Protein AF-0000000068952662 (afdb_homodimer)

Nearest PDB structures (foldseek):
  3zwq-assembly1_B-2  TM=8.101E-01  e=5.805E-18  Pyrobaculum calidifontis JCM 11548
  5l2p-assembly1_C  TM=7.578E-01  e=2.369E-16  Saccharolobus solfataricus
  3ga7-assembly1_A  TM=7.903E-01  e=8.319E-16  Salmonella enterica subsp. enterica serovar Typhimurium str. LT2
  5l2p-assembly1_B  TM=7.747E-01  e=6.548E-16  Saccharolobus solfataricus
  5ao9-assembly1_A  TM=7.818E-01  e=2.042E-13  Thermogutta terrifontis

Radius of gyration: 26.68 Å; Cα contacts (8 Å, |Δi|>4): 1272; chains: 2; bounding box: 46×97×59 Å

pLDDT: mean 92.9, std 11.55, range [27.11, 98.94]

Foldseek 3Di:
DPPPPPLPPDPDFDDDQDPVVVVLQVVLLVLLVDDDPQKDKDFFPALDDDSQLGKMKIEGPPAAQFAEEEEEEDDLQRDDDLSSCNLLRVLCRVLSYMYMGGGFHGWLVDAPPRLLVSVLSVLVVCLVCVRVRRHRNQRYEYEYAACRRFSRLCNLLVVVVSVVVPHDSNSHAAYEYELYQQFLDDPDDDPSDSSVCCQVIHDPHNVCRLVSGSLNSLAQRAHEYEYEYEPAEPPNSVVSRVSSQVSNVVHDHHYHYYYDYPDYRSCSSVVSSDSPPCSSVVVSVSCVVRVD/DPPPPPLPPDPDFDDDQDPVVVVLQVVLLVLLVDDDPQKDKDFFPALDDDSQLGKMKIEGPPAAQFAEEEEEEDDLQRDDDLSSCNLLRVLCRVLSYMYMGGGFHGWLVDAPPRLLVSVLSVLVVCLVCVRVRRHRNQRYEYEYAACRRFSRLCNLLVVVVSVVVPHDSNSHAAYEYELYQQFLDDPDDDPSDSSVCCQVIHDPHNVCRLVSGSLNSLAQRAHEYEYEYEPAEPPNSVVSRVSSQVSNVVHDHHYHYYYDYPDYRSCSSVVSSDSPPVSSVVVSVSCVVRVD

Solvent-accessible surface area (backbone atoms only — not comparable to full-atom values): 29847 Å² total; per-residue (Å²): 131,81,76,70,71,77,73,68,78,76,78,86,59,70,82,71,92,41,73,65,52,48,54,49,49,54,50,35,49,53,41,40,74,65,66,62,84,72,54,43,75,48,72,72,41,70,51,56,89,52,91,41,30,26,28,30,39,35,26,44,90,84,52,61,67,14,41,26,39,36,35,29,38,32,44,75,51,36,42,73,48,30,47,58,44,46,56,47,35,68,57,44,39,74,73,55,26,26,36,34,23,33,42,51,53,38,25,62,87,32,33,64,62,40,44,50,55,40,47,52,40,38,50,45,44,40,49,73,46,33,53,83,63,16,20,26,52,61,34,30,31,32,19,17,32,30,40,10,6,21,42,26,47,33,62,63,38,44,44,71,63,36,46,73,73,71,33,67,63,77,17,49,47,29,35,46,25,34,44,20,47,25,54,64,75,60,98,76,48,54,87,90,34,73,62,35,43,41,57,68,39,29,36,90,43,79,45,45,29,49,63,71,13,32,41,31,31,39,39,77,28,70,46,33,35,38,42,34,31,24,65,55,29,55,69,64,39,45,48,26,45,47,24,38,48,52,38,33,68,75,27,83,23,59,65,50,75,44,73,40,81,87,20,28,68,64,42,62,56,62,49,54,73,41,81,80,36,65,67,55,57,51,50,52,50,51,49,66,73,49,69,118,130,82,76,70,70,76,72,68,77,74,79,85,61,70,81,72,92,41,72,68,51,48,53,50,49,53,53,34,49,54,40,41,74,64,66,62,85,71,53,43,74,48,73,71,40,73,49,54,89,52,92,41,31,27,30,29,39,34,26,44,89,83,52,60,68,14,42,25,39,37,35,28,38,33,45,74,51,34,41,74,46,30,49,57,44,46,57,44,35,68,56,44,38,71,74,56,25,24,36,34,23,32,42,51,55,37,24,62,87,34,34,65,63,39,43,50,54,40,50,52,40,39,52,44,45,41,48,72,45,34,53,82,62,15,20,27,50,62,36,30,30,31,17,16,32,30,40,8,6,22,42,26,47,34,62,64,37,43,43,70,62,36,46,73,71,71,34,67,63,78,17,48,49,30,34,46,25,34,44,21,47,25,54,62,76,59,96,77,48,55,88,91,33,73,62,34,45,41,58,69,38,30,36,92,44,81,45,45,28,49,64,73,12,32,41,30,30,40,39,77,28,72,46,34,34,39,42,34,31,25,65,55,28,56,68,65,39,48,47,24,45,48,23,37,49,52,38,35,68,76,29,83,24,58,65,50,73,44,72,40,81,88,19,29,68,64,41,62,55,61,49,52,71,41,81,78,36,65,68,55,58,53,50,53,50,51,49,66,74,49,69,119

InterPro domains:
  IPR013094 Alpha/beta hydrolase fold-3 [PF07859] (69-265)
  IPR029058 Alpha/Beta hydrolase fold [G3DSA:3.40.50.1820] (16-288)
  IPR029058 Alpha/Beta hydrolase fold [SSF53474] (34-289)
  IPR050300 GDXG lipolytic enzyme [PTHR48081] (36-289)

Sequence (584 aa):
MSDQFATEPEPSQPPLSSAAAVAYERTVLDWAEHLPESVVAVRNLTYGTDQRQRFDVFTARGLRDAPVLIFWHGGGWTNGYKEYASFLAPMVISLGMVLVAPTYRLAPAHRLPAAFDDAALLLGSVQKSIATWGGSPSHLYLSGHSAGGGIAAMAAMRKPQLRAVGIDQQAIRGCLPISGIMNLHHPNPAPGSLEERVYTALLDSQELDAAMSPLTWSAGNTVPMVLSYGEHDSERVIRSNLTLYAMLRMQPAPVDCYMHAGEDHFRTHTALSDPSHPWYARLAQLVKETSQMSDQFATEPEPSQPPLSSAAAVAYERTVLDWAEHLPESVVAVRNLTYGTDQRQRFDVFTARGLRDAPVLIFWHGGGWTNGYKEYASFLAPMVISLGMVLVAPTYRLAPAHRLPAAFDDAALLLGSVQKSIATWGGSPSHLYLSGHSAGGGIAAMAAMRKPQLRAVGIDQQAIRGCLPISGIMNLHHPNPAPGSLEERVYTALLDSQELDAAMSPLTWSAGNTVPMVLSYGEHDSERVIRSNLTLYAMLRMQPAPVDCYMHAGEDHFRTHTALSDPSHPWYARLAQLVKETSQ

Organism: Cupriavidus necator (strain ATCC 17699 / DSM 428 / KCTC 22496 / NCIMB 10442 / H16 / Stanier 337) (NCBI:txid381666)

Secondary structure (DSSP, 8-state):
-----------PPPPPSSHHHHHHHHHHHHHHT---TT-EEEEEEESSSSTT-EEEEEE-TT--SEEEEEEE--STTTS--GGGGGGGHHHHHHTT-EEEEE----TTTS-TTHHHHHHHHHHHHHHHHGGGGTEEEEEEEEEEBTHHHHHHHHHHH-HHHHHHTT--GGGEEEE--BS-------SSPPTTSHHHHIIIII-SSGGGTTTTSGGGG-TT--S-EEEEEEEES-HHHHHHHHHHHHHHTTSSS-EEEEEEEEEETTHHHHGGGSTT-HHHHHHHHHHHHH--/-----------PPPPPSSHHHHHHHHHHHHHHT---TT-EEEEEEESSSSTT-EEEEEE-TT--SEEEEEEE--STTTS--GGGGGGGHHHHHHTT-EEEEE----TTTS-TTHHHHHHHHHHHHHHHHGGGGTEEEEEEEEEEBTHHHHHHHHHHH-HHHHHHTT--GGGEEEE--BS-------SSPPTTSHHHHIIIII-SSGGGTTTTSGGGG-TT--S-EEEEEEEES-HHHHHHHHHHHHHHTTSSS-EEEEEEEEEETTHHHHGGGSTT-HHHHHHHHHHHHH--

Structure (mmCIF, N/CA/C/O backbone):
data_AF-0000000068952662-model_v1
#
loop_
_entity.id
_entity.type
_entity.pdbx_description
1 polymer 'Alpha/beta hydrolase'
#
loop_
_atom_site.group_PDB
_atom_site.id
_atom_site.type_symbol
_atom_site.label_atom_id
_atom_site.label_alt_id
_atom_site.label_comp_id
_atom_site.label_asym_id
_atom_site.label_entity_id
_atom_site.label_seq_id
_atom_site.pdbx_PDB_ins_code
_atom_site.Cartn_x
_atom_site.Cartn_y
_atom_site.Cartn_z
_atom_site.occupancy
_atom_site.B_iso_or_equiv
_atom_site.auth_seq_id
_atom_site.auth_comp_id
_atom_site.auth_asym_id
_atom_site.auth_atom_id
_atom_site.pdbx_PDB_model_num
ATOM 1 N N . MET A 1 1 ? 23.688 45.844 11.352 1 28.03 1 MET A N 1
ATOM 2 C CA . MET A 1 1 ? 23.453 45.625 9.93 1 28.03 1 MET A CA 1
ATOM 3 C C . MET A 1 1 ? 22.469 44.5 9.719 1 28.03 1 MET A C 1
ATOM 5 O O . MET A 1 1 ? 22.766 43.344 10.039 1 28.03 1 MET A O 1
ATOM 9 N N . SER A 1 2 ? 21.141 44.75 9.992 1 27.31 2 SER A N 1
ATOM 10 C CA . SER A 1 2 ? 19.953 43.906 9.93 1 27.31 2 SER A CA 1
ATOM 11 C C . SER A 1 2 ? 19.859 43.188 8.578 1 27.31 2 SER A C 1
ATOM 13 O O . SER A 1 2 ? 19.672 43.844 7.547 1 27.31 2 SER A O 1
ATOM 15 N N . ASP A 1 3 ? 20.844 42.281 8.289 1 33.69 3 ASP A N 1
ATOM 16 C CA . ASP A 1 3 ? 20.891 41.594 7.012 1 33.69 3 ASP A CA 1
ATOM 17 C C . ASP A 1 3 ? 19.484 41.219 6.535 1 33.69 3 ASP A C 1
ATOM 19 O O . ASP A 1 3 ? 18.812 40.406 7.148 1 33.69 3 ASP A O 1
ATOM 23 N N . GLN A 1 4 ? 18.766 42.188 6.141 1 36.06 4 GLN A N 1
ATOM 24 C CA . GLN A 1 4 ? 17.5 42.031 5.445 1 36.06 4 GLN A CA 1
ATOM 25 C C . GLN A 1 4 ? 17.594 41 4.328 1 36.06 4 GLN A C 1
ATOM 27 O O . GLN A 1 4 ? 18.188 41.281 3.275 1 36.06 4 GLN A O 1
ATOM 32 N N . PHE A 1 5 ? 17.938 39.75 4.637 1 37.28 5 PHE A N 1
ATOM 33 C CA . PHE A 1 5 ? 17.797 38.75 3.609 1 37.28 5 PHE A CA 1
ATOM 34 C C . PHE A 1 5 ? 16.578 39.031 2.732 1 37.28 5 PHE A C 1
ATOM 36 O O . PHE A 1 5 ? 15.469 39.156 3.236 1 37.28 5 PHE A O 1
ATOM 43 N N . ALA A 1 6 ? 16.75 39.719 1.744 1 43.31 6 ALA A N 1
ATOM 44 C CA . ALA A 1 6 ? 15.82 39.969 0.651 1 43.31 6 ALA A CA 1
ATOM 45 C C . ALA A 1 6 ? 14.984 38.719 0.355 1 43.31 6 ALA A C 1
ATOM 47 O O . ALA A 1 6 ? 15.492 37.719 -0.188 1 43.31 6 ALA A O 1
ATOM 48 N N . THR A 1 7 ? 14.031 38.25 1.375 1 44.78 7 THR A N 1
ATOM 49 C CA . THR A 1 7 ? 13.156 37.094 1.142 1 44.78 7 THR A CA 1
ATOM 50 C C . THR A 1 7 ? 12.57 37.125 -0.264 1 44.78 7 THR A C 1
ATOM 52 O O . THR A 1 7 ? 11.875 38.094 -0.617 1 44.78 7 THR A O 1
ATOM 55 N N . GLU A 1 8 ? 13.148 36.812 -1.291 1 48.5 8 GLU A N 1
ATOM 56 C CA . GLU A 1 8 ? 12.547 36.688 -2.615 1 48.5 8 GLU A CA 1
ATOM 57 C C . GLU A 1 8 ? 11.078 36.281 -2.516 1 48.5 8 GLU A C 1
ATOM 59 O O . GLU A 1 8 ? 10.711 35.469 -1.665 1 48.5 8 GLU A O 1
ATOM 64 N N . PRO A 1 9 ? 10.203 37.156 -3.125 1 55.5 9 PRO A N 1
ATOM 65 C CA . PRO A 1 9 ? 8.781 36.812 -3.09 1 55.5 9 PRO A CA 1
ATOM 66 C C . PRO A 1 9 ? 8.516 35.344 -3.471 1 55.5 9 PRO A C 1
ATOM 68 O O . PRO A 1 9 ? 9.258 34.781 -4.273 1 55.5 9 PRO A O 1
ATOM 71 N N . GLU A 1 10 ? 7.75 34.688 -2.627 1 63.78 10 GLU A N 1
ATOM 72 C CA . GLU A 1 10 ? 7.34 33.312 -2.949 1 63.78 10 GLU A CA 1
ATOM 73 C C . GLU A 1 10 ? 6.773 33.219 -4.363 1 63.78 10 GLU A C 1
ATOM 75 O O . GLU A 1 10 ? 6.066 34.125 -4.809 1 63.78 10 GLU A O 1
ATOM 80 N N . PRO A 1 11 ? 7.293 32.281 -5.168 1 68.75 11 PRO A N 1
ATOM 81 C CA . PRO A 1 11 ? 6.707 32.094 -6.496 1 68.75 11 PRO A CA 1
ATOM 82 C C . PRO A 1 11 ? 5.18 32.094 -6.469 1 68.75 11 PRO A C 1
ATOM 84 O O . 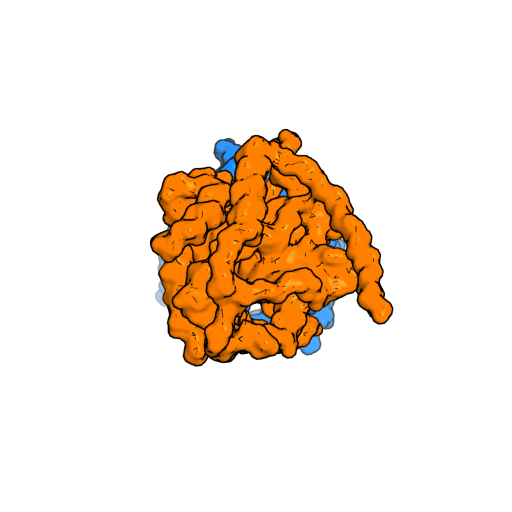PRO A 1 11 ? 4.582 31.656 -5.477 1 68.75 11 PRO A O 1
ATOM 87 N N . SER A 1 12 ? 4.648 32.656 -7.5 1 82.5 12 SER A N 1
ATOM 88 C CA . SER A 1 12 ? 3.199 32.75 -7.633 1 82.5 12 SER A CA 1
ATOM 89 C C . SER A 1 12 ? 2.545 31.375 -7.652 1 82.5 12 SER A C 1
ATOM 91 O O . SER A 1 12 ? 3.076 30.438 -8.258 1 82.5 12 SER A O 1
ATOM 93 N N . GLN A 1 13 ? 1.479 31.203 -6.879 1 88.62 13 GLN A N 1
ATOM 94 C CA . GLN A 1 13 ? 0.671 29.984 -6.859 1 88.62 13 GLN A CA 1
ATOM 95 C C . GLN A 1 13 ? -0.431 30.047 -7.914 1 88.62 13 GLN A C 1
ATOM 97 O O . GLN A 1 13 ? -0.876 31.125 -8.297 1 88.62 13 GLN A O 1
ATOM 102 N N . PRO A 1 14 ? -0.759 28.922 -8.523 1 86.88 14 PRO A N 1
ATOM 103 C CA . PRO A 1 14 ? -1.888 28.938 -9.453 1 86.88 14 PRO A CA 1
ATOM 104 C C . PRO A 1 14 ? -3.188 29.406 -8.797 1 86.88 14 PRO A C 1
ATOM 106 O O . PRO A 1 14 ? -3.305 29.375 -7.57 1 86.88 14 PRO A O 1
ATOM 109 N N . PRO A 1 15 ? -4.109 29.859 -9.648 1 86.75 15 PRO A N 1
ATOM 110 C CA . PRO A 1 15 ? -5.391 30.266 -9.07 1 86.75 15 PRO A CA 1
ATOM 111 C C . PRO A 1 15 ? -6.109 29.109 -8.367 1 86.75 15 PRO A C 1
ATOM 113 O O . PRO A 1 15 ? -6 27.953 -8.797 1 86.75 15 PRO A O 1
ATOM 116 N N . LEU A 1 16 ? -6.859 29.469 -7.367 1 87.44 16 LEU A N 1
ATOM 117 C CA . LEU A 1 16 ? -7.645 28.469 -6.652 1 87.44 16 LEU A CA 1
ATOM 118 C C . LEU A 1 16 ? -8.773 27.938 -7.527 1 87.44 16 LEU A C 1
ATOM 120 O O . LEU A 1 16 ? -9.266 28.641 -8.414 1 87.44 16 LEU A O 1
ATOM 124 N N . SER A 1 17 ? -9.18 26.734 -7.262 1 77.94 17 SER A N 1
ATOM 125 C CA . SER A 1 17 ? -9.969 25.938 -8.195 1 77.94 17 SER A CA 1
ATOM 126 C C . SER A 1 17 ? -11.445 26.312 -8.125 1 77.94 17 SER A C 1
ATOM 128 O O . SER A 1 17 ? -12.219 25.969 -9.023 1 77.94 17 SER A O 1
ATOM 130 N N . SER A 1 18 ? -11.867 27.031 -7 1 86.5 18 SER A N 1
ATOM 131 C CA . SER A 1 18 ? -13.289 27.297 -6.824 1 86.5 18 SER A CA 1
ATOM 132 C C . SER A 1 18 ? -13.516 28.5 -5.918 1 86.5 18 SER A C 1
ATOM 134 O O . SER A 1 18 ? -12.609 28.922 -5.199 1 86.5 18 SER A O 1
ATOM 136 N N . ALA A 1 19 ? -14.703 28.984 -6.004 1 91.62 19 ALA A N 1
ATOM 137 C CA . ALA A 1 19 ? -15.094 30.078 -5.105 1 91.62 19 ALA A CA 1
ATOM 138 C C . ALA A 1 19 ? -15.031 29.625 -3.648 1 91.62 19 ALA A C 1
ATOM 140 O O . ALA A 1 19 ? -14.68 30.422 -2.77 1 91.62 19 ALA A O 1
ATOM 141 N N . ALA A 1 20 ? -15.344 28.359 -3.443 1 92.5 20 ALA A N 1
ATOM 142 C CA . ALA A 1 20 ? -15.281 27.812 -2.088 1 92.5 20 ALA A CA 1
ATOM 143 C C . ALA A 1 20 ? -13.852 27.812 -1.56 1 92.5 20 ALA A C 1
ATOM 145 O O . ALA A 1 20 ? -13.617 28.125 -0.391 1 92.5 20 ALA A O 1
ATOM 146 N N . ALA A 1 21 ? -12.945 27.5 -2.379 1 92.88 21 ALA A N 1
ATOM 147 C CA . ALA A 1 21 ? -11.531 27.5 -1.996 1 92.88 21 ALA A CA 1
ATOM 148 C C . ALA A 1 21 ? -11.047 28.906 -1.678 1 92.88 21 ALA A C 1
ATOM 150 O O . ALA A 1 21 ? -10.289 29.109 -0.726 1 92.88 21 ALA A O 1
ATOM 151 N N . VAL A 1 22 ? -11.492 29.844 -2.453 1 95.12 22 VAL A N 1
ATOM 152 C CA . VAL A 1 22 ? -11.117 31.25 -2.234 1 95.12 22 VAL A CA 1
ATOM 153 C C . VAL A 1 22 ? -11.68 31.719 -0.896 1 95.12 22 VAL A C 1
ATOM 155 O O . VAL A 1 22 ? -10.961 32.344 -0.108 1 95.12 22 VAL A O 1
ATOM 158 N N . ALA A 1 23 ? -12.945 31.438 -0.711 1 97.12 23 ALA A N 1
ATOM 159 C CA . ALA A 1 23 ? -13.586 31.828 0.545 1 97.12 23 ALA A CA 1
ATOM 160 C C . ALA A 1 23 ? -12.891 31.172 1.736 1 97.12 23 ALA A C 1
ATOM 162 O O . ALA A 1 23 ? -12.672 31.812 2.764 1 97.12 23 ALA A O 1
ATOM 163 N N . TYR A 1 24 ? -12.57 29.938 1.603 1 97.19 24 TYR A N 1
ATOM 164 C CA . TYR A 1 24 ? -11.844 29.203 2.625 1 97.19 24 TYR A CA 1
ATOM 165 C C . TYR A 1 24 ? -10.516 29.875 2.955 1 97.19 24 TYR A C 1
ATOM 167 O O . TYR A 1 24 ? -10.227 30.156 4.121 1 97.19 24 TYR A O 1
ATOM 175 N N . GLU A 1 25 ? -9.766 30.141 1.963 1 96.94 25 GLU A N 1
ATOM 176 C CA . GLU A 1 25 ? -8.453 30.75 2.156 1 96.94 25 GLU A CA 1
ATOM 177 C C . GLU A 1 25 ? -8.562 32.094 2.855 1 96.94 25 GLU A C 1
ATOM 179 O O . GLU A 1 25 ? -7.824 32.375 3.797 1 96.94 25 GLU A O 1
ATOM 184 N N . ARG A 1 26 ? -9.461 32.875 2.367 1 97.19 26 ARG A N 1
ATOM 185 C CA . ARG A 1 26 ? -9.664 34.188 2.977 1 97.19 26 ARG A CA 1
ATOM 186 C C . ARG A 1 26 ? -9.984 34.062 4.461 1 97.19 26 ARG A C 1
ATOM 188 O O . ARG A 1 26 ? -9.469 34.812 5.285 1 97.19 26 ARG A O 1
ATOM 195 N N . THR A 1 27 ? -10.812 33.125 4.781 1 98 27 THR A N 1
ATOM 196 C CA . THR A 1 27 ? -11.25 32.906 6.156 1 98 27 THR A CA 1
ATOM 197 C C . THR A 1 27 ? -10.07 32.531 7.051 1 98 27 THR A C 1
ATOM 199 O O . THR A 1 27 ? -9.836 33.188 8.078 1 98 27 THR A O 1
ATOM 202 N N . VAL A 1 28 ? -9.273 31.578 6.656 1 97.94 28 VAL A N 1
ATOM 203 C CA . VAL A 1 28 ? -8.234 31.062 7.547 1 97.94 28 VAL A CA 1
ATOM 204 C C . VAL A 1 28 ? -7.062 32.031 7.59 1 97.94 28 VAL A C 1
ATOM 206 O O . VAL A 1 28 ? -6.379 32.156 8.609 1 97.94 28 VAL A O 1
ATOM 209 N N . LEU A 1 29 ? -6.816 32.781 6.531 1 97.06 29 LEU A N 1
ATOM 210 C CA . LEU A 1 29 ? -5.781 33.812 6.57 1 97.06 29 LEU A CA 1
ATOM 211 C C . LEU A 1 29 ? -6.191 34.969 7.492 1 97.06 29 LEU A C 1
ATOM 213 O O . LEU A 1 29 ? -5.348 35.531 8.18 1 97.06 29 LEU A O 1
ATOM 217 N N . ASP A 1 30 ? -7.461 35.281 7.438 1 97.12 30 ASP A N 1
ATOM 218 C CA . ASP A 1 30 ? -7.961 36.312 8.352 1 97.12 30 ASP A CA 1
ATOM 219 C C . ASP A 1 30 ? -7.781 35.875 9.805 1 97.12 30 ASP A C 1
ATOM 221 O O . ASP A 1 30 ? -7.328 36.656 10.641 1 97.12 30 ASP A O 1
ATOM 225 N N . TRP A 1 31 ? -8.133 34.625 10.086 1 97.38 31 TRP A N 1
ATOM 226 C CA . TRP A 1 31 ? -7.992 34.094 11.438 1 97.38 31 TRP A CA 1
ATOM 227 C C . TRP A 1 31 ? -6.535 34.125 11.891 1 97.38 31 TRP A C 1
ATOM 229 O O . TRP A 1 31 ? -6.25 34.312 13.07 1 97.38 31 TRP A O 1
ATOM 239 N N . ALA A 1 32 ? -5.574 33.938 11 1 95.81 32 ALA A N 1
ATOM 240 C CA . ALA A 1 32 ? -4.145 33.906 11.305 1 95.81 32 ALA A CA 1
ATOM 241 C C . ALA A 1 32 ? -3.674 35.281 11.812 1 95.81 32 ALA A C 1
ATOM 243 O O . ALA A 1 32 ? -2.688 35.375 12.547 1 95.81 32 ALA A O 1
ATOM 244 N N . GLU A 1 33 ? -4.336 36.312 11.453 1 94 33 GLU A N 1
ATOM 245 C CA . GLU A 1 33 ? -3.955 37.656 11.805 1 94 33 GLU A CA 1
ATOM 246 C C . GLU A 1 33 ? -4.512 38.062 13.172 1 94 33 GLU A C 1
ATOM 248 O O . GLU A 1 33 ? -4.141 39.094 13.727 1 94 33 GLU A O 1
ATOM 253 N N . HIS A 1 34 ? -5.328 37.281 13.773 1 93.5 34 HIS A N 1
ATOM 254 C CA . HIS A 1 34 ? -6.023 37.656 15 1 93.5 34 HIS A CA 1
ATOM 255 C C . HIS A 1 34 ? -5.816 36.594 16.094 1 93.5 34 HIS A C 1
ATOM 257 O O . HIS A 1 34 ? -6.781 36.125 16.703 1 93.5 34 HIS A O 1
ATOM 263 N N . LEU A 1 35 ? -4.625 36.281 16.344 1 95.38 35 LEU A N 1
ATOM 264 C CA . LEU A 1 35 ? -4.316 35.344 17.422 1 95.38 35 LEU A CA 1
ATOM 265 C C . LEU A 1 35 ? -4.328 36.062 18.781 1 95.38 35 LEU A C 1
ATOM 267 O O . LEU A 1 35 ? -3.932 37.219 18.875 1 95.38 35 LEU A O 1
ATOM 271 N N . PRO A 1 36 ? -4.805 35.406 19.797 1 94.81 36 PRO A N 1
ATOM 272 C CA . PRO A 1 36 ? -4.793 36 21.125 1 94.81 36 PRO A CA 1
ATOM 273 C C . PRO A 1 36 ? -3.379 36.312 21.625 1 94.81 36 PRO A C 1
ATOM 275 O O . PRO A 1 36 ? -2.418 35.656 21.203 1 94.81 36 PRO A O 1
ATOM 278 N N . GLU A 1 37 ? -3.248 37.188 22.562 1 93 37 GLU A N 1
ATOM 279 C CA . GLU A 1 37 ? -1.971 37.625 23.109 1 93 37 GLU A CA 1
ATOM 280 C C . GLU A 1 37 ? -1.271 36.531 23.891 1 93 37 GLU A C 1
ATOM 282 O O . GLU A 1 37 ? -0.049 36.531 24.047 1 93 37 GLU A O 1
ATOM 287 N N . SER A 1 38 ? -2.018 35.594 24.312 1 93.38 38 SER A N 1
ATOM 288 C CA . SER A 1 38 ? -1.464 34.531 25.109 1 93.38 38 SER A CA 1
ATOM 289 C C . SER A 1 38 ? -0.617 33.594 24.25 1 93.38 38 SER A C 1
ATOM 291 O O . SER A 1 38 ? 0.146 32.781 24.781 1 93.38 38 SER A O 1
ATOM 293 N N . VAL A 1 39 ? -0.773 33.656 22.953 1 97.31 39 VAL A N 1
ATOM 294 C CA . VAL A 1 39 ? -0.008 32.812 22.031 1 97.31 39 VAL A CA 1
ATOM 295 C C . VAL A 1 39 ? 1.326 33.5 21.719 1 97.31 39 VAL A C 1
ATOM 297 O O . VAL A 1 39 ? 1.36 34.656 21.266 1 97.31 39 VAL A O 1
ATOM 300 N N . VAL A 1 40 ? 2.42 32.812 21.984 1 97.69 40 VAL A N 1
ATOM 301 C CA . VAL A 1 40 ? 3.748 33.219 21.531 1 97.69 40 VAL A CA 1
ATOM 302 C C . VAL A 1 40 ? 4.062 32.594 20.188 1 97.69 40 VAL A C 1
ATOM 304 O O . VAL A 1 40 ? 4.105 31.359 20.062 1 97.69 40 VAL A O 1
ATOM 307 N N . ALA A 1 41 ? 4.289 33.438 19.219 1 97.81 41 ALA A N 1
ATOM 308 C CA . ALA A 1 41 ? 4.539 32.938 17.875 1 97.81 41 ALA A CA 1
ATOM 309 C C . ALA A 1 41 ? 5.965 33.25 17.422 1 97.81 41 ALA A C 1
ATOM 311 O O . ALA A 1 41 ? 6.422 34.406 17.547 1 97.81 41 ALA A O 1
ATOM 312 N N . VAL A 1 42 ? 6.695 32.219 17.062 1 97.81 42 VAL A N 1
ATOM 313 C CA . VAL A 1 42 ? 7.965 32.375 16.359 1 97.81 42 VAL A CA 1
ATOM 314 C C . VAL A 1 42 ? 7.781 32 14.883 1 97.81 42 VAL A C 1
ATOM 316 O O . VAL A 1 42 ? 7.449 30.859 14.547 1 97.81 42 VAL A O 1
ATOM 319 N N . ARG A 1 43 ? 8.047 32.969 14.016 1 97.31 43 ARG A N 1
ATOM 320 C CA . ARG A 1 43 ? 7.617 32.812 12.625 1 97.31 43 ARG A CA 1
ATOM 321 C C . ARG A 1 43 ? 8.812 32.656 11.695 1 97.31 43 ARG A C 1
ATOM 323 O O . ARG A 1 43 ? 9.906 33.125 12.008 1 97.31 43 ARG A O 1
ATOM 330 N N . ASN A 1 44 ? 8.57 31.875 10.633 1 97.5 44 ASN A N 1
ATOM 331 C CA . ASN A 1 44 ? 9.422 31.797 9.453 1 97.5 44 ASN A CA 1
ATOM 332 C C . ASN A 1 44 ? 10.797 31.203 9.797 1 97.5 44 ASN A C 1
ATOM 334 O O . ASN A 1 44 ? 11.82 31.688 9.297 1 97.5 44 ASN A O 1
ATOM 338 N N . LEU A 1 45 ? 10.75 30.312 10.734 1 98.06 45 LEU A N 1
ATOM 339 C CA . LEU A 1 45 ? 11.961 29.516 10.945 1 98.06 45 LEU A CA 1
ATOM 340 C C . LEU A 1 45 ? 12.281 28.672 9.711 1 98.06 45 LEU A C 1
ATOM 342 O O . LEU A 1 45 ? 11.375 28.266 8.977 1 98.06 45 LEU A O 1
ATOM 346 N N . THR A 1 46 ? 13.555 28.438 9.453 1 97.75 46 THR A N 1
ATOM 347 C CA . THR A 1 46 ? 13.961 27.703 8.258 1 97.75 46 THR A CA 1
ATOM 348 C C . THR A 1 46 ? 14.297 26.25 8.594 1 97.75 46 THR A C 1
ATOM 350 O O . THR A 1 46 ? 14.906 25.969 9.633 1 97.75 46 THR A O 1
ATOM 353 N N . TYR A 1 47 ? 13.906 25.297 7.785 1 97.44 47 TYR A N 1
ATOM 354 C CA . TYR A 1 47 ? 14.328 23.922 7.977 1 97.44 47 TYR A CA 1
ATOM 355 C C . TYR A 1 47 ? 15.047 23.391 6.738 1 97.44 47 TYR A C 1
ATOM 357 O O . TYR A 1 47 ? 15.422 22.219 6.688 1 97.44 47 TYR A O 1
ATOM 365 N N . GLY A 1 48 ? 15.219 24.172 5.73 1 96.81 48 GLY A N 1
ATOM 366 C CA . GLY A 1 48 ? 15.914 23.844 4.5 1 96.81 48 GLY A CA 1
ATOM 367 C C . GLY A 1 48 ? 16.344 25.062 3.709 1 96.81 48 GLY A C 1
ATOM 368 O O . GLY A 1 48 ? 16.266 26.188 4.203 1 96.81 48 GLY A O 1
ATOM 369 N N . THR A 1 49 ? 16.781 24.875 2.447 1 95.88 49 THR A N 1
ATOM 370 C CA . THR A 1 49 ? 17.406 25.953 1.678 1 95.88 49 THR A CA 1
ATOM 371 C C . THR A 1 49 ? 16.391 26.625 0.763 1 95.88 49 THR A C 1
ATOM 373 O O . THR A 1 49 ? 16.578 27.766 0.353 1 95.88 49 THR A O 1
ATOM 376 N N . ASP A 1 50 ? 15.344 25.922 0.496 1 96 50 ASP A N 1
ATOM 377 C CA . ASP A 1 50 ? 14.32 26.516 -0.361 1 96 50 ASP A CA 1
ATOM 378 C C . ASP A 1 50 ? 13.5 27.562 0.397 1 96 50 ASP A C 1
ATOM 380 O O . ASP A 1 50 ? 13.25 27.406 1.595 1 96 50 ASP A O 1
ATOM 384 N N . GLN A 1 51 ? 12.977 28.547 -0.294 1 93.81 51 GLN A N 1
ATOM 385 C CA . GLN A 1 51 ? 12.242 29.641 0.318 1 93.81 51 GLN A CA 1
ATOM 386 C C . GLN A 1 51 ? 10.961 29.141 0.989 1 93.81 51 GLN A C 1
ATOM 388 O O . GLN A 1 51 ? 10.469 29.766 1.932 1 93.81 51 GLN A O 1
ATOM 393 N N . ARG A 1 52 ? 10.477 28.016 0.548 1 96.06 52 ARG A N 1
ATOM 394 C CA . ARG A 1 52 ? 9.234 27.5 1.111 1 96.06 52 ARG A CA 1
ATOM 395 C C . ARG A 1 52 ? 9.508 26.516 2.248 1 96.06 52 ARG A C 1
ATOM 397 O O . ARG A 1 52 ? 8.578 26 2.863 1 96.06 52 ARG A O 1
ATOM 404 N N . GLN A 1 53 ? 10.672 26.25 2.535 1 97.69 53 GLN A N 1
ATOM 405 C CA . GLN A 1 53 ? 11.016 25.359 3.631 1 97.69 53 GLN A CA 1
ATOM 406 C C . GLN A 1 53 ? 11.141 26.109 4.949 1 97.69 53 GLN A C 1
ATOM 408 O O . GLN A 1 53 ? 12.227 26.172 5.535 1 97.69 53 GLN A O 1
ATOM 413 N N . ARG A 1 54 ? 9.953 26.562 5.371 1 97.88 54 ARG A N 1
ATOM 414 C CA . ARG A 1 54 ? 9.812 27.375 6.582 1 97.88 54 ARG A CA 1
ATOM 415 C C . ARG A 1 54 ? 8.727 26.797 7.492 1 97.88 54 ARG A C 1
ATOM 417 O O . ARG A 1 54 ? 7.895 26.016 7.055 1 97.88 54 ARG A O 1
ATOM 424 N N . PHE A 1 55 ? 8.797 27.172 8.727 1 98.5 55 PHE A N 1
ATOM 425 C CA . PHE A 1 55 ? 7.742 26.766 9.641 1 98.5 55 PHE A CA 1
ATOM 426 C C . PHE A 1 55 ? 7.59 27.766 10.773 1 98.5 55 PHE A C 1
ATOM 428 O O . PHE A 1 55 ? 8.484 28.594 11.008 1 98.5 55 PHE A O 1
ATOM 435 N N . ASP A 1 56 ? 6.48 27.828 11.32 1 98.75 56 ASP A N 1
ATOM 436 C CA . ASP A 1 56 ? 6.164 28.625 12.508 1 98.75 56 ASP A CA 1
ATOM 437 C C . ASP A 1 56 ? 5.992 27.734 13.734 1 98.75 56 ASP A C 1
ATOM 439 O O . ASP A 1 56 ? 5.574 26.578 13.617 1 98.75 56 ASP A O 1
ATOM 443 N N . VAL A 1 57 ? 6.316 28.281 14.883 1 98.88 57 VAL A N 1
ATOM 444 C CA . VAL A 1 57 ? 6.078 27.641 16.172 1 98.88 57 VAL A CA 1
ATOM 445 C C . VAL A 1 57 ? 5.152 28.5 17.016 1 98.88 57 VAL A C 1
ATOM 447 O O . VAL A 1 57 ? 5.379 29.703 17.172 1 98.88 57 VAL A O 1
ATOM 450 N N . PHE A 1 58 ? 4.094 27.922 17.484 1 98.81 58 PHE A N 1
ATOM 451 C CA . PHE A 1 58 ? 3.182 28.562 18.422 1 98.81 58 PHE A CA 1
ATOM 452 C C . PHE A 1 58 ? 3.238 27.875 19.781 1 98.81 58 PHE A C 1
ATOM 454 O O . PHE A 1 58 ? 3.035 26.656 19.875 1 98.81 58 PHE A O 1
ATOM 461 N N . THR A 1 59 ? 3.523 28.641 20.781 1 98.62 59 THR A N 1
ATOM 462 C CA . THR A 1 59 ? 3.682 28.125 22.125 1 98.62 59 THR A CA 1
ATOM 463 C C . THR A 1 59 ? 3.152 29.125 23.156 1 98.62 59 THR A C 1
ATOM 465 O O . THR A 1 59 ? 2.418 30.047 22.797 1 98.62 59 THR A O 1
ATOM 468 N N . ALA A 1 60 ? 3.254 28.781 24.406 1 97.62 60 ALA A N 1
ATOM 469 C CA . ALA A 1 60 ? 2.912 29.672 25.516 1 97.62 60 ALA A CA 1
ATOM 470 C C . ALA A 1 60 ? 4.004 29.656 26.578 1 97.62 60 ALA A C 1
ATOM 472 O O . ALA A 1 60 ? 4.797 28.719 26.672 1 97.62 60 ALA A O 1
ATOM 473 N N . ARG A 1 61 ? 3.926 30.781 27.297 1 94.19 61 ARG A N 1
ATOM 474 C CA . ARG A 1 61 ? 4.883 30.859 28.406 1 94.19 61 ARG A CA 1
ATOM 475 C C . ARG A 1 61 ? 4.676 29.719 29.391 1 94.19 61 ARG A C 1
ATOM 477 O O . ARG A 1 61 ? 3.539 29.391 29.734 1 94.19 61 ARG A O 1
ATOM 484 N N . GLY A 1 62 ? 5.77 29.047 29.719 1 94.19 62 GLY A N 1
ATOM 485 C CA . GLY A 1 62 ? 5.695 28.047 30.781 1 94.19 62 GLY A CA 1
ATOM 486 C C . GLY A 1 62 ? 5.652 26.625 30.25 1 94.19 62 GLY A C 1
ATOM 487 O O . GLY A 1 62 ? 5.863 25.672 31 1 94.19 62 GLY A O 1
ATOM 488 N N . LEU A 1 63 ? 5.277 26.453 28.984 1 96.88 63 LEU A N 1
ATOM 489 C CA . LEU A 1 63 ? 5.297 25.094 28.438 1 96.88 63 LEU A CA 1
ATOM 490 C C . LEU A 1 63 ? 6.711 24.531 28.453 1 96.88 63 LEU A C 1
ATOM 492 O O . LEU A 1 63 ? 7.668 25.234 28.125 1 96.88 63 LEU A O 1
ATOM 496 N N . ARG A 1 64 ? 6.797 23.328 28.969 1 97.06 64 ARG A N 1
ATOM 497 C CA . ARG A 1 64 ? 8.055 22.594 29.016 1 97.06 64 ARG A CA 1
ATOM 498 C C . ARG A 1 64 ? 7.848 21.125 28.688 1 97.06 64 ARG A C 1
ATOM 500 O O . ARG A 1 64 ? 6.914 20.484 29.188 1 97.06 64 ARG A O 1
ATOM 507 N N . ASP A 1 65 ? 8.711 20.656 27.859 1 97.69 65 ASP A N 1
ATOM 508 C CA . ASP A 1 65 ? 8.672 19.25 27.438 1 97.69 65 ASP A CA 1
ATOM 509 C C . ASP A 1 65 ? 7.281 18.859 26.953 1 97.69 65 ASP A C 1
ATOM 511 O O . ASP A 1 65 ? 6.805 17.766 27.25 1 97.69 65 ASP A O 1
ATOM 515 N N . ALA A 1 66 ? 6.645 19.812 26.328 1 98.38 66 ALA A N 1
ATOM 516 C CA . ALA A 1 66 ? 5.262 19.625 25.875 1 98.38 66 ALA A CA 1
ATOM 517 C C . ALA A 1 66 ? 5.199 18.797 24.594 1 98.38 66 ALA A C 1
ATOM 519 O O . ALA A 1 66 ? 6.047 18.953 23.719 1 98.38 66 ALA A O 1
ATOM 520 N N . PRO A 1 67 ? 4.188 17.906 24.5 1 98.69 67 PRO A N 1
ATOM 521 C CA . PRO A 1 67 ? 3.99 17.266 23.203 1 98.69 67 PRO A CA 1
ATOM 522 C C . PRO A 1 67 ? 3.83 18.266 22.062 1 98.69 67 PRO A C 1
ATOM 524 O O . PRO A 1 67 ? 3.404 19.406 22.297 1 98.69 67 PRO A O 1
ATOM 527 N N . VAL A 1 68 ? 4.195 17.906 20.859 1 98.88 68 VAL A N 1
ATOM 528 C CA . VAL A 1 68 ? 4.215 18.812 19.703 1 98.88 68 VAL A CA 1
ATOM 529 C C . VAL A 1 68 ? 3.244 18.312 18.641 1 98.88 68 VAL A C 1
ATOM 531 O O . VAL A 1 68 ? 3.268 17.125 18.266 1 98.88 68 VAL A O 1
ATOM 534 N N . LEU A 1 69 ? 2.359 19.141 18.219 1 98.94 69 LEU A N 1
ATOM 535 C CA . LEU A 1 69 ? 1.533 18.875 17.047 1 98.94 69 LEU A CA 1
ATOM 536 C C . LEU A 1 69 ? 2.105 19.562 15.805 1 98.94 69 LEU A C 1
ATOM 538 O O . LEU A 1 69 ? 2.307 20.781 15.805 1 98.94 69 LEU A O 1
ATOM 542 N N . ILE A 1 70 ? 2.434 18.844 14.805 1 98.94 70 ILE A N 1
ATOM 543 C CA . ILE A 1 70 ? 2.797 19.391 13.5 1 98.94 70 ILE A CA 1
ATOM 544 C C . ILE A 1 70 ? 1.607 19.281 12.547 1 98.94 70 ILE A C 1
ATOM 546 O O . ILE A 1 70 ? 1.058 18.203 12.344 1 98.94 70 ILE A O 1
ATOM 550 N N . PHE A 1 71 ? 1.202 20.406 11.977 1 98.94 71 PHE A N 1
ATOM 551 C CA . PHE A 1 71 ? 0.005 20.453 11.141 1 98.94 71 PHE A CA 1
ATOM 552 C C . PHE A 1 71 ? 0.323 21.016 9.766 1 98.94 71 PHE A C 1
ATOM 554 O O . PHE A 1 71 ? 0.571 22.219 9.625 1 98.94 71 PHE A O 1
ATOM 561 N N . TRP A 1 72 ? 0.307 20.156 8.734 1 98.94 72 TRP A N 1
ATOM 562 C CA . TRP A 1 72 ? 0.551 20.609 7.363 1 98.94 72 TRP A CA 1
ATOM 563 C C . TRP A 1 72 ? -0.726 21.141 6.73 1 98.94 72 TRP A C 1
ATOM 565 O O . TRP A 1 72 ? -1.798 20.547 6.875 1 98.94 72 TRP A O 1
ATOM 575 N N . HIS A 1 73 ? -0.57 22.25 6.07 1 98.44 73 HIS A N 1
ATOM 576 C CA . HIS A 1 73 ? -1.703 22.859 5.391 1 98.44 73 HIS A CA 1
ATOM 577 C C . HIS A 1 73 ? -2.074 22.094 4.125 1 98.44 73 HIS A C 1
ATOM 579 O O . HIS A 1 73 ? -1.241 21.391 3.559 1 98.44 73 HIS A O 1
ATOM 585 N N . GLY A 1 74 ? -3.369 22.297 3.76 1 96.75 74 GLY A N 1
ATOM 586 C CA . GLY A 1 74 ? -3.836 21.75 2.494 1 96.75 74 GLY A CA 1
ATOM 587 C C . GLY A 1 74 ? -3.504 22.641 1.308 1 96.75 74 GLY A C 1
ATOM 588 O O . GLY A 1 74 ? -2.613 23.484 1.391 1 96.75 74 GLY A O 1
ATOM 589 N N . GLY A 1 75 ? -4.172 22.328 0.217 1 93.19 75 GLY A N 1
ATOM 590 C CA . GLY A 1 75 ? -3.965 23.094 -1 1 93.19 75 GLY A CA 1
ATOM 591 C C . GLY A 1 75 ? -3.59 22.234 -2.191 1 93.19 75 GLY A C 1
ATOM 592 O O . GLY A 1 75 ? -3.02 22.734 -3.166 1 93.19 75 GLY A O 1
ATOM 593 N N . GLY A 1 76 ? -3.812 20.969 -2.107 1 92.12 76 GLY A N 1
ATOM 594 C CA . GLY A 1 76 ? -3.615 20.062 -3.223 1 92.12 76 GLY A CA 1
ATOM 595 C C . GLY A 1 76 ? -2.17 19.984 -3.68 1 92.12 76 GLY A C 1
ATOM 596 O O . GLY A 1 76 ? -1.898 19.781 -4.867 1 92.12 76 GLY A O 1
ATOM 597 N N . TRP A 1 77 ? -1.236 20.328 -2.881 1 95 77 TRP A N 1
ATOM 598 C CA . TRP A 1 77 ? 0.205 20.312 -3.109 1 95 77 TRP A CA 1
ATOM 599 C C . TRP A 1 77 ? 0.609 21.422 -4.078 1 95 77 TRP A C 1
ATOM 601 O O . TRP A 1 77 ? 1.782 21.547 -4.441 1 95 77 TRP A O 1
ATOM 611 N N . THR A 1 78 ? -0.349 22.234 -4.512 1 92.44 78 THR A N 1
ATOM 612 C CA . THR A 1 78 ? -0.029 23.281 -5.484 1 92.44 78 THR A CA 1
ATOM 613 C C . THR A 1 78 ? -0.253 24.672 -4.887 1 92.44 78 THR A C 1
ATOM 615 O O . THR A 1 78 ? 0.177 25.672 -5.457 1 92.44 78 THR A O 1
ATOM 618 N N . ASN A 1 79 ? -0.954 24.688 -3.803 1 92.88 79 ASN A N 1
ATOM 619 C CA . ASN A 1 79 ? -1.287 25.953 -3.137 1 92.88 79 ASN A CA 1
ATOM 620 C C . ASN A 1 79 ? -1.15 25.828 -1.622 1 92.88 79 ASN A C 1
ATOM 622 O O . ASN A 1 79 ? -0.952 24.734 -1.094 1 92.88 79 ASN A O 1
ATOM 626 N N . GLY A 1 80 ? -1.216 27.016 -0.986 1 95.25 80 GLY A N 1
ATOM 627 C CA . GLY A 1 80 ? -1.401 27.031 0.456 1 95.25 80 GLY A CA 1
ATOM 628 C C . GLY A 1 80 ? -0.294 27.766 1.188 1 95.25 80 GLY A C 1
ATOM 629 O O . GLY A 1 80 ? 0.745 28.078 0.602 1 95.25 80 GLY A O 1
ATOM 630 N N . TYR A 1 81 ? -0.576 28.031 2.389 1 96.31 81 TYR A N 1
ATOM 631 C CA . TYR A 1 81 ? 0.308 28.766 3.289 1 96.31 81 TYR A CA 1
ATOM 632 C C . TYR A 1 81 ? 0.3 28.141 4.684 1 96.31 81 TYR A C 1
ATOM 634 O O . TYR A 1 81 ? -0.708 27.578 5.113 1 96.31 81 TYR A O 1
ATOM 642 N N . LYS A 1 82 ? 1.464 28.312 5.367 1 97.44 82 LYS A N 1
ATOM 643 C CA . LYS A 1 82 ? 1.533 27.797 6.73 1 97.44 82 LYS A CA 1
ATOM 644 C C . LYS A 1 82 ? 0.556 28.516 7.648 1 97.44 82 LYS A C 1
ATOM 646 O O . LYS A 1 82 ? 0.107 27.969 8.656 1 97.44 82 LYS A O 1
ATOM 651 N N . GLU A 1 83 ? 0.156 29.734 7.273 1 97.88 83 GLU A N 1
ATOM 652 C CA . GLU A 1 83 ? -0.771 30.547 8.055 1 97.88 83 GLU A CA 1
ATOM 653 C C . GLU A 1 83 ? -2.146 29.891 8.141 1 97.88 83 GLU A C 1
ATOM 655 O O . GLU A 1 83 ? -2.949 30.219 9.008 1 97.88 83 GLU A O 1
ATOM 660 N N . TYR A 1 84 ? -2.461 28.859 7.219 1 98.12 84 TYR A N 1
ATOM 661 C CA . TYR A 1 84 ? -3.736 28.156 7.258 1 98.12 84 TYR A CA 1
ATOM 662 C C . TYR A 1 84 ? -3.922 27.453 8.594 1 98.12 84 TYR A C 1
ATOM 664 O O . TYR A 1 84 ? -5.051 27.203 9.023 1 98.12 84 TYR A O 1
ATOM 672 N N . ALA A 1 85 ? -2.844 27.156 9.297 1 98.25 85 ALA A N 1
ATOM 673 C CA . ALA A 1 85 ? -2.926 26.312 10.477 1 98.25 85 ALA A CA 1
ATOM 674 C C . ALA A 1 85 ? -2.877 27.141 11.758 1 98.25 85 ALA A C 1
ATOM 676 O O . ALA A 1 85 ? -3.102 26.609 12.852 1 98.25 85 ALA A O 1
ATOM 677 N N . SER A 1 86 ? -2.641 28.453 11.688 1 98.06 86 SER A N 1
ATOM 678 C CA . SER A 1 86 ? -2.322 29.297 12.836 1 98.06 86 SER A CA 1
ATOM 679 C C . SER A 1 86 ? -3.486 29.359 13.812 1 98.06 86 SER A C 1
ATOM 681 O O . SER A 1 86 ? -3.279 29.422 15.031 1 98.06 86 SER A O 1
ATOM 683 N N . PHE A 1 87 ? -4.672 29.359 13.25 1 98.31 87 PHE A N 1
ATOM 684 C CA . PHE A 1 87 ? -5.848 29.578 14.086 1 98.31 87 PHE A CA 1
ATOM 685 C C . PHE A 1 87 ? -6.059 28.406 15.047 1 98.31 87 PHE A C 1
ATOM 687 O O . PHE A 1 87 ? -6.844 28.516 15.992 1 98.31 87 PHE A O 1
ATOM 694 N N . LEU A 1 88 ? -5.383 27.297 14.844 1 98.62 88 LEU A N 1
ATOM 695 C CA . LEU A 1 88 ? -5.473 26.125 15.727 1 98.62 88 LEU A CA 1
ATOM 696 C C . LEU A 1 88 ? -4.707 26.375 17.031 1 98.62 88 LEU A C 1
ATOM 698 O O . LEU A 1 88 ? -4.906 25.672 18.016 1 98.62 88 LEU A O 1
ATOM 702 N N . ALA A 1 89 ? -3.783 27.344 17.078 1 98.69 89 ALA A N 1
ATOM 703 C CA . ALA A 1 89 ? -2.764 27.516 18.109 1 98.69 89 ALA A CA 1
ATOM 704 C C . ALA A 1 89 ? -3.396 27.656 19.5 1 98.69 89 ALA A C 1
ATOM 706 O O . ALA A 1 89 ? -3.01 26.953 20.438 1 98.69 89 ALA A O 1
ATOM 707 N N . PRO A 1 90 ? -4.43 28.531 19.641 1 98.12 90 PRO A N 1
ATOM 708 C CA . PRO A 1 90 ? -4.969 28.703 20.984 1 98.12 90 PRO A CA 1
ATOM 709 C C . PRO A 1 90 ? -5.461 27.406 21.609 1 98.12 90 PRO A C 1
ATOM 711 O O . PRO A 1 90 ? -5.156 27.109 22.766 1 98.12 90 PRO A O 1
ATOM 714 N N . MET A 1 91 ? -6.211 26.578 20.797 1 98 91 MET A N 1
ATOM 715 C CA . MET A 1 91 ? -6.758 25.344 21.359 1 98 91 MET A CA 1
ATOM 716 C C . MET A 1 91 ? -5.66 24.312 21.578 1 98 91 MET A C 1
ATOM 718 O O . MET A 1 91 ? -5.648 23.625 22.609 1 98 91 MET A O 1
ATOM 722 N N . VAL A 1 92 ? -4.715 24.172 20.688 1 98.69 92 VAL A N 1
ATOM 723 C CA . VAL A 1 92 ? -3.613 23.234 20.828 1 98.69 92 VAL A CA 1
ATOM 724 C C . VAL A 1 92 ? -2.803 23.547 22.078 1 98.69 92 VAL A C 1
ATOM 726 O O . VAL A 1 92 ? -2.463 22.656 22.844 1 98.69 92 VAL A O 1
ATOM 729 N N . ILE A 1 93 ? -2.537 24.812 22.328 1 98.44 93 ILE A N 1
ATOM 730 C CA . ILE A 1 93 ? -1.791 25.281 23.5 1 98.44 93 ILE A CA 1
ATOM 731 C C . ILE A 1 93 ? -2.59 24.984 24.766 1 98.44 93 ILE A C 1
ATOM 733 O O . ILE A 1 93 ? -2.023 24.594 25.781 1 98.44 93 ILE A O 1
ATOM 737 N N . SER A 1 94 ? -3.92 25.172 24.688 1 97.56 94 SER A N 1
ATOM 738 C CA . SER A 1 94 ? -4.766 24.906 25.859 1 97.56 94 SER A CA 1
ATOM 739 C C . SER A 1 94 ? -4.715 23.422 26.25 1 97.56 94 SER A C 1
ATOM 741 O O . SER A 1 94 ? -4.977 23.078 27.391 1 97.56 94 SER A O 1
ATOM 743 N N . LEU A 1 95 ? -4.348 22.531 25.344 1 97.81 95 LEU A N 1
ATOM 744 C CA . LEU A 1 95 ? -4.195 21.109 25.609 1 97.81 95 LEU A CA 1
ATOM 745 C C . LEU A 1 95 ? -2.811 20.797 26.172 1 97.81 95 LEU A C 1
ATOM 747 O O . LEU A 1 95 ? -2.469 19.641 26.391 1 97.81 95 LEU A O 1
ATOM 751 N N . GLY A 1 96 ? -2.021 21.859 26.328 1 97.88 96 GLY A N 1
ATOM 752 C CA . GLY A 1 96 ? -0.671 21.688 26.844 1 97.88 96 GLY A CA 1
ATOM 753 C C . GLY A 1 96 ? 0.321 21.266 25.766 1 97.88 96 GLY A C 1
ATOM 754 O O . GLY A 1 96 ? 1.301 20.578 26.062 1 97.88 96 GLY A O 1
ATOM 755 N N . MET A 1 97 ? 0.069 21.672 24.5 1 98.69 97 MET A N 1
ATOM 756 C CA . MET A 1 97 ? 0.916 21.266 23.391 1 98.69 97 MET A CA 1
ATOM 757 C C . MET A 1 97 ? 1.519 22.469 22.688 1 98.69 97 MET A C 1
ATOM 759 O O . MET A 1 97 ? 1.031 23.594 22.844 1 98.69 97 MET A O 1
ATOM 763 N N . VAL A 1 98 ? 2.578 22.25 21.938 1 98.88 98 VAL A N 1
ATOM 764 C CA . VAL A 1 98 ? 3.16 23.219 21 1 98.88 98 VAL A CA 1
ATOM 765 C C . VAL A 1 98 ? 2.688 22.922 19.578 1 98.88 98 VAL A C 1
ATOM 767 O O . VAL A 1 98 ? 2.623 21.75 19.188 1 98.88 98 VAL A O 1
ATOM 770 N N . LEU A 1 99 ? 2.324 23.938 18.859 1 98.94 99 LEU A N 1
ATOM 771 C CA . LEU A 1 99 ? 1.929 23.766 17.453 1 98.94 99 LEU A CA 1
ATOM 772 C C . LEU A 1 99 ? 3.059 24.172 16.516 1 98.94 99 LEU A C 1
ATOM 774 O O . LEU A 1 99 ? 3.652 25.25 16.688 1 98.94 99 LEU A O 1
ATOM 778 N N . VAL A 1 100 ? 3.379 23.344 15.594 1 98.94 100 VAL A N 1
ATOM 779 C CA . VAL A 1 100 ? 4.297 23.641 14.5 1 98.94 100 VAL A CA 1
ATOM 780 C C . VAL A 1 100 ? 3.535 23.641 13.18 1 98.94 100 VAL A C 1
ATOM 782 O O . VAL A 1 100 ? 2.826 22.688 12.859 1 98.94 100 VAL A O 1
ATOM 785 N N . ALA A 1 101 ? 3.619 24.719 12.43 1 98.88 101 ALA A N 1
ATOM 786 C CA . ALA A 1 101 ? 2.949 24.859 11.141 1 98.88 101 ALA A CA 1
ATOM 787 C C . ALA A 1 101 ? 3.959 25.109 10.023 1 98.88 101 ALA A C 1
ATOM 789 O O . ALA A 1 101 ? 4.504 26.203 9.906 1 98.88 101 ALA A O 1
ATOM 790 N N . PRO A 1 102 ? 4.152 24.125 9.148 1 98.75 102 PRO A N 1
ATOM 791 C CA . PRO A 1 102 ? 5.133 24.281 8.07 1 98.75 102 PRO A CA 1
ATOM 792 C C . PRO A 1 102 ? 4.484 24.625 6.734 1 98.75 102 PRO A C 1
ATOM 794 O O . PRO A 1 102 ? 3.307 24.344 6.52 1 98.75 102 PRO A O 1
ATOM 797 N N . THR A 1 103 ? 5.25 25.312 5.957 1 97.75 103 THR A N 1
ATOM 798 C CA . THR A 1 103 ? 5.035 25.25 4.516 1 97.75 103 THR A CA 1
ATOM 799 C C . THR A 1 103 ? 5.863 24.125 3.895 1 97.75 103 THR A C 1
ATOM 801 O O . THR A 1 103 ? 6.641 23.469 4.586 1 97.75 103 THR A O 1
ATOM 804 N N . TYR A 1 104 ? 5.582 23.75 2.744 1 98 104 TYR A N 1
ATOM 805 C CA . TYR A 1 104 ? 6.324 22.766 1.952 1 98 104 TYR A CA 1
ATOM 806 C C . TYR A 1 104 ? 6.398 23.188 0.492 1 98 104 TYR A C 1
ATOM 808 O O . TYR A 1 104 ? 5.641 24.062 0.052 1 98 104 TYR A O 1
ATOM 816 N N . ARG A 1 105 ? 7.363 22.766 -0.254 1 97 105 ARG A N 1
ATOM 817 C CA . ARG A 1 105 ? 7.512 23.094 -1.667 1 97 105 ARG A CA 1
ATOM 818 C C . ARG A 1 105 ? 6.301 22.641 -2.469 1 97 105 ARG A C 1
ATOM 820 O O . ARG A 1 105 ? 5.766 21.547 -2.23 1 97 105 ARG A O 1
ATOM 827 N N . LEU A 1 106 ? 5.93 23.406 -3.492 1 95.62 106 LEU A N 1
ATOM 828 C CA . LEU A 1 106 ? 4.676 23.172 -4.199 1 95.62 106 LEU A CA 1
ATOM 829 C C . LEU A 1 106 ? 4.934 22.75 -5.637 1 95.62 106 LEU A C 1
ATOM 831 O O . LEU A 1 106 ? 5.914 23.172 -6.254 1 95.62 106 LEU A O 1
ATOM 835 N N . ALA A 1 107 ? 4.09 21.938 -6.062 1 93.56 107 ALA A N 1
ATOM 836 C CA . ALA A 1 107 ? 4.016 21.641 -7.488 1 93.56 107 ALA A CA 1
ATOM 837 C C . ALA A 1 107 ? 3.355 22.766 -8.266 1 93.56 107 ALA A C 1
ATOM 839 O O . ALA A 1 107 ? 2.609 23.562 -7.688 1 93.56 107 ALA A O 1
ATOM 840 N N . PRO A 1 108 ? 3.74 22.938 -9.586 1 91.75 108 PRO A N 1
ATOM 841 C CA . PRO A 1 108 ? 4.504 22 -10.414 1 91.75 108 PRO A CA 1
ATOM 842 C C . PRO A 1 108 ? 6.012 22.219 -10.312 1 91.75 108 PRO A C 1
ATOM 844 O O . PRO A 1 108 ? 6.789 21.406 -10.812 1 91.75 108 PRO A O 1
ATOM 847 N N . ALA A 1 109 ? 6.406 23.234 -9.688 1 93.31 109 ALA A N 1
ATOM 848 C CA . ALA A 1 109 ? 7.844 23.484 -9.594 1 93.31 109 ALA A CA 1
ATOM 849 C C . ALA A 1 109 ? 8.547 22.375 -8.836 1 93.31 109 ALA A C 1
ATOM 851 O O . ALA A 1 109 ? 9.688 22.016 -9.156 1 93.31 109 ALA A O 1
ATOM 852 N N . HIS A 1 110 ? 7.93 21.828 -7.859 1 95.5 110 HIS A N 1
ATOM 853 C CA . HIS A 1 110 ? 8.43 20.703 -7.074 1 95.5 110 HIS A CA 1
ATOM 854 C C . HIS A 1 110 ? 7.398 19.594 -7 1 95.5 110 HIS A C 1
ATOM 856 O O . HIS A 1 110 ? 6.508 19.609 -6.148 1 95.5 110 HIS A O 1
ATOM 862 N N . ARG A 1 111 ? 7.582 18.609 -7.77 1 95.25 111 ARG A N 1
ATOM 863 C CA . ARG A 1 111 ? 6.672 17.469 -7.848 1 95.25 111 ARG A CA 1
ATOM 864 C C . ARG A 1 111 ? 6.914 16.5 -6.703 1 95.25 111 ARG A C 1
ATOM 866 O O . ARG A 1 111 ? 7.914 16.594 -5.992 1 95.25 111 ARG A O 1
ATOM 873 N N . LEU A 1 112 ? 5.93 15.609 -6.418 1 92.38 112 LEU A N 1
ATOM 874 C CA . LEU A 1 112 ? 6.164 14.555 -5.441 1 92.38 112 LEU A CA 1
ATOM 875 C C . LEU A 1 112 ? 7.359 13.695 -5.852 1 92.38 112 LEU A C 1
ATOM 877 O O . LEU A 1 112 ? 7.594 13.477 -7.039 1 92.38 112 LEU A O 1
ATOM 881 N N . PRO A 1 113 ? 8.219 13.375 -4.836 1 94.88 113 PRO A N 1
ATOM 882 C CA . PRO A 1 113 ? 7.906 13.344 -3.404 1 94.88 113 PRO A CA 1
ATOM 883 C C . PRO A 1 113 ? 8.461 14.555 -2.652 1 94.88 113 PRO A C 1
ATOM 885 O O . PRO A 1 113 ? 8.867 14.43 -1.492 1 94.88 113 PRO A O 1
ATOM 888 N N . ALA A 1 114 ? 8.539 15.734 -3.238 1 96.38 114 ALA A N 1
ATOM 889 C CA . ALA A 1 114 ? 9.148 16.906 -2.611 1 96.38 114 ALA A CA 1
ATOM 890 C C . ALA A 1 114 ? 8.484 17.219 -1.275 1 96.38 114 ALA A C 1
ATOM 892 O O . ALA A 1 114 ? 9.164 17.562 -0.302 1 96.38 114 ALA A O 1
ATOM 893 N N . ALA A 1 115 ? 7.188 17.156 -1.268 1 97 115 ALA A N 1
ATOM 894 C CA . ALA A 1 115 ? 6.457 17.469 -0.041 1 97 115 ALA A CA 1
ATOM 895 C C . ALA A 1 115 ? 6.828 16.5 1.078 1 97 115 ALA A C 1
ATOM 897 O O . ALA A 1 115 ? 6.957 16.906 2.238 1 97 115 ALA A O 1
ATOM 898 N N . PHE A 1 116 ? 7.004 15.211 0.762 1 96.31 116 PHE A N 1
ATOM 899 C CA . PHE A 1 116 ? 7.457 14.242 1.747 1 96.31 116 PHE A CA 1
ATOM 900 C C . PHE A 1 116 ? 8.883 14.539 2.193 1 96.31 116 PHE A C 1
ATOM 902 O O . PHE A 1 116 ? 9.195 14.461 3.383 1 96.31 116 PHE A O 1
ATOM 909 N N . ASP A 1 117 ? 9.719 14.805 1.234 1 96.38 117 ASP A N 1
ATOM 910 C CA . ASP A 1 117 ? 11.102 15.156 1.566 1 96.38 117 ASP A CA 1
ATOM 911 C C . ASP A 1 117 ? 11.148 16.344 2.521 1 96.38 117 ASP A C 1
ATOM 913 O O . ASP A 1 117 ? 11.953 16.359 3.459 1 96.38 117 ASP A O 1
ATOM 917 N N . ASP A 1 118 ? 10.305 17.281 2.229 1 98 118 ASP A N 1
ATOM 918 C CA . ASP A 1 118 ? 10.227 18.453 3.102 1 98 118 ASP A CA 1
ATOM 919 C C . ASP A 1 118 ? 9.75 18.062 4.5 1 98 118 ASP A C 1
ATOM 921 O O . ASP A 1 118 ? 10.258 18.578 5.5 1 98 118 ASP A O 1
ATOM 925 N N . ALA A 1 119 ? 8.758 17.172 4.598 1 98.25 119 ALA A N 1
ATOM 926 C CA . ALA A 1 119 ? 8.289 16.703 5.898 1 98.25 119 ALA A CA 1
ATOM 927 C C . ALA A 1 119 ? 9.414 16.031 6.68 1 98.25 119 ALA A C 1
ATOM 929 O O . ALA A 1 119 ? 9.555 16.266 7.883 1 98.25 119 ALA A O 1
ATOM 930 N N . ALA A 1 120 ? 10.203 15.227 6.008 1 96.81 120 ALA A N 1
ATOM 931 C CA . ALA A 1 120 ? 11.328 14.555 6.648 1 96.81 120 ALA A CA 1
ATOM 932 C C . ALA A 1 120 ? 12.344 15.562 7.176 1 96.81 120 ALA A C 1
ATOM 934 O O . ALA A 1 120 ? 12.789 15.461 8.32 1 96.81 120 ALA A O 1
ATOM 935 N N . LEU A 1 121 ? 12.641 16.531 6.328 1 96.75 121 LEU A N 1
ATOM 936 C CA . LEU A 1 121 ? 13.586 17.562 6.723 1 96.75 121 LEU A CA 1
ATOM 937 C C . LEU A 1 121 ? 13.055 18.359 7.914 1 96.75 121 LEU A C 1
ATOM 939 O O . LEU A 1 121 ? 13.805 18.672 8.844 1 96.75 121 LEU A O 1
ATOM 943 N N . LEU A 1 122 ? 11.82 18.672 7.844 1 98.25 122 LEU A N 1
ATOM 944 C CA . LEU A 1 122 ? 11.18 19.422 8.93 1 98.25 122 LEU A CA 1
ATOM 945 C C . LEU A 1 122 ? 11.258 18.641 10.234 1 98.25 122 LEU A C 1
ATOM 947 O O . LEU A 1 122 ? 11.562 19.203 11.289 1 98.25 122 LEU A O 1
ATOM 951 N N . LEU A 1 123 ? 10.93 17.359 10.195 1 98.19 123 LEU A N 1
ATOM 952 C CA . LEU A 1 123 ? 10.969 16.516 11.391 1 98.19 123 LEU A CA 1
ATOM 953 C C . LEU A 1 123 ? 12.359 16.547 12.023 1 98.19 123 LEU A C 1
ATOM 955 O O . LEU A 1 123 ? 12.484 16.641 13.242 1 98.19 123 LEU A O 1
ATOM 959 N N . GLY A 1 124 ? 13.375 16.453 11.219 1 97.12 124 GLY A N 1
ATOM 960 C CA . GLY A 1 124 ? 14.734 16.562 11.734 1 97.12 124 GLY A CA 1
ATOM 961 C C . GLY A 1 124 ? 15 17.891 12.43 1 97.12 124 GLY A C 1
ATOM 962 O O . GLY A 1 124 ? 15.555 17.906 13.523 1 97.12 124 GLY A O 1
ATOM 963 N N . SER A 1 125 ? 14.586 18.969 11.781 1 97.5 125 SER A N 1
ATOM 964 C CA . SER A 1 125 ? 14.773 20.312 12.336 1 97.5 125 SER A CA 1
ATOM 965 C C . SER A 1 125 ? 14.023 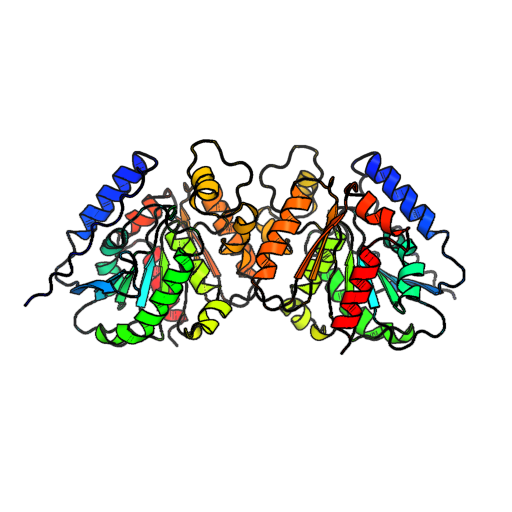20.469 13.656 1 97.5 125 SER A C 1
ATOM 967 O O . SER A 1 125 ? 14.555 21.031 14.609 1 97.5 125 SER A O 1
ATOM 969 N N . VAL A 1 126 ? 12.812 19.969 13.68 1 98.19 126 VAL A N 1
ATOM 970 C CA . VAL A 1 126 ? 11.977 20.062 14.875 1 98.19 126 VAL A CA 1
ATOM 971 C C . VAL A 1 126 ? 12.602 19.266 16.016 1 98.19 126 VAL A C 1
ATOM 973 O O . VAL A 1 126 ? 12.711 19.75 17.141 1 98.19 126 VAL A O 1
ATOM 976 N N . GLN A 1 127 ? 13.023 18.078 15.781 1 97.44 127 GLN A N 1
ATOM 977 C CA . GLN A 1 127 ? 13.633 17.234 16.812 1 97.44 127 GLN A CA 1
ATOM 978 C C . GLN A 1 127 ? 14.875 17.891 17.406 1 97.44 127 GLN A C 1
ATOM 980 O O . GLN A 1 127 ? 15.156 17.75 18.594 1 97.44 127 GLN A O 1
ATOM 985 N N . LYS A 1 128 ? 15.531 18.719 16.625 1 96.56 128 LYS A N 1
ATOM 986 C CA . LYS A 1 128 ? 16.766 19.344 17.062 1 96.56 128 LYS A CA 1
ATOM 987 C C . LYS A 1 128 ? 16.5 20.625 17.859 1 96.56 128 LYS A C 1
ATOM 989 O O . LYS A 1 128 ? 17.281 20.984 18.734 1 96.56 128 LYS A O 1
ATOM 994 N 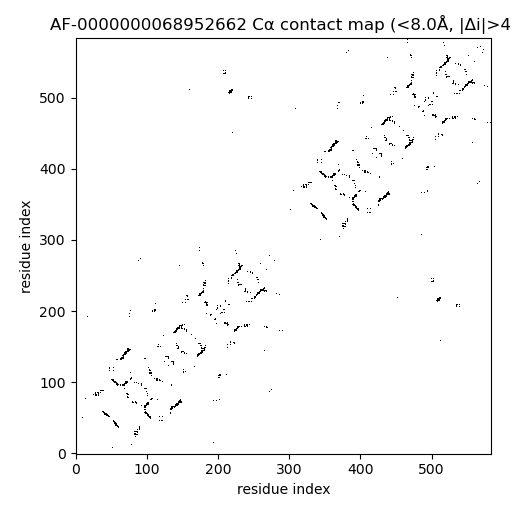N . SER A 1 129 ? 15.352 21.25 17.609 1 97.69 129 SER A N 1
ATOM 995 C CA . SER A 1 129 ? 15.297 22.625 18.078 1 97.69 129 SER A CA 1
ATOM 996 C C . SER A 1 129 ? 14.055 22.891 18.922 1 97.69 129 SER A C 1
ATOM 998 O O . SER A 1 129 ? 13.961 23.906 19.609 1 97.69 129 SER A O 1
ATOM 1000 N N . ILE A 1 130 ? 13.07 22.016 18.906 1 98.44 130 ILE A N 1
ATOM 1001 C CA . ILE A 1 130 ? 11.734 22.344 19.391 1 98.44 130 ILE A CA 1
ATOM 1002 C C . ILE A 1 130 ? 11.773 22.562 20.906 1 98.44 130 ILE A C 1
ATOM 1004 O O . ILE A 1 130 ? 10.906 23.234 21.453 1 98.44 130 ILE A O 1
ATOM 1008 N N . ALA A 1 131 ? 12.789 22.031 21.578 1 98.19 131 ALA A N 1
ATOM 1009 C CA . ALA A 1 131 ? 12.93 22.219 23.016 1 98.19 131 ALA A CA 1
ATOM 1010 C C . ALA A 1 131 ? 13.117 23.688 23.375 1 98.19 131 ALA A C 1
ATOM 1012 O O . ALA A 1 131 ? 12.703 24.125 24.438 1 98.19 131 ALA A O 1
ATOM 1013 N N . THR A 1 132 ? 13.719 24.453 22.453 1 97.81 132 THR A N 1
ATOM 1014 C CA . THR A 1 132 ? 13.93 25.875 22.641 1 97.81 132 THR A CA 1
ATOM 1015 C C . THR A 1 132 ? 12.609 26.609 22.875 1 97.81 132 THR A C 1
ATOM 1017 O O . THR A 1 132 ? 12.562 27.625 23.547 1 97.81 132 THR A O 1
ATOM 1020 N N . TRP A 1 133 ? 11.57 25.984 22.422 1 98.12 133 TRP A N 1
ATOM 1021 C CA . TRP A 1 133 ? 10.266 26.625 22.516 1 98.12 133 TRP A CA 1
ATOM 1022 C C . TRP A 1 133 ? 9.312 25.812 23.391 1 98.12 133 TRP A C 1
ATOM 1024 O O . TRP A 1 133 ? 8.094 25.953 23.281 1 98.12 133 TRP A O 1
ATOM 1034 N N . GLY A 1 134 ? 9.898 24.891 24.172 1 98.38 134 GLY A N 1
ATOM 1035 C CA . GLY A 1 134 ? 9.141 24.188 25.188 1 98.38 134 GLY A CA 1
ATOM 1036 C C . GLY A 1 134 ? 8.578 22.859 24.719 1 98.38 134 GLY A C 1
ATOM 1037 O O . GLY A 1 134 ? 7.891 22.172 25.469 1 98.38 134 GLY A O 1
ATOM 1038 N N . GLY A 1 135 ? 8.859 22.5 23.516 1 98.5 135 GLY A N 1
ATOM 1039 C CA . GLY A 1 135 ? 8.352 21.25 22.984 1 98.5 135 GLY A CA 1
ATOM 1040 C C . GLY A 1 135 ? 9.258 20.062 23.281 1 98.5 135 GLY A C 1
ATOM 1041 O O . GLY A 1 135 ? 10.469 20.234 23.469 1 98.5 135 GLY A O 1
ATOM 1042 N N . SER A 1 136 ? 8.703 18.891 23.328 1 98.38 136 SER A N 1
ATOM 1043 C CA . SER A 1 136 ? 9.453 17.656 23.469 1 98.38 136 SER A CA 1
ATOM 1044 C C . SER A 1 136 ? 9.828 17.078 22.109 1 98.38 136 SER A C 1
ATOM 1046 O O . SER A 1 136 ? 8.953 16.766 21.297 1 98.38 136 SER A O 1
ATOM 1048 N N . PRO A 1 137 ? 11.062 16.859 21.859 1 97.69 137 PRO A N 1
ATOM 1049 C CA . PRO A 1 137 ? 11.469 16.281 20.578 1 97.69 137 PRO A CA 1
ATOM 1050 C C . PRO A 1 137 ? 11.078 14.812 20.438 1 97.69 137 PRO A C 1
ATOM 1052 O O . PRO A 1 137 ? 11.18 14.25 19.344 1 97.69 137 PRO A O 1
ATOM 1055 N N . SER A 1 138 ? 10.617 14.172 21.484 1 97.19 138 SER A N 1
ATOM 1056 C CA . SER A 1 138 ? 10.336 12.742 21.469 1 97.19 138 SER A CA 1
ATOM 1057 C C . SER A 1 138 ? 8.836 12.469 21.469 1 97.19 138 SER A C 1
ATOM 1059 O O . SER A 1 138 ? 8.406 11.32 21.469 1 97.19 138 SER A O 1
ATOM 1061 N N . HIS A 1 139 ? 8.016 13.508 21.516 1 98.06 139 HIS A N 1
ATOM 1062 C CA . HIS A 1 139 ? 6.562 13.383 21.531 1 98.06 139 HIS A CA 1
ATOM 1063 C C . HIS A 1 139 ? 5.922 14.211 20.422 1 98.06 139 HIS A C 1
ATOM 1065 O O . HIS A 1 139 ? 5.273 15.227 20.703 1 98.06 139 HIS A O 1
ATOM 1071 N N . LEU A 1 140 ? 6.043 13.703 19.203 1 98.5 140 LEU A N 1
ATOM 1072 C CA . LEU A 1 140 ? 5.543 14.391 18.031 1 98.5 140 LEU A CA 1
ATOM 1073 C C . LEU A 1 140 ? 4.25 13.758 17.531 1 98.5 140 LEU A C 1
ATOM 1075 O O . LEU A 1 140 ? 4.156 12.531 17.422 1 98.5 140 LEU A O 1
ATOM 1079 N N . TYR A 1 141 ? 3.275 14.523 17.328 1 98.88 141 TYR A N 1
ATOM 1080 C CA . TYR A 1 141 ? 2.008 14.148 16.719 1 98.88 141 TYR A CA 1
ATOM 1081 C C . TYR A 1 141 ? 1.821 14.859 15.383 1 98.88 141 TYR A C 1
ATOM 1083 O O . TYR A 1 141 ? 1.952 16.078 15.297 1 98.88 141 TYR A O 1
ATOM 1091 N N . LEU A 1 142 ? 1.585 14.094 14.32 1 98.88 142 LEU A N 1
ATOM 1092 C CA . LEU A 1 142 ? 1.495 14.625 12.969 1 98.88 142 LEU A CA 1
ATOM 1093 C C . LEU A 1 142 ? 0.04 14.773 12.531 1 98.88 142 LEU A C 1
ATOM 1095 O O . LEU A 1 142 ? -0.792 13.914 12.844 1 98.88 142 LEU A O 1
ATOM 1099 N N . SER A 1 143 ? -0.259 15.859 11.867 1 98.94 143 SER A N 1
ATOM 1100 C CA . SER A 1 143 ? -1.592 16.094 11.32 1 98.94 143 SER A CA 1
ATOM 1101 C C . SER A 1 143 ? -1.542 17.047 10.125 1 98.94 143 SER A C 1
ATOM 1103 O O . SER A 1 143 ? -0.465 17.484 9.727 1 98.94 143 SER A O 1
ATOM 1105 N N . GLY A 1 144 ? -2.645 17.281 9.539 1 98.88 144 GLY A N 1
ATOM 1106 C CA . GLY A 1 144 ? -2.822 18.172 8.398 1 98.88 144 GLY A CA 1
ATOM 1107 C C . GLY A 1 144 ? -4.184 18.031 7.746 1 98.88 144 GLY A C 1
ATOM 1108 O O . GLY A 1 144 ? -4.965 17.156 8.102 1 98.88 144 GLY A O 1
ATOM 1109 N N . HIS A 1 145 ? -4.465 18.953 6.883 1 98.75 145 HIS A N 1
ATOM 1110 C CA . HIS A 1 145 ? -5.738 18.969 6.176 1 98.75 145 HIS A CA 1
ATOM 1111 C C . HIS A 1 145 ? -5.543 18.719 4.684 1 98.75 145 HIS A C 1
ATOM 1113 O O . HIS A 1 145 ? -4.66 19.312 4.062 1 98.75 145 HIS A O 1
ATOM 1119 N N . SER A 1 146 ? -6.438 17.844 4.125 1 97.06 146 SER A N 1
ATOM 1120 C CA . SER A 1 146 ? -6.422 17.594 2.688 1 97.06 146 SER A CA 1
ATOM 1121 C C . SER A 1 146 ? -5.07 17.062 2.232 1 97.06 146 SER A C 1
ATOM 1123 O O . SER A 1 146 ? -4.605 16.031 2.719 1 97.06 146 SER A O 1
ATOM 1125 N N . ALA A 1 147 ? -4.316 17.859 1.376 1 96.19 147 ALA A N 1
ATOM 1126 C CA . ALA A 1 147 ? -2.971 17.469 0.96 1 96.19 147 ALA A CA 1
ATOM 1127 C C . ALA A 1 147 ? -2.033 17.375 2.16 1 96.19 147 ALA A C 1
ATOM 1129 O O . ALA A 1 147 ? -1.187 16.484 2.227 1 96.19 147 ALA A O 1
ATOM 1130 N N . GLY A 1 148 ? -2.258 18.219 3.129 1 98.5 148 GLY A N 1
ATOM 1131 C CA . GLY A 1 148 ? -1.453 18.203 4.34 1 98.5 148 GLY A CA 1
ATOM 1132 C C . GLY A 1 148 ? -1.667 16.953 5.172 1 98.5 148 GLY A C 1
ATOM 1133 O O . GLY A 1 148 ? -0.738 16.453 5.816 1 98.5 148 GLY A O 1
ATOM 1134 N N . GLY A 1 149 ? -2.951 16.484 5.199 1 98.81 149 GLY A N 1
ATOM 1135 C CA . GLY A 1 149 ? -3.219 15.203 5.836 1 98.81 149 GLY A CA 1
ATOM 1136 C C . GLY A 1 149 ? -2.49 14.047 5.176 1 98.81 149 GLY A C 1
ATOM 1137 O O . GLY A 1 149 ? -2.018 13.133 5.859 1 98.81 149 GLY A O 1
ATOM 1138 N N . GLY A 1 150 ? -2.406 14.117 3.848 1 98.19 150 GLY A N 1
ATOM 1139 C CA . GLY A 1 150 ? -1.626 13.133 3.119 1 98.19 150 GLY A CA 1
ATOM 1140 C C . GLY A 1 150 ? -0.147 13.172 3.457 1 98.19 150 GLY A C 1
ATOM 1141 O O . GLY A 1 150 ? 0.485 12.125 3.625 1 98.19 150 GLY A O 1
ATOM 1142 N N . ILE A 1 151 ? 0.42 14.375 3.586 1 98.44 151 ILE A N 1
ATOM 1143 C CA . ILE A 1 151 ? 1.827 14.555 3.93 1 98.44 151 ILE A CA 1
ATOM 1144 C C . ILE A 1 151 ? 2.1 13.977 5.312 1 98.44 151 ILE A C 1
ATOM 1146 O O . ILE A 1 151 ? 3.066 13.234 5.504 1 98.44 151 ILE A O 1
ATOM 1150 N N . ALA A 1 152 ? 1.209 14.25 6.25 1 98.81 152 ALA A N 1
ATOM 1151 C CA . ALA A 1 152 ? 1.351 13.758 7.617 1 98.81 152 ALA A CA 1
ATOM 1152 C C . ALA A 1 152 ? 1.339 12.234 7.656 1 98.81 152 ALA A C 1
ATOM 1154 O O . ALA A 1 152 ? 2.186 11.617 8.305 1 98.81 152 ALA A O 1
ATOM 1155 N N . ALA A 1 153 ? 0.375 11.664 6.93 1 98.75 153 ALA A N 1
ATOM 1156 C CA . ALA A 1 153 ? 0.243 10.211 6.91 1 98.75 153 ALA A CA 1
ATOM 1157 C C . ALA A 1 153 ? 1.469 9.555 6.277 1 98.75 153 ALA A C 1
ATOM 1159 O O . ALA A 1 153 ? 1.979 8.555 6.785 1 98.75 153 ALA A O 1
ATOM 1160 N N . MET A 1 154 ? 1.956 10.148 5.199 1 97.56 154 MET A N 1
ATOM 1161 C CA . MET A 1 154 ? 3.156 9.641 4.547 1 97.56 154 MET A CA 1
ATOM 1162 C C . MET A 1 154 ? 4.355 9.688 5.488 1 97.56 154 MET A C 1
ATOM 1164 O O . MET A 1 154 ? 5.102 8.719 5.605 1 97.56 154 MET A O 1
ATOM 1168 N N . ALA A 1 155 ? 4.5 10.797 6.148 1 97.38 155 ALA A N 1
ATOM 1169 C CA . ALA A 1 155 ? 5.613 10.977 7.078 1 97.38 155 ALA A CA 1
ATOM 1170 C C . ALA A 1 155 ? 5.531 9.984 8.234 1 97.38 155 ALA A C 1
ATOM 1172 O O . ALA A 1 155 ? 6.555 9.477 8.695 1 97.38 155 ALA A O 1
ATOM 1173 N N . ALA A 1 156 ? 4.359 9.656 8.664 1 97.75 156 ALA A N 1
ATOM 1174 C CA . ALA A 1 156 ? 4.156 8.742 9.781 1 97.75 156 ALA A CA 1
ATOM 1175 C C . ALA A 1 156 ? 4.469 7.305 9.375 1 97.75 156 ALA A C 1
ATOM 1177 O O . ALA A 1 156 ? 5.031 6.535 10.164 1 97.75 156 ALA A O 1
ATOM 1178 N N . MET A 1 157 ? 4.164 6.996 8.117 1 96.31 157 MET A N 1
ATOM 1179 C CA . MET A 1 157 ? 4.156 5.578 7.758 1 96.31 157 MET A CA 1
ATOM 1180 C C . MET A 1 157 ? 5.422 5.207 6.992 1 96.31 157 MET A C 1
ATOM 1182 O O . MET A 1 157 ? 5.77 4.027 6.898 1 96.31 157 MET A O 1
ATOM 1186 N N . ARG A 1 158 ? 6.145 6.164 6.375 1 93.62 158 ARG A N 1
ATOM 1187 C CA . ARG A 1 158 ? 7.355 5.875 5.617 1 93.62 158 ARG A CA 1
ATOM 1188 C C . ARG A 1 158 ? 8.578 5.859 6.523 1 93.62 158 ARG A C 1
ATOM 1190 O O . ARG A 1 158 ? 9.578 6.527 6.242 1 93.62 158 ARG A O 1
ATOM 1197 N N . LYS A 1 159 ? 8.641 5.004 7.477 1 84.56 159 LYS A N 1
ATOM 1198 C CA . LYS A 1 159 ? 9.625 5.012 8.562 1 84.56 159 LYS A CA 1
ATOM 1199 C C . LYS A 1 159 ? 11.016 4.641 8.047 1 84.56 159 LYS A C 1
ATOM 1201 O O . LYS A 1 159 ? 12.008 5.27 8.414 1 84.56 159 LYS A O 1
ATOM 1206 N N . PRO A 1 160 ? 11.141 3.725 7.125 1 79.81 160 PRO A N 1
ATOM 1207 C CA . PRO A 1 160 ? 12.484 3.377 6.676 1 79.81 160 PRO A CA 1
ATOM 1208 C C . PRO A 1 160 ? 13.203 4.547 6.008 1 79.81 160 PRO A C 1
ATOM 1210 O O . PRO A 1 160 ? 14.414 4.719 6.191 1 79.81 160 PRO A O 1
ATOM 1213 N N . GLN A 1 161 ? 12.445 5.359 5.402 1 82.62 161 GLN A N 1
ATOM 1214 C CA . GLN A 1 161 ? 13.055 6.496 4.719 1 82.62 161 GLN A CA 1
ATOM 1215 C C . GLN A 1 161 ? 13.445 7.586 5.711 1 82.62 161 GLN A C 1
ATOM 1217 O O . GLN A 1 161 ? 14.461 8.266 5.531 1 82.62 161 GLN A O 1
ATOM 1222 N N . LEU A 1 162 ? 12.625 7.695 6.723 1 89.25 162 LEU A N 1
ATOM 1223 C CA . LEU A 1 162 ? 12.961 8.648 7.773 1 89.25 162 LEU A CA 1
ATOM 1224 C C . LEU A 1 162 ? 14.219 8.219 8.523 1 89.25 162 LEU A C 1
ATOM 1226 O O . LEU A 1 162 ? 15.102 9.031 8.781 1 89.25 162 LEU A O 1
ATOM 1230 N N . ARG A 1 163 ? 14.281 6.945 8.75 1 86.38 163 ARG A N 1
ATOM 1231 C CA . ARG A 1 163 ? 15.445 6.41 9.445 1 86.38 163 ARG A CA 1
ATOM 1232 C C . ARG A 1 163 ? 16.719 6.617 8.617 1 86.38 163 ARG A C 1
ATOM 1234 O O . ARG A 1 163 ? 17.766 6.941 9.164 1 86.38 163 ARG A O 1
ATOM 1241 N N . ALA A 1 164 ? 16.562 6.492 7.426 1 83.62 164 ALA A N 1
ATOM 1242 C CA . ALA A 1 164 ? 17.703 6.598 6.52 1 83.62 164 ALA A CA 1
ATOM 1243 C C . ALA A 1 164 ? 18.297 8 6.551 1 83.62 164 ALA A C 1
ATOM 1245 O O . ALA A 1 164 ? 19.484 8.18 6.281 1 83.62 164 ALA A O 1
ATOM 1246 N N . VAL A 1 165 ? 17.469 8.953 7.023 1 85.12 165 VAL A N 1
ATOM 1247 C CA . VAL A 1 165 ? 17.984 10.32 7.027 1 85.12 165 VAL A CA 1
ATOM 1248 C C . VAL A 1 165 ? 18.203 10.789 8.469 1 85.12 165 VAL A C 1
ATOM 1250 O O . VAL A 1 165 ? 18.297 11.984 8.734 1 85.12 165 VAL A O 1
ATOM 1253 N N . GLY A 1 166 ? 18.156 9.859 9.391 1 87.69 166 GLY A N 1
ATOM 1254 C CA . GLY A 1 166 ? 18.594 10.125 10.758 1 87.69 166 GLY A CA 1
ATOM 1255 C C . GLY A 1 166 ? 17.469 10.625 11.648 1 87.69 166 GLY A C 1
ATOM 1256 O O . GLY A 1 166 ? 17.719 11.133 12.742 1 87.69 166 GLY A O 1
ATOM 1257 N N . ILE A 1 167 ? 16.297 10.453 11.188 1 89.44 167 ILE A N 1
ATOM 1258 C CA . ILE A 1 167 ? 15.156 10.891 11.977 1 89.44 167 ILE A CA 1
ATOM 1259 C C . ILE A 1 167 ? 14.734 9.773 12.93 1 89.44 167 ILE A C 1
ATOM 1261 O O . ILE A 1 167 ? 14.648 8.609 12.531 1 89.44 167 ILE A O 1
ATOM 1265 N N . ASP A 1 168 ? 14.562 10.117 14.18 1 91 168 ASP A N 1
ATOM 1266 C CA . ASP A 1 168 ? 14.047 9.156 15.156 1 91 168 ASP A CA 1
ATOM 1267 C C . ASP A 1 168 ? 12.555 8.914 14.945 1 91 168 ASP A C 1
ATOM 1269 O O . ASP A 1 168 ? 11.719 9.68 15.438 1 91 168 ASP A O 1
ATOM 1273 N N . GLN A 1 169 ? 12.234 7.832 14.375 1 89.62 169 GLN A N 1
ATOM 1274 C CA . GLN A 1 169 ? 10.844 7.527 14.031 1 89.62 169 GLN A CA 1
ATOM 1275 C C . GLN A 1 169 ? 10.039 7.195 15.281 1 89.62 169 GLN A C 1
ATOM 1277 O O . GLN A 1 169 ? 8.805 7.273 15.266 1 89.62 169 GLN A O 1
ATOM 1282 N N . GLN A 1 170 ? 10.703 6.863 16.328 1 92.94 170 GLN A N 1
ATOM 1283 C CA . GLN A 1 170 ? 10.008 6.539 17.578 1 92.94 170 GLN A CA 1
ATOM 1284 C C . GLN A 1 170 ? 9.43 7.797 18.219 1 92.94 170 GLN A C 1
ATOM 1286 O O . GLN A 1 170 ? 8.562 7.707 19.094 1 92.94 170 GLN A O 1
ATOM 1291 N N . ALA A 1 171 ? 10 8.953 17.766 1 96 171 ALA A N 1
ATOM 1292 C CA . ALA A 1 171 ? 9.5 10.227 18.281 1 96 171 ALA A CA 1
ATOM 1293 C C . ALA A 1 171 ? 8.086 10.508 17.797 1 96 171 ALA A C 1
ATOM 1295 O O . ALA A 1 171 ? 7.363 11.305 18.391 1 96 171 ALA A O 1
ATOM 1296 N N . ILE A 1 172 ? 7.68 9.93 16.641 1 97.62 172 ILE A N 1
ATOM 1297 C CA . ILE A 1 172 ? 6.332 10.078 16.125 1 97.62 172 ILE A CA 1
ATOM 1298 C C . ILE A 1 172 ? 5.367 9.172 16.875 1 97.62 172 ILE A C 1
ATOM 1300 O O . ILE A 1 172 ? 5.371 7.957 16.688 1 97.62 172 ILE A O 1
ATOM 1304 N N . ARG A 1 173 ? 4.535 9.781 17.688 1 98.06 173 ARG A N 1
ATOM 1305 C CA . ARG A 1 173 ? 3.732 9.016 18.641 1 98.06 173 ARG A CA 1
ATOM 1306 C C . ARG A 1 173 ? 2.314 8.812 18.109 1 98.06 173 ARG A C 1
ATOM 1308 O O . ARG A 1 173 ? 1.57 7.977 18.641 1 98.06 173 ARG A O 1
ATOM 1315 N N . GLY A 1 174 ? 1.951 9.531 17.094 1 98.44 174 GLY A N 1
ATOM 1316 C CA . GLY A 1 174 ? 0.619 9.422 16.531 1 98.44 174 GLY A CA 1
ATOM 1317 C C . GLY A 1 174 ? 0.414 10.305 15.312 1 98.44 174 GLY A C 1
ATOM 1318 O O . GLY A 1 174 ? 1.207 11.211 15.055 1 98.44 174 GLY A O 1
ATOM 1319 N N . CYS A 1 175 ? -0.584 10.055 14.539 1 98.81 175 CYS A N 1
ATOM 1320 C CA . CYS A 1 175 ? -0.97 10.82 13.359 1 98.81 175 CYS A CA 1
ATOM 1321 C C . CYS A 1 175 ? -2.486 10.922 13.242 1 98.81 175 CYS A C 1
ATOM 1323 O O . CYS A 1 175 ? -3.193 9.922 13.398 1 98.81 175 CYS A O 1
ATOM 1325 N N . LEU A 1 176 ? -3.018 12.094 13.023 1 98.81 176 LEU A N 1
ATOM 1326 C CA . LEU A 1 176 ? -4.461 12.297 12.977 1 98.81 176 LEU A CA 1
ATOM 1327 C C . LEU A 1 176 ? -4.844 13.234 11.844 1 98.81 176 LEU A C 1
ATOM 1329 O O . LEU A 1 176 ? -5.312 14.352 12.086 1 98.81 176 LEU A O 1
ATOM 1333 N N . PRO A 1 177 ? -4.684 12.828 10.609 1 98.88 177 PRO A N 1
ATOM 1334 C CA . PRO A 1 177 ? -5.016 13.641 9.438 1 98.88 177 PRO A CA 1
ATOM 1335 C C . PRO A 1 177 ? -6.516 13.914 9.312 1 98.88 177 PRO A C 1
ATOM 1337 O O . PRO A 1 177 ? -7.328 13.141 9.82 1 98.88 177 PRO A O 1
ATOM 1340 N N . ILE A 1 178 ? -6.828 15.031 8.656 1 98.81 178 ILE A N 1
ATOM 1341 C CA . ILE A 1 178 ? -8.211 15.43 8.438 1 98.81 178 ILE A CA 1
ATOM 1342 C C . ILE A 1 178 ? -8.477 15.57 6.941 1 98.81 178 ILE A C 1
ATOM 1344 O O . ILE A 1 178 ? -7.82 16.359 6.254 1 98.81 178 ILE A O 1
ATOM 1348 N N . SER A 1 179 ? -9.484 14.852 6.477 1 98.62 179 SER A N 1
ATOM 1349 C CA . SER A 1 179 ? -9.852 14.875 5.062 1 98.62 179 SER A CA 1
ATOM 1350 C C . SER A 1 179 ? -8.625 14.688 4.176 1 98.62 179 SER A C 1
ATOM 1352 O O . SER A 1 179 ? -8.484 15.359 3.15 1 98.62 179 SER A O 1
ATOM 1354 N N . GLY A 1 180 ? -7.672 13.859 4.637 1 98.25 180 GLY A N 1
ATOM 1355 C CA . GLY A 1 180 ? -6.445 13.602 3.902 1 98.25 180 GLY A CA 1
ATOM 1356 C C . GLY A 1 180 ? -6.672 12.852 2.605 1 98.25 180 GLY A C 1
ATOM 1357 O O . GLY A 1 180 ? -7.586 12.031 2.508 1 98.25 180 GLY A O 1
ATOM 1358 N N . ILE A 1 181 ? -5.879 13.133 1.636 1 95.31 181 ILE A N 1
ATOM 1359 C CA . ILE A 1 181 ? -5.859 12.344 0.406 1 95.31 181 ILE A CA 1
ATOM 1360 C C . ILE A 1 181 ? -4.918 11.156 0.571 1 95.31 181 ILE A C 1
ATOM 1362 O O . ILE A 1 181 ? -3.695 11.312 0.555 1 95.31 181 ILE A O 1
ATOM 1366 N N . MET A 1 182 ? -5.535 9.953 0.692 1 97.5 182 MET A N 1
ATOM 1367 C CA . MET A 1 182 ? -4.746 8.797 1.104 1 97.5 182 MET A CA 1
ATOM 1368 C C . MET A 1 182 ? -4.441 7.891 -0.084 1 97.5 182 MET A C 1
ATOM 1370 O O . MET A 1 182 ? -3.688 6.922 0.041 1 97.5 182 MET A O 1
ATOM 1374 N N . ASN A 1 183 ? -5.066 8.125 -1.192 1 94.75 183 ASN A N 1
ATOM 1375 C CA . ASN A 1 183 ? -4.875 7.438 -2.465 1 94.75 183 ASN A CA 1
ATOM 1376 C C . ASN A 1 183 ? -4.965 8.398 -3.643 1 94.75 183 ASN A C 1
ATOM 1378 O O . ASN A 1 183 ? -6.008 9.016 -3.869 1 94.75 183 ASN A O 1
ATOM 1382 N N . LEU A 1 184 ? -3.887 8.531 -4.441 1 91.94 184 LEU A N 1
ATOM 1383 C CA . LEU A 1 184 ? -3.844 9.484 -5.543 1 91.94 184 LEU A CA 1
ATOM 1384 C C . LEU A 1 184 ? -4.332 8.844 -6.836 1 91.94 184 LEU A C 1
ATOM 1386 O O . LEU A 1 184 ? -4.512 9.531 -7.844 1 91.94 184 LEU A O 1
ATOM 1390 N N . HIS A 1 185 ? -4.574 7.547 -6.789 1 87.56 185 HIS A N 1
ATOM 1391 C CA . HIS A 1 185 ? -4.957 6.82 -7.996 1 87.56 185 HIS A CA 1
ATOM 1392 C C . HIS A 1 185 ? -6.285 7.332 -8.547 1 87.56 185 HIS A C 1
ATOM 1394 O O . HIS A 1 185 ? -7.316 7.238 -7.879 1 87.56 185 HIS A O 1
ATOM 1400 N N . HIS A 1 186 ? -6.219 7.855 -9.758 1 78.94 186 HIS A N 1
ATOM 1401 C CA . HIS A 1 186 ? -7.398 8.297 -10.492 1 78.94 186 HIS A CA 1
ATOM 1402 C C . HIS A 1 186 ? -7.199 8.156 -12 1 78.94 186 HIS A C 1
ATOM 1404 O O . HIS A 1 186 ? -6.926 9.148 -12.688 1 78.94 186 HIS A O 1
ATOM 1410 N N . PRO A 1 187 ? -7.332 6.988 -12.531 1 69.25 187 PRO A N 1
ATOM 1411 C CA . PRO A 1 187 ? -6.918 6.73 -13.914 1 69.25 187 PRO A CA 1
ATOM 1412 C C . PRO A 1 187 ? -7.727 7.531 -14.93 1 69.25 187 PRO A C 1
ATOM 1414 O O . PRO A 1 187 ? -7.27 7.75 -16.062 1 69.25 187 PRO A O 1
ATOM 1417 N N . ASN A 1 188 ? -8.906 8 -14.648 1 75.38 188 ASN A N 1
ATOM 1418 C CA . ASN A 1 188 ? -9.664 8.797 -15.609 1 75.38 188 ASN A CA 1
ATOM 1419 C C . ASN A 1 188 ? -10.242 10.055 -14.969 1 75.38 188 ASN A C 1
ATOM 1421 O O . ASN A 1 188 ? -11.461 10.211 -14.883 1 75.38 188 ASN A O 1
ATOM 1425 N N . PRO A 1 189 ? -9.289 10.961 -14.656 1 76.69 189 PRO A N 1
ATOM 1426 C CA . PRO A 1 189 ? -9.812 12.164 -14.023 1 76.69 189 PRO A CA 1
ATOM 1427 C C . PRO A 1 189 ? -10.555 13.078 -15 1 76.69 189 PRO A C 1
ATOM 1429 O O . PRO A 1 189 ? -10.172 13.172 -16.172 1 76.69 189 PRO A O 1
ATOM 1432 N N . ALA A 1 190 ? -11.656 13.672 -14.523 1 77.69 190 ALA A N 1
ATOM 1433 C CA . ALA A 1 190 ? -12.398 14.609 -15.367 1 77.69 190 ALA A CA 1
ATOM 1434 C C . ALA A 1 190 ? -11.516 15.773 -15.805 1 77.69 190 ALA A C 1
ATOM 1436 O O . ALA A 1 190 ? -10.742 16.312 -15 1 77.69 190 ALA A O 1
ATOM 1437 N N . PRO A 1 191 ? -11.648 16.141 -17.094 1 78.62 191 PRO A N 1
ATOM 1438 C CA . PRO A 1 191 ? -10.859 17.281 -17.578 1 78.62 191 PRO A CA 1
ATOM 1439 C C . PRO A 1 191 ? -11.086 18.547 -16.734 1 78.62 191 PRO A C 1
ATOM 1441 O O . PRO A 1 191 ? -12.227 18.875 -16.406 1 78.62 191 PRO A O 1
ATOM 1444 N N . GLY A 1 192 ? -10.023 19.203 -16.391 1 73.19 192 GLY A N 1
ATOM 1445 C CA . GLY A 1 192 ? -10.117 20.453 -15.648 1 73.19 192 GLY A CA 1
ATOM 1446 C C . GLY A 1 192 ? -10.266 20.25 -14.156 1 73.19 192 GLY A C 1
ATOM 1447 O O . GLY A 1 192 ? -10.297 21.219 -13.391 1 73.19 192 GLY A O 1
ATOM 1448 N N . SER A 1 193 ? -10.32 18.953 -13.766 1 73.12 193 SER A N 1
ATOM 1449 C CA . SER A 1 193 ? -10.523 18.656 -12.352 1 73.12 193 SER A CA 1
ATOM 1450 C C . SER A 1 193 ? -9.219 18.766 -11.57 1 73.12 193 SER A C 1
ATOM 1452 O O . SER A 1 193 ? -8.133 18.797 -12.164 1 73.12 193 SER A O 1
ATOM 1454 N N . LEU A 1 194 ? -9.359 19 -10.258 1 71.44 194 LEU A N 1
ATOM 1455 C CA . LEU A 1 194 ? -8.195 18.969 -9.375 1 71.44 194 LEU A CA 1
ATOM 1456 C C . LEU A 1 194 ? -7.453 17.641 -9.516 1 71.44 194 LEU A C 1
ATOM 1458 O O . LEU A 1 194 ? -6.223 17.609 -9.445 1 71.44 194 LEU A O 1
ATOM 1462 N N . GLU A 1 195 ? -8.172 16.609 -9.797 1 75.12 195 GLU A N 1
ATOM 1463 C CA . GLU A 1 195 ? -7.559 15.297 -9.938 1 75.12 195 GLU A CA 1
ATOM 1464 C C . GLU A 1 195 ? -6.656 15.234 -11.172 1 75.12 195 GLU A C 1
ATOM 1466 O O . GLU A 1 195 ? -5.57 14.648 -11.125 1 75.12 195 GLU A O 1
ATOM 1471 N N . GLU A 1 196 ? -7.168 15.812 -12.188 1 80.75 196 GLU A N 1
ATOM 1472 C CA . GLU A 1 196 ? -6.328 15.875 -13.375 1 80.75 196 GLU A CA 1
ATOM 1473 C C . GLU A 1 196 ? -5.047 16.656 -13.102 1 80.75 196 GLU A C 1
ATOM 1475 O O . GLU A 1 196 ? -3.967 16.266 -13.547 1 80.75 196 GLU A O 1
ATOM 1480 N N . ARG A 1 197 ? -5.18 17.734 -12.336 1 77.81 197 ARG A N 1
ATOM 1481 C CA . ARG A 1 197 ? -4.02 18.562 -11.992 1 77.81 197 ARG A CA 1
ATOM 1482 C C . ARG A 1 197 ? -2.982 17.734 -11.234 1 77.81 197 ARG A C 1
ATOM 1484 O O . ARG A 1 197 ? -1.778 17.906 -11.445 1 77.81 197 ARG A O 1
ATOM 1491 N N . VAL A 1 198 ? -3.422 16.891 -10.359 1 74.31 198 VAL A N 1
ATOM 1492 C CA . VAL A 1 198 ? -2.521 16.016 -9.609 1 74.31 198 VAL A CA 1
ATOM 1493 C C . VAL A 1 198 ? -1.677 15.188 -10.578 1 74.31 198 VAL A C 1
ATOM 1495 O O . VAL A 1 198 ? -0.448 15.164 -10.469 1 74.31 198 VAL A O 1
ATOM 1498 N N . TYR A 1 199 ? -2.244 14.539 -11.539 1 78.62 199 TYR A N 1
ATOM 1499 C CA . TYR A 1 199 ? -1.539 13.656 -12.461 1 78.62 199 TYR A CA 1
ATOM 1500 C C . TYR A 1 199 ? -0.645 14.461 -13.406 1 78.62 199 TYR A C 1
ATOM 1502 O O . TYR A 1 199 ? 0.451 14.016 -13.758 1 78.62 199 TYR A O 1
ATOM 1510 N N . THR A 1 200 ? -1.009 15.703 -13.656 1 83.56 200 THR A N 1
ATOM 1511 C CA . THR A 1 200 ? -0.229 16.469 -14.625 1 83.56 200 THR A CA 1
ATOM 1512 C C . THR A 1 200 ? 0.816 17.328 -13.922 1 83.56 200 THR A C 1
ATOM 1514 O O . THR A 1 200 ? 1.936 17.484 -14.414 1 83.56 200 THR A O 1
ATOM 1517 N N . ALA A 1 201 ? 0.467 17.812 -12.75 1 86.69 201 ALA A N 1
ATOM 1518 C CA .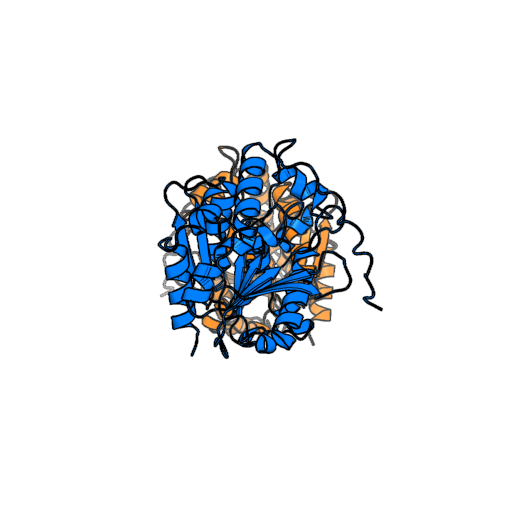 ALA A 1 201 ? 1.344 18.781 -12.086 1 86.69 201 ALA A CA 1
ATOM 1519 C C . ALA A 1 201 ? 2.145 18.109 -10.969 1 86.69 201 ALA A C 1
ATOM 1521 O O . ALA A 1 201 ? 3.236 18.578 -10.625 1 86.69 201 ALA A O 1
ATOM 1522 N N . L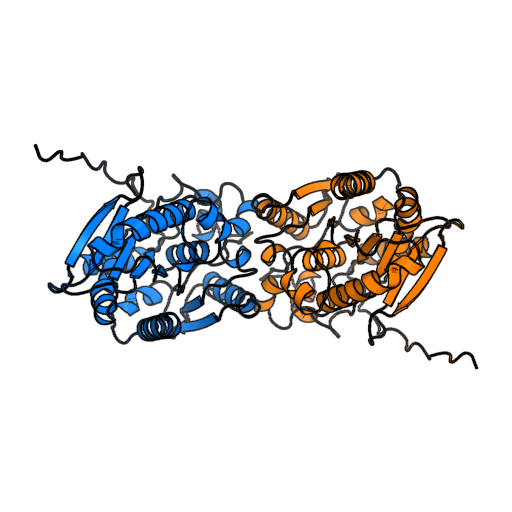EU A 1 202 ? 1.615 17.047 -10.445 1 91.06 202 LEU A N 1
ATOM 1523 C CA . LEU A 1 202 ? 2.148 16.516 -9.188 1 91.06 202 LEU A CA 1
ATOM 1524 C C . LEU A 1 202 ? 3.072 15.336 -9.445 1 91.06 202 LEU A C 1
ATOM 1526 O O . LEU A 1 202 ? 4.117 15.203 -8.797 1 91.06 202 LEU A O 1
ATOM 1530 N N . LEU A 1 203 ? 2.68 14.523 -10.398 1 92.44 203 LEU A N 1
ATOM 1531 C CA . LEU A 1 203 ? 3.396 13.273 -10.594 1 92.44 203 LEU A CA 1
ATOM 1532 C C . LEU A 1 203 ? 4.273 13.336 -11.844 1 92.44 203 LEU A C 1
ATOM 1534 O O . LEU A 1 203 ? 3.871 13.906 -12.859 1 92.44 203 LEU A O 1
ATOM 1538 N N . ASP A 1 204 ? 5.445 12.742 -11.789 1 91.75 204 ASP A N 1
ATOM 1539 C CA . ASP A 1 204 ? 6.316 12.648 -12.953 1 91.75 204 ASP A CA 1
ATOM 1540 C C . ASP A 1 204 ? 5.762 11.656 -13.977 1 91.75 204 ASP A C 1
ATOM 1542 O O . ASP A 1 204 ? 5.98 11.805 -15.18 1 91.75 204 ASP A O 1
ATOM 1546 N N . SER A 1 205 ? 5.141 10.664 -13.461 1 90.19 205 SER A N 1
ATOM 1547 C CA . SER A 1 205 ? 4.469 9.672 -14.297 1 90.19 205 SER A CA 1
ATOM 1548 C C . SER A 1 205 ? 3.266 9.07 -13.578 1 90.19 205 SER A C 1
ATOM 1550 O O . SER A 1 205 ? 3.191 9.094 -12.352 1 90.19 205 SER A O 1
ATOM 1552 N N . GLN A 1 206 ? 2.355 8.539 -14.352 1 87.38 206 GLN A N 1
ATOM 1553 C CA . GLN A 1 206 ? 1.121 8 -13.789 1 87.38 206 GLN A CA 1
ATOM 1554 C C . GLN A 1 206 ? 1.403 6.793 -12.898 1 87.38 206 GLN A C 1
ATOM 1556 O O . GLN A 1 206 ? 0.683 6.551 -11.93 1 87.38 206 GLN A O 1
ATOM 1561 N N . GLU A 1 207 ? 2.486 6.098 -13.109 1 90.12 207 GLU A N 1
ATOM 1562 C CA . GLU A 1 207 ? 2.805 4.875 -12.383 1 90.12 207 GLU A CA 1
ATOM 1563 C C . GLU A 1 207 ? 3.277 5.188 -10.961 1 90.12 207 GLU A C 1
ATOM 1565 O O . GLU A 1 207 ? 3.352 4.293 -10.117 1 90.12 207 GLU A O 1
ATOM 1570 N N . LEU A 1 208 ? 3.49 6.465 -10.688 1 93.06 208 LEU A N 1
ATOM 1571 C CA . LEU A 1 208 ? 4.012 6.84 -9.383 1 93.06 208 LEU A CA 1
ATOM 1572 C C . LEU A 1 208 ? 2.875 7.184 -8.422 1 93.06 208 LEU A C 1
ATOM 1574 O O . LEU A 1 208 ? 3.111 7.441 -7.238 1 93.06 208 LEU A O 1
ATOM 1578 N N . ASP A 1 209 ? 1.612 7.121 -8.859 1 92.12 209 ASP A N 1
ATOM 1579 C CA . ASP A 1 209 ? 0.498 7.547 -8.016 1 92.12 209 ASP A CA 1
ATOM 1580 C C . ASP A 1 209 ? 0.399 6.684 -6.762 1 92.12 209 ASP A C 1
ATOM 1582 O O . ASP A 1 209 ? 0.111 7.191 -5.676 1 92.12 209 ASP A O 1
ATOM 1586 N N . ALA A 1 210 ? 0.748 5.402 -6.902 1 93.69 210 ALA A N 1
ATOM 1587 C CA . ALA A 1 210 ? 0.688 4.527 -5.734 1 93.69 210 ALA A CA 1
ATOM 1588 C C . ALA A 1 210 ? 1.82 4.836 -4.758 1 93.69 210 ALA A C 1
ATOM 1590 O O . ALA A 1 210 ? 1.591 4.98 -3.557 1 93.69 210 ALA A O 1
ATOM 1591 N N . ALA A 1 211 ? 3.012 4.984 -5.293 1 93.25 211 ALA A N 1
ATOM 1592 C CA . ALA A 1 211 ? 4.18 5.242 -4.453 1 93.25 211 ALA A CA 1
ATOM 1593 C C . ALA A 1 211 ? 4.051 6.582 -3.736 1 93.25 211 ALA A C 1
ATOM 1595 O O . ALA A 1 211 ? 4.68 6.797 -2.699 1 93.25 211 ALA A O 1
ATOM 1596 N N . MET A 1 212 ? 3.229 7.426 -4.293 1 94.25 212 MET A N 1
ATOM 1597 C CA . MET A 1 212 ? 3.047 8.75 -3.703 1 94.25 212 MET A CA 1
ATOM 1598 C C . MET A 1 212 ? 1.767 8.805 -2.877 1 94.25 212 MET A C 1
ATOM 1600 O O . MET A 1 212 ? 1.28 9.891 -2.553 1 94.25 212 MET A O 1
ATOM 1604 N N . SER A 1 213 ? 1.164 7.652 -2.572 1 96.44 213 SER A N 1
ATOM 1605 C CA . SER A 1 213 ? -0.049 7.551 -1.768 1 96.44 213 SER A CA 1
ATOM 1606 C C . SER A 1 213 ? 0.246 6.953 -0.396 1 96.44 213 SER A C 1
ATOM 1608 O O . SER A 1 213 ? 0.878 5.898 -0.297 1 96.44 213 SER A O 1
ATOM 1610 N N . PRO A 1 214 ? -0.294 7.582 0.697 1 97.81 214 PRO A N 1
ATOM 1611 C CA . PRO A 1 214 ? -0.136 6.996 2.031 1 97.81 214 PRO A CA 1
ATOM 1612 C C . PRO A 1 214 ? -0.618 5.547 2.1 1 97.81 214 PRO A C 1
ATOM 1614 O O . PRO A 1 214 ? -0.004 4.723 2.779 1 97.81 214 PRO A O 1
ATOM 1617 N N . LEU A 1 215 ? -1.645 5.219 1.396 1 97.94 215 LEU A N 1
ATOM 1618 C CA . LEU A 1 215 ? -2.275 3.906 1.427 1 97.94 215 LEU A CA 1
ATOM 1619 C C . LEU A 1 215 ? -1.254 2.805 1.165 1 97.94 215 LEU A C 1
ATOM 1621 O O . LEU A 1 215 ? -1.247 1.782 1.854 1 97.94 215 LEU A O 1
ATOM 1625 N N . THR A 1 216 ? -0.313 2.963 0.229 1 97.06 216 THR A N 1
ATOM 1626 C CA . THR A 1 216 ? 0.598 1.909 -0.204 1 97.06 216 THR A CA 1
ATOM 1627 C C . THR A 1 216 ? 1.769 1.773 0.765 1 97.06 216 THR A C 1
ATOM 1629 O O . THR A 1 216 ? 2.568 0.842 0.655 1 97.06 216 THR A O 1
ATOM 1632 N N . TRP A 1 217 ? 1.895 2.615 1.794 1 96.75 217 TRP A N 1
ATOM 1633 C CA . TRP A 1 217 ? 2.965 2.57 2.785 1 96.75 217 TRP A CA 1
ATOM 1634 C C . TRP A 1 217 ? 2.443 2.068 4.129 1 96.75 217 TRP A C 1
ATOM 1636 O O . TRP A 1 217 ? 3.17 2.076 5.125 1 96.75 217 TRP A O 1
ATOM 1646 N N . SER A 1 218 ? 1.202 1.571 4.129 1 96.88 218 SER A N 1
ATOM 1647 C CA . SER A 1 218 ? 0.518 1.269 5.383 1 96.88 218 SER A CA 1
ATOM 1648 C C . SER A 1 218 ? 0.93 -0.097 5.922 1 96.88 218 SER A C 1
ATOM 1650 O O . SER A 1 218 ? 0.679 -0.412 7.086 1 96.88 218 SER A O 1
ATOM 1652 N N . ALA A 1 219 ? 1.497 -0.975 5.078 1 95.56 219 ALA A N 1
ATOM 1653 C CA . ALA A 1 219 ? 1.895 -2.301 5.543 1 95.56 219 ALA A CA 1
ATOM 1654 C C . ALA A 1 219 ? 2.961 -2.203 6.633 1 95.56 219 ALA A C 1
ATOM 1656 O O . ALA A 1 219 ? 3.975 -1.521 6.457 1 95.56 219 ALA A O 1
ATOM 1657 N N . GLY A 1 220 ? 2.723 -2.807 7.82 1 92.62 220 GLY A N 1
ATOM 1658 C CA . GLY A 1 220 ? 3.676 -2.826 8.922 1 92.62 220 GLY A CA 1
ATOM 1659 C C . GLY A 1 220 ? 3.609 -1.583 9.789 1 92.62 220 GLY A C 1
ATOM 1660 O O . GLY A 1 220 ? 4.426 -1.409 10.695 1 92.62 220 GLY A O 1
ATOM 1661 N N . ASN A 1 221 ? 2.631 -0.717 9.602 1 95.62 221 ASN A N 1
ATOM 1662 C CA . ASN A 1 221 ? 2.531 0.531 10.352 1 95.62 221 ASN A CA 1
ATOM 1663 C C . ASN A 1 221 ? 2.486 0.28 11.852 1 95.62 221 ASN A C 1
ATOM 1665 O O . ASN A 1 221 ? 1.702 -0.546 12.328 1 95.62 221 ASN A O 1
ATOM 1669 N N . THR A 1 222 ? 3.305 1.034 12.562 1 94.81 222 THR A N 1
ATOM 1670 C CA . THR A 1 222 ? 3.354 0.915 14.016 1 94.81 222 THR A CA 1
ATOM 1671 C C . THR A 1 222 ? 2.957 2.23 14.68 1 94.81 222 THR A C 1
ATOM 1673 O O . THR A 1 222 ? 3.111 2.391 15.898 1 94.81 222 THR A O 1
ATOM 1676 N N . VAL A 1 223 ? 2.494 3.213 13.953 1 97.31 223 VAL A N 1
ATOM 1677 C CA . VAL A 1 223 ? 2.092 4.512 14.484 1 97.31 223 VAL A CA 1
ATOM 1678 C C . VAL A 1 223 ? 0.577 4.543 14.672 1 97.31 223 VAL A C 1
ATOM 1680 O O . VAL A 1 223 ? -0.178 4.305 13.727 1 97.31 223 VAL A O 1
ATOM 1683 N N . PRO A 1 224 ? 0.117 4.848 15.938 1 98.56 224 PRO A N 1
ATOM 1684 C CA . PRO A 1 224 ? -1.324 5.047 16.109 1 98.56 224 PRO A CA 1
ATOM 1685 C C . PRO A 1 224 ? -1.889 6.113 15.172 1 98.56 224 PRO A C 1
ATOM 1687 O O . PRO A 1 224 ? -1.295 7.184 15.023 1 98.56 224 PRO A O 1
ATOM 1690 N N . MET A 1 225 ? -2.98 5.773 14.516 1 98.62 225 MET A N 1
ATOM 1691 C CA . MET A 1 225 ? -3.59 6.656 13.523 1 98.62 225 MET A CA 1
ATOM 1692 C C . MET A 1 225 ? -5.039 6.965 13.891 1 98.62 225 MET A C 1
ATOM 1694 O O . MET A 1 225 ? -5.777 6.078 14.32 1 98.62 225 MET A O 1
ATOM 1698 N N . VAL A 1 226 ? -5.461 8.195 13.758 1 98.88 226 VAL A N 1
ATOM 1699 C CA . VAL A 1 226 ? -6.852 8.617 13.883 1 98.88 226 VAL A CA 1
ATOM 1700 C C . VAL A 1 226 ? -7.289 9.359 12.625 1 98.88 226 VAL A C 1
ATOM 1702 O O . VAL A 1 226 ? -7.07 10.57 12.508 1 98.88 226 VAL A O 1
ATOM 1705 N N . LEU A 1 227 ? -7.945 8.633 11.734 1 98.88 227 LEU A N 1
ATOM 1706 C CA . LEU A 1 227 ? -8.391 9.219 10.477 1 98.88 227 LEU A CA 1
ATOM 1707 C C . LEU A 1 227 ? -9.734 9.922 10.648 1 98.88 227 LEU A C 1
ATOM 1709 O O . LEU A 1 227 ? -10.531 9.539 11.5 1 98.88 227 LEU A O 1
ATOM 1713 N N . SER A 1 228 ? -9.961 10.977 9.836 1 98.88 228 SER A N 1
ATOM 1714 C CA . SER A 1 228 ? -11.273 11.609 9.812 1 98.88 228 SER A CA 1
ATOM 1715 C C . SER A 1 228 ? -11.555 12.25 8.453 1 98.88 228 SER A C 1
ATOM 1717 O O . SER A 1 228 ? -10.625 12.586 7.719 1 98.88 228 SER A O 1
ATOM 1719 N N . TYR A 1 229 ? -12.766 12.312 8.117 1 98.75 229 TYR A N 1
ATOM 1720 C CA . TYR A 1 229 ? -13.258 12.93 6.898 1 98.75 229 TYR A CA 1
ATOM 1721 C C . TYR A 1 229 ? -14.648 13.523 7.113 1 98.75 229 TYR A C 1
ATOM 1723 O O . TYR A 1 229 ? -15.281 13.273 8.141 1 98.75 229 TYR A O 1
ATOM 1731 N N . GLY A 1 230 ? -15.062 14.438 6.219 1 98.75 230 GLY A N 1
ATOM 1732 C CA . GLY A 1 230 ? -16.391 15.023 6.301 1 98.75 230 GLY A CA 1
ATOM 1733 C C . GLY A 1 230 ? -17.453 14.203 5.594 1 98.75 230 GLY A C 1
ATOM 1734 O O . GLY A 1 230 ? -17.172 13.594 4.559 1 98.75 230 GLY A O 1
ATOM 1735 N N . GLU A 1 231 ? -18.656 14.258 6.086 1 98.56 231 GLU A N 1
ATOM 1736 C CA . GLU A 1 231 ? -19.797 13.594 5.461 1 98.56 231 GLU A CA 1
ATOM 1737 C C . GLU A 1 231 ? -19.969 14.031 4.012 1 98.56 231 GLU A C 1
ATOM 1739 O O . GLU A 1 231 ? -20.359 13.234 3.156 1 98.56 231 GLU A O 1
ATOM 1744 N N . HIS A 1 232 ? -19.656 15.242 3.754 1 98.12 232 HIS A N 1
ATOM 1745 C CA . HIS A 1 232 ? -19.844 15.797 2.42 1 98.12 232 HIS A CA 1
ATOM 1746 C C . HIS A 1 232 ? -18.516 16.062 1.729 1 98.12 232 HIS A C 1
ATOM 1748 O O . HIS A 1 232 ? -18.406 16.953 0.89 1 98.12 232 HIS A O 1
ATOM 1754 N N . ASP A 1 233 ? -17.406 15.367 2.17 1 97.19 233 ASP A N 1
ATOM 1755 C CA . ASP A 1 233 ? -16.188 15.312 1.373 1 97.19 233 ASP A CA 1
ATOM 1756 C C . ASP A 1 233 ? -16.438 14.664 0.016 1 97.19 233 ASP A C 1
ATOM 1758 O O . ASP A 1 233 ? -17.516 14.086 -0.208 1 97.19 233 ASP A O 1
ATOM 1762 N N . SER A 1 234 ? -15.539 14.906 -0.914 1 91.94 234 SER A N 1
ATOM 1763 C CA . SER A 1 234 ? -15.664 14.188 -2.176 1 91.94 234 SER A CA 1
ATOM 1764 C C . SER A 1 234 ? -15.633 12.672 -1.957 1 91.94 234 SER A C 1
ATOM 1766 O O . SER A 1 234 ? -15.055 12.195 -0.98 1 91.94 234 SER A O 1
ATOM 1768 N N . GLU A 1 235 ? -16.219 11.93 -2.822 1 90.31 235 GLU A N 1
ATOM 1769 C CA . GLU A 1 235 ? -16.234 10.469 -2.744 1 90.31 235 GLU A CA 1
ATOM 1770 C C . GLU A 1 235 ? -14.812 9.914 -2.689 1 90.31 235 GLU A C 1
ATOM 1772 O O . GLU A 1 235 ? -14.547 8.945 -1.976 1 90.31 235 GLU A O 1
ATOM 1777 N N . ARG A 1 236 ? -13.938 10.492 -3.367 1 89.31 236 ARG A N 1
ATOM 1778 C CA . ARG A 1 236 ? -12.555 10.031 -3.42 1 89.31 236 ARG A CA 1
ATOM 1779 C C . ARG A 1 236 ? -11.875 10.18 -2.061 1 89.31 236 ARG A C 1
ATOM 1781 O O . ARG A 1 236 ? -11.172 9.273 -1.612 1 89.31 236 ARG A O 1
ATOM 1788 N N . VAL A 1 237 ? -12.086 11.312 -1.44 1 94.69 237 VAL A N 1
ATOM 1789 C CA . VAL A 1 237 ? -11.508 11.539 -0.121 1 94.69 237 VAL A CA 1
ATOM 1790 C C . VAL A 1 237 ? -12.094 10.555 0.882 1 94.69 237 VAL A C 1
ATOM 1792 O O . VAL A 1 237 ? -11.359 9.891 1.614 1 94.69 237 VAL A O 1
ATOM 1795 N N . ILE A 1 238 ? -13.398 10.414 0.827 1 96.62 238 ILE A N 1
ATOM 1796 C CA . ILE A 1 238 ? -14.07 9.5 1.745 1 96.62 238 ILE A CA 1
ATOM 1797 C C . ILE A 1 238 ? -13.555 8.086 1.537 1 96.62 238 ILE A C 1
ATOM 1799 O O . ILE A 1 238 ? -13.109 7.434 2.484 1 96.62 238 ILE A O 1
ATOM 1803 N N . ARG A 1 239 ? -13.523 7.641 0.336 1 93.5 239 ARG A N 1
ATOM 1804 C CA . ARG A 1 239 ? -13.117 6.273 0.024 1 93.5 239 ARG A CA 1
ATOM 1805 C C . ARG A 1 239 ? -11.656 6.035 0.396 1 93.5 239 ARG A C 1
ATOM 1807 O O . ARG A 1 239 ? -11.312 4.969 0.906 1 93.5 239 ARG A O 1
ATOM 1814 N N . SER A 1 240 ? -10.828 6.961 0.053 1 95.25 240 SER A N 1
ATOM 1815 C CA . SER A 1 240 ? -9.406 6.762 0.332 1 95.25 240 SER A CA 1
ATOM 1816 C C . SER A 1 240 ? -9.148 6.648 1.83 1 95.25 240 SER A C 1
ATOM 1818 O O . SER A 1 240 ? -8.273 5.895 2.26 1 95.25 240 SER A O 1
ATOM 1820 N N . ASN A 1 241 ? -9.898 7.398 2.688 1 98.31 241 ASN A N 1
ATOM 1821 C CA . ASN A 1 241 ? -9.75 7.273 4.133 1 98.31 241 ASN A CA 1
ATOM 1822 C C . ASN A 1 241 ? -10.297 5.938 4.637 1 98.31 241 ASN A C 1
ATOM 1824 O O . ASN A 1 241 ? -9.664 5.281 5.469 1 98.31 241 ASN A O 1
ATOM 1828 N N . LEU A 1 242 ? -11.422 5.512 4.074 1 97.62 242 LEU A N 1
ATOM 1829 C CA . LEU A 1 242 ? -12.031 4.258 4.504 1 97.62 242 LEU A CA 1
ATOM 1830 C C . LEU A 1 242 ? -11.172 3.066 4.086 1 97.62 242 LEU A C 1
ATOM 1832 O O . LEU A 1 242 ? -11.039 2.102 4.844 1 97.62 242 LEU A O 1
ATOM 1836 N N . THR A 1 243 ? -10.625 3.1 2.926 1 96.75 243 THR A N 1
ATOM 1837 C CA . THR A 1 243 ? -9.766 2.018 2.455 1 96.75 243 THR A CA 1
ATOM 1838 C C . THR A 1 243 ? -8.477 1.96 3.264 1 96.75 243 THR A C 1
ATOM 1840 O O . THR A 1 243 ? -8.008 0.876 3.613 1 96.75 243 THR A O 1
ATOM 1843 N N . LEU A 1 244 ? -7.91 3.117 3.564 1 98.5 244 LEU A N 1
ATOM 1844 C CA . LEU A 1 244 ? -6.734 3.135 4.43 1 98.5 244 LEU A CA 1
ATOM 1845 C C . LEU A 1 244 ? -7.07 2.592 5.812 1 98.5 244 LEU A C 1
ATOM 1847 O O . LEU A 1 244 ? -6.297 1.822 6.391 1 98.5 244 LEU A O 1
ATOM 1851 N N . TYR A 1 245 ? -8.25 2.977 6.312 1 98.75 245 TYR A N 1
ATOM 1852 C CA . TYR A 1 245 ? -8.695 2.475 7.605 1 98.75 245 TYR A CA 1
ATOM 1853 C C . TYR A 1 245 ? -8.781 0.952 7.602 1 98.75 245 TYR A C 1
ATOM 1855 O O . TYR A 1 245 ? -8.281 0.296 8.516 1 98.75 245 TYR A O 1
ATOM 1863 N N . ALA A 1 246 ? -9.344 0.402 6.586 1 97.62 246 ALA A N 1
ATOM 1864 C CA . ALA A 1 246 ? -9.477 -1.048 6.465 1 97.62 246 ALA A CA 1
ATOM 1865 C C . ALA A 1 246 ? -8.109 -1.724 6.465 1 97.62 246 ALA A C 1
ATOM 1867 O O . ALA A 1 246 ? -7.918 -2.75 7.121 1 97.62 246 ALA A O 1
ATOM 1868 N N . MET A 1 247 ? -7.156 -1.169 5.766 1 97.06 247 MET A N 1
ATOM 1869 C CA . MET A 1 247 ? -5.809 -1.729 5.707 1 97.06 247 MET A CA 1
ATOM 1870 C C . MET A 1 247 ? -5.105 -1.604 7.055 1 97.06 247 MET A C 1
ATOM 1872 O O . MET A 1 247 ? -4.484 -2.559 7.527 1 97.06 247 MET A O 1
ATOM 1876 N N . LEU A 1 248 ? -5.262 -0.441 7.711 1 97.94 248 LEU A N 1
ATOM 1877 C CA . LEU A 1 248 ? -4.555 -0.173 8.961 1 97.94 248 LEU A CA 1
ATOM 1878 C C . LEU A 1 248 ? -5.098 -1.047 10.086 1 97.94 248 LEU A C 1
ATOM 1880 O O . LEU A 1 248 ? -4.363 -1.392 11.016 1 97.94 248 LEU A O 1
ATOM 1884 N N . ARG A 1 249 ? -6.336 -1.451 10 1 96.75 249 ARG A N 1
ATOM 1885 C CA . ARG A 1 249 ? -6.918 -2.355 10.984 1 96.75 249 ARG A CA 1
ATOM 1886 C C . ARG A 1 249 ? -6.199 -3.699 10.984 1 96.75 249 ARG A C 1
ATOM 1888 O O . ARG A 1 249 ? -6.266 -4.445 11.969 1 96.75 249 ARG A O 1
ATOM 1895 N N . MET A 1 250 ? -5.531 -3.986 9.898 1 93.56 250 MET A N 1
ATOM 1896 C CA . MET A 1 250 ? -4.824 -5.258 9.773 1 93.56 250 MET A CA 1
ATOM 1897 C C . MET A 1 250 ? -3.361 -5.109 10.18 1 93.56 250 MET A C 1
ATOM 1899 O O . MET A 1 250 ? -2.568 -6.035 10 1 93.56 250 MET A O 1
ATOM 1903 N N . GLN A 1 251 ? -2.967 -3.949 10.656 1 94.69 251 GLN A N 1
ATOM 1904 C CA . GLN A 1 251 ? -1.595 -3.672 11.07 1 94.69 251 GLN A CA 1
ATOM 1905 C C . GLN A 1 251 ? -1.481 -3.605 12.594 1 94.69 251 GLN A C 1
ATOM 1907 O O . GLN A 1 251 ? -2.494 -3.555 13.289 1 94.69 251 GLN A O 1
ATOM 1912 N N . PRO A 1 252 ? -0.302 -3.578 13.18 1 92.62 252 PRO A N 1
ATOM 1913 C CA . PRO A 1 252 ? -0.098 -3.729 14.617 1 92.62 252 PRO A CA 1
ATOM 1914 C C . PRO A 1 252 ? -0.612 -2.531 15.414 1 92.62 252 PRO A C 1
ATOM 1916 O O . PRO A 1 252 ? -1.088 -2.693 16.547 1 92.62 252 PRO A O 1
ATOM 1919 N N . ALA A 1 253 ? -0.56 -1.337 14.898 1 96.12 253 ALA A N 1
ATOM 1920 C CA . ALA A 1 253 ? -0.902 -0.135 15.648 1 96.12 253 ALA A CA 1
ATOM 1921 C C . ALA A 1 253 ? -2.41 0.1 15.656 1 96.12 253 ALA A C 1
ATOM 1923 O O . ALA A 1 253 ? -3.1 -0.241 14.695 1 96.12 253 ALA A O 1
ATOM 1924 N N . PRO A 1 254 ? -2.938 0.732 16.75 1 97.62 254 PRO A N 1
ATOM 1925 C CA . PRO A 1 254 ? -4.359 1.08 16.75 1 97.62 254 PRO A CA 1
ATOM 1926 C C . PRO A 1 254 ? -4.719 2.125 15.695 1 97.62 254 PRO A C 1
ATOM 1928 O O . PRO A 1 254 ? -3.879 2.957 15.336 1 97.62 254 PRO A O 1
ATOM 1931 N N . VAL A 1 255 ? -5.934 2.002 15.227 1 98.5 255 VAL A N 1
ATOM 1932 C CA . VAL A 1 255 ? -6.43 2.967 14.25 1 98.5 255 VAL A CA 1
ATOM 1933 C C . VAL A 1 255 ? -7.91 3.236 14.5 1 98.5 255 VAL A C 1
ATOM 1935 O O . VAL A 1 255 ? -8.664 2.326 14.852 1 98.5 255 VAL A O 1
ATOM 1938 N N . ASP A 1 256 ? -8.328 4.48 14.391 1 98.69 256 ASP A N 1
ATOM 1939 C CA . ASP A 1 256 ? -9.719 4.906 14.383 1 98.69 256 ASP A CA 1
ATOM 1940 C C . ASP A 1 256 ? -10.031 5.75 13.148 1 98.69 256 ASP A C 1
ATOM 1942 O O . ASP A 1 256 ? -9.125 6.258 12.492 1 98.69 256 ASP A O 1
ATOM 1946 N N . CYS A 1 257 ? -11.273 5.805 12.82 1 98.75 257 CYS A N 1
ATOM 1947 C CA . CYS A 1 257 ? -11.742 6.602 11.688 1 98.75 257 CYS A CA 1
ATOM 1948 C C . CYS A 1 257 ? -13.094 7.23 11.992 1 98.75 257 CYS A C 1
ATOM 1950 O O . CYS A 1 257 ? -14.039 6.531 12.375 1 98.75 257 CYS A O 1
ATOM 1952 N N . TYR A 1 258 ? -13.188 8.531 11.781 1 98.81 258 TYR A N 1
ATOM 1953 C CA . TYR A 1 258 ? -14.414 9.234 12.156 1 98.81 258 TYR A CA 1
ATOM 1954 C C . TYR A 1 258 ? -14.938 10.055 10.984 1 98.81 258 TYR A C 1
ATOM 1956 O O . TYR A 1 258 ? -14.172 10.688 10.258 1 98.81 258 TYR A O 1
ATOM 1964 N N . MET A 1 259 ? -16.203 10.031 10.789 1 98.69 259 MET A N 1
ATOM 1965 C CA . MET A 1 259 ? -16.891 10.93 9.867 1 98.69 259 MET A CA 1
ATOM 1966 C C . MET A 1 259 ? -17.438 12.148 10.609 1 98.69 259 MET A C 1
ATOM 1968 O O . MET A 1 259 ? -18.125 12.016 11.609 1 98.69 259 MET A O 1
ATOM 1972 N N . HIS A 1 260 ? -17.078 13.312 10.227 1 98.38 260 HIS A N 1
ATOM 1973 C CA . HIS A 1 260 ? -17.656 14.539 10.781 1 98.38 260 HIS A CA 1
ATOM 1974 C C . HIS A 1 260 ? -18.969 14.891 10.086 1 98.38 260 HIS A C 1
ATOM 1976 O O . HIS A 1 260 ? -18.969 15.328 8.938 1 98.38 260 HIS A O 1
ATOM 1982 N N . ALA A 1 261 ? -20.062 14.805 10.836 1 97.88 261 ALA A N 1
ATOM 1983 C CA . ALA A 1 261 ? -21.406 14.969 10.305 1 97.88 261 ALA A CA 1
ATOM 1984 C C . ALA A 1 261 ? -21.625 16.391 9.805 1 97.88 261 ALA A C 1
ATOM 1986 O O . ALA A 1 261 ? -21.297 17.359 10.5 1 97.88 261 ALA A O 1
ATOM 1987 N N . GLY A 1 262 ? -22.125 16.484 8.602 1 98 262 GLY A N 1
ATOM 1988 C CA . GLY A 1 262 ? -22.547 17.75 8.047 1 98 262 GLY A CA 1
ATOM 1989 C C . GLY A 1 262 ? -21.391 18.562 7.484 1 98 262 GLY A C 1
ATOM 1990 O O . GLY A 1 262 ? -21.609 19.641 6.922 1 98 262 GLY A O 1
ATOM 1991 N N . GLU A 1 263 ? -20.188 18.141 7.547 1 98.31 263 GLU A N 1
ATOM 1992 C CA . GLU A 1 263 ? -19.047 18.938 7.133 1 98.31 263 GLU A CA 1
ATOM 1993 C C . GLU A 1 263 ? -18.578 18.547 5.73 1 98.31 263 GLU A C 1
ATOM 1995 O O . GLU A 1 263 ? -18.594 17.375 5.371 1 98.31 263 GLU A O 1
ATOM 2000 N N . ASP A 1 264 ? -18.297 19.547 4.945 1 97.88 264 ASP A N 1
ATOM 2001 C CA . ASP A 1 264 ? -17.656 19.312 3.654 1 97.88 264 ASP A CA 1
ATOM 2002 C C . ASP A 1 264 ? -16.125 19.438 3.768 1 97.88 264 ASP A C 1
ATOM 2004 O O . ASP A 1 264 ? -15.594 19.547 4.871 1 97.88 264 ASP A O 1
ATOM 2008 N N . HIS A 1 265 ? -15.438 19.406 2.633 1 96.88 265 HIS A N 1
ATOM 2009 C CA . HIS A 1 265 ? -13.984 19.328 2.607 1 96.88 265 HIS A CA 1
ATOM 2010 C C . HIS A 1 265 ? -13.352 20.5 3.334 1 96.88 265 HIS A C 1
ATOM 2012 O O . HIS A 1 265 ? -12.367 20.328 4.059 1 96.88 265 HIS A O 1
ATOM 2018 N N . PHE A 1 266 ? -13.867 21.688 3.199 1 97.94 266 PHE A N 1
ATOM 2019 C CA . PHE A 1 266 ? -13.289 22.875 3.805 1 97.94 266 PHE A CA 1
ATOM 2020 C C . PHE A 1 266 ? -13.75 23.031 5.25 1 97.94 266 PHE A C 1
ATOM 2022 O O . PHE A 1 266 ? -12.969 23.422 6.117 1 97.94 266 PHE A O 1
ATOM 2029 N N . ARG A 1 267 ? -14.953 22.641 5.477 1 98.12 267 ARG A N 1
ATOM 2030 C CA . ARG A 1 267 ? -15.508 22.797 6.82 1 98.12 267 ARG A CA 1
ATOM 2031 C C . ARG A 1 267 ? -14.828 21.844 7.801 1 98.12 267 ARG A C 1
ATOM 2033 O O . ARG A 1 267 ? -14.703 22.156 8.984 1 98.12 267 ARG A O 1
ATOM 2040 N N . THR A 1 268 ? -14.305 20.703 7.348 1 98.69 268 THR A N 1
ATOM 2041 C CA . THR A 1 268 ? -13.602 19.797 8.242 1 98.69 268 THR A CA 1
ATOM 2042 C C . THR A 1 268 ? -12.383 20.469 8.859 1 98.69 268 THR A C 1
ATOM 2044 O O . THR A 1 268 ? -11.914 20.062 9.922 1 98.69 268 THR A O 1
ATOM 2047 N N . HIS A 1 269 ? -11.906 21.5 8.203 1 98.75 269 HIS A N 1
ATOM 2048 C CA . HIS A 1 269 ? -10.797 22.266 8.742 1 98.75 269 HIS A CA 1
ATOM 2049 C C . HIS A 1 269 ? -11.297 23.5 9.5 1 98.75 269 HIS A C 1
ATOM 2051 O O . HIS A 1 269 ? -10.953 23.688 10.664 1 98.75 269 HIS A O 1
ATOM 2057 N N . THR A 1 270 ? -12.18 24.281 8.906 1 98.69 270 THR A N 1
ATOM 2058 C CA . THR A 1 270 ? -12.586 25.562 9.492 1 98.69 270 THR A CA 1
ATOM 2059 C C . THR A 1 270 ? -13.398 25.328 10.766 1 98.69 270 THR A C 1
ATOM 2061 O O . THR A 1 270 ? -13.391 26.172 11.672 1 98.69 270 THR A O 1
ATOM 2064 N N . ALA A 1 271 ? -14.055 24.172 10.891 1 98.56 271 ALA A N 1
ATOM 2065 C CA . ALA A 1 271 ? -14.836 23.875 12.086 1 98.56 271 ALA A CA 1
ATOM 2066 C C . ALA A 1 271 ? -13.938 23.703 13.305 1 98.56 271 ALA A C 1
ATOM 2068 O O . ALA A 1 271 ? -14.406 23.719 14.445 1 98.56 271 ALA A O 1
ATOM 2069 N N . LEU A 1 272 ? -12.68 23.594 13.109 1 98.56 272 LEU A N 1
ATOM 2070 C CA . LEU A 1 272 ? -11.727 23.453 14.211 1 98.56 272 LEU A CA 1
ATOM 2071 C C . LEU A 1 272 ? -11.547 24.781 14.938 1 98.56 272 LEU A C 1
ATOM 2073 O O . LEU A 1 272 ? -10.914 24.828 16 1 98.56 272 LEU A O 1
ATOM 2077 N N . SER A 1 273 ? -12.055 25.859 14.391 1 98 273 SER A N 1
ATOM 2078 C CA . SER A 1 273 ? -12.07 27.109 15.125 1 98 273 SER A CA 1
ATOM 2079 C C . SER A 1 273 ? -12.906 27 16.391 1 98 273 SER A C 1
ATOM 2081 O O . SER A 1 273 ? -12.789 27.844 17.297 1 98 273 SER A O 1
ATOM 2083 N N . ASP A 1 274 ? -13.805 26.016 16.406 1 97.62 274 ASP A N 1
ATOM 2084 C CA . ASP A 1 274 ? -14.586 25.688 17.594 1 97.62 274 ASP A CA 1
ATOM 2085 C C . ASP A 1 274 ? -13.805 24.797 18.547 1 97.62 274 ASP A C 1
ATOM 2087 O O . ASP A 1 274 ? -13.547 23.625 18.234 1 97.62 274 ASP A O 1
ATOM 2091 N N . PRO A 1 275 ? -13.492 25.297 19.781 1 95.94 275 PRO A N 1
ATOM 2092 C CA . PRO A 1 275 ? -12.703 24.5 20.719 1 95.94 275 PRO A CA 1
ATOM 2093 C C . PRO A 1 275 ? -13.406 23.203 21.141 1 95.94 275 PRO A C 1
ATOM 2095 O O . PRO A 1 275 ? -12.766 22.281 21.656 1 95.94 275 PRO A O 1
ATOM 2098 N N . SER A 1 276 ? -14.672 23.109 20.891 1 97.31 276 SER A N 1
ATOM 2099 C CA . SER A 1 276 ? -15.43 21.938 21.297 1 97.31 276 SER A CA 1
ATOM 2100 C C . SER A 1 276 ? -15.461 20.891 20.188 1 97.31 276 SER A C 1
ATOM 2102 O O . SER A 1 276 ? -16.016 19.797 20.375 1 97.31 276 SER A O 1
ATOM 2104 N N . HIS A 1 277 ? -14.906 21.219 19.047 1 98.12 277 HIS A N 1
ATOM 2105 C CA . HIS A 1 277 ? -14.875 20.25 17.953 1 98.12 277 HIS A CA 1
ATOM 2106 C C . HIS A 1 277 ? -14.266 18.922 18.422 1 98.12 277 HIS A C 1
ATOM 2108 O O . HIS A 1 277 ? -13.227 18.906 19.094 1 98.12 277 HIS A O 1
ATOM 2114 N N . PRO A 1 278 ? -14.844 17.766 18.016 1 98.12 278 PRO A N 1
ATOM 2115 C CA . PRO A 1 278 ? -14.422 16.469 18.547 1 98.12 278 PRO A CA 1
ATOM 2116 C C . PRO A 1 278 ? -12.984 16.109 18.172 1 98.12 278 PRO A C 1
ATOM 2118 O O . PRO A 1 278 ? -12.359 15.273 18.828 1 98.12 278 PRO A O 1
ATOM 2121 N N . TRP A 1 279 ? -12.469 16.688 17.141 1 98.31 279 TRP A N 1
ATOM 2122 C CA . TRP A 1 279 ? -11.102 16.422 16.719 1 98.31 279 TRP A CA 1
ATOM 2123 C C . TRP A 1 279 ? -10.117 16.703 17.844 1 98.31 279 TRP A C 1
ATOM 2125 O O . TRP A 1 279 ? -9.156 15.945 18.047 1 98.31 279 TRP A O 1
ATOM 2135 N N . TYR A 1 280 ? -10.336 17.734 18.672 1 98.69 280 TYR A N 1
ATOM 2136 C CA . TYR A 1 280 ? -9.414 18.078 19.75 1 98.69 280 TYR A CA 1
ATOM 2137 C C . TYR A 1 280 ? -9.469 17.062 20.875 1 98.69 280 TYR A C 1
ATOM 2139 O O . TYR A 1 280 ? -8.445 16.75 21.484 1 98.69 280 TYR A O 1
ATOM 2147 N N . ALA A 1 281 ? -10.641 16.547 21.172 1 98.44 281 ALA A N 1
ATOM 2148 C CA . ALA A 1 281 ? -10.75 15.5 22.172 1 98.44 281 ALA A CA 1
ATOM 2149 C C . ALA A 1 281 ? -10.008 14.242 21.734 1 98.44 281 ALA A C 1
ATOM 2151 O O . ALA A 1 281 ? -9.391 13.555 22.547 1 98.44 281 ALA A O 1
ATOM 2152 N N . ARG A 1 282 ? -10.094 13.922 20.469 1 98.56 282 ARG A N 1
ATOM 2153 C CA . ARG A 1 282 ? -9.391 12.773 19.922 1 98.56 282 ARG A CA 1
ATOM 2154 C C . ARG A 1 282 ? -7.875 12.969 19.984 1 98.56 282 ARG A C 1
ATOM 2156 O O . ARG A 1 282 ? -7.137 12.031 20.297 1 98.56 282 ARG A O 1
ATOM 2163 N N . LEU A 1 283 ? -7.422 14.195 19.703 1 98.62 283 LEU A N 1
ATOM 2164 C CA . LEU A 1 283 ? -6.012 14.523 19.844 1 98.62 283 LEU A CA 1
ATOM 2165 C C . LEU A 1 283 ? -5.562 14.336 21.297 1 98.62 283 LEU A C 1
ATOM 2167 O O . LEU A 1 283 ? -4.551 13.688 21.562 1 98.62 283 LEU A O 1
ATOM 2171 N N . ALA A 1 284 ? -6.336 14.875 22.203 1 98.5 284 ALA A N 1
ATOM 2172 C CA . ALA A 1 284 ? -6.008 14.758 23.625 1 98.5 284 ALA A CA 1
ATOM 2173 C C . ALA A 1 284 ? -5.941 13.297 24.062 1 98.5 284 ALA A C 1
ATOM 2175 O O . ALA A 1 284 ? -5.043 12.906 24.797 1 98.5 284 ALA A O 1
ATOM 2176 N N . GLN A 1 285 ? -6.895 12.516 23.594 1 98.25 285 GLN A N 1
ATOM 2177 C CA . GLN A 1 285 ? -6.926 11.094 23.922 1 98.25 285 GLN A CA 1
ATOM 2178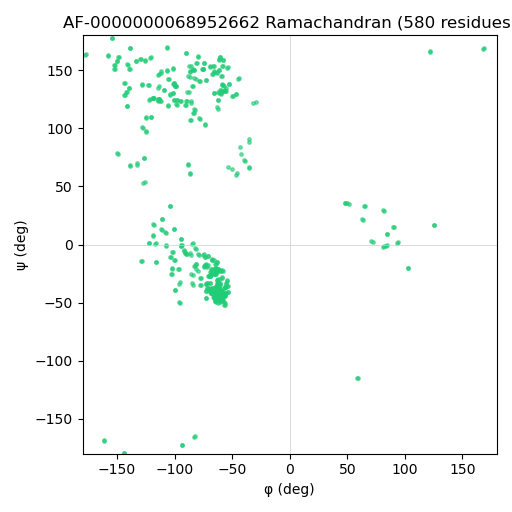 C C . GLN A 1 285 ? -5.695 10.375 23.375 1 98.25 285 GLN A C 1
ATOM 2180 O O . GLN A 1 285 ? -5.098 9.547 24.062 1 98.25 285 GLN A O 1
ATOM 2185 N N . LEU A 1 286 ? -5.379 10.703 22.141 1 98.25 286 LEU A N 1
ATOM 2186 C CA . LEU A 1 286 ? -4.203 10.109 21.516 1 98.25 286 LEU A CA 1
ATOM 2187 C C . LEU A 1 286 ? -2.943 10.43 22.312 1 98.25 286 LEU A C 1
ATOM 2189 O O . LEU A 1 286 ? -2.117 9.547 22.547 1 98.25 286 LEU A O 1
ATOM 2193 N N . VAL A 1 287 ? -2.803 11.664 22.75 1 98.19 287 VAL A N 1
ATOM 2194 C CA . VAL A 1 287 ? -1.652 12.094 23.531 1 98.19 287 VAL A CA 1
ATOM 2195 C C . VAL A 1 287 ? -1.618 11.344 24.859 1 98.19 287 VAL A C 1
ATOM 2197 O O . VAL A 1 287 ? -0.565 10.852 25.266 1 98.19 287 VAL A O 1
ATOM 2200 N N . LYS A 1 288 ? -2.736 11.188 25.469 1 97.06 288 LYS A N 1
ATOM 2201 C CA . LYS A 1 288 ? -2.824 10.5 26.75 1 97.06 288 LYS A CA 1
ATOM 2202 C C . LYS A 1 288 ? -2.412 9.031 26.625 1 97.06 288 LYS A C 1
ATOM 2204 O O . LYS A 1 288 ? -1.707 8.5 27.469 1 97.06 288 LYS A O 1
ATOM 2209 N N . GLU A 1 289 ? -2.766 8.445 25.562 1 96.44 289 GLU A N 1
ATOM 2210 C CA . GLU A 1 289 ? -2.561 7.008 25.359 1 96.44 289 GLU A CA 1
ATOM 2211 C C . GLU A 1 289 ? -1.123 6.707 24.953 1 96.44 289 GLU A C 1
ATOM 2213 O O . GLU A 1 289 ? -0.668 5.566 25.047 1 96.44 289 GLU A O 1
ATOM 2218 N N . THR A 1 290 ? -0.456 7.723 24.406 1 93.81 290 THR A N 1
ATOM 2219 C CA . THR A 1 290 ? 0.834 7.438 23.797 1 93.81 290 THR A CA 1
ATOM 2220 C C . THR A 1 290 ? 1.958 8.164 24.531 1 93.81 290 THR A C 1
ATOM 2222 O O . THR A 1 290 ? 3.121 8.086 24.125 1 93.81 290 THR A O 1
ATOM 2225 N N . SER A 1 291 ? 1.721 8.93 25.609 1 83.31 291 SER A N 1
ATOM 2226 C CA . SER A 1 291 ? 2.707 9.727 26.312 1 83.31 291 SER A CA 1
ATOM 2227 C C . SER A 1 291 ? 3.551 8.867 27.25 1 83.31 291 SER A C 1
ATOM 2229 O O . SER A 1 291 ? 4.562 9.328 27.781 1 83.31 291 SER A O 1
ATOM 2231 N N . GLN A 1 292 ? 3.283 7.629 27.5 1 69.12 292 GLN A N 1
ATOM 2232 C CA . GLN A 1 292 ? 4.094 6.859 28.438 1 69.12 292 GLN A CA 1
ATOM 2233 C C . GLN A 1 292 ? 5.344 6.309 27.766 1 69.12 292 GLN A C 1
ATOM 2235 O O . GLN A 1 292 ? 5.359 6.105 26.547 1 69.12 292 GLN A O 1
ATOM 2240 N N . MET B 1 1 ? -8.906 -52.531 3.209 1 28.33 1 MET B N 1
ATOM 2241 C CA . MET B 1 1 ? -10.117 -51.719 3.172 1 28.33 1 MET B CA 1
ATOM 2242 C C . MET B 1 1 ? -9.805 -50.312 2.742 1 28.33 1 MET B C 1
ATOM 2244 O O . MET B 1 1 ? -9.133 -49.562 3.463 1 28.33 1 MET B O 1
ATOM 2248 N N . SER B 1 2 ? -9.523 -50.125 1.411 1 27.11 2 SER B N 1
ATOM 2249 C CA . SER B 1 2 ? -9.133 -48.906 0.68 1 27.11 2 SER B CA 1
ATOM 2250 C C . SER B 1 2 ? -10.117 -47.781 0.925 1 27.11 2 SER B C 1
ATOM 2252 O O . SER B 1 2 ? -11.281 -47.844 0.527 1 27.11 2 SER B O 1
ATOM 2254 N N . ASP B 1 3 ? -10.172 -47.281 2.203 1 33.91 3 ASP B N 1
ATOM 2255 C CA . ASP B 1 3 ? -11.109 -46.25 2.584 1 33.91 3 ASP B CA 1
ATOM 2256 C C . ASP B 1 3 ? -11.242 -45.188 1.479 1 33.91 3 ASP B C 1
ATOM 2258 O O . ASP B 1 3 ? -10.289 -44.469 1.189 1 33.91 3 ASP B O 1
ATOM 2262 N N . GLN B 1 4 ? -11.875 -45.562 0.457 1 36.75 4 GLN B N 1
ATOM 2263 C CA . GLN B 1 4 ? -12.305 -44.656 -0.614 1 36.75 4 GLN B CA 1
ATOM 2264 C C . GLN B 1 4 ? -12.945 -43.406 -0.051 1 36.75 4 GLN B C 1
ATOM 2266 O O . GLN B 1 4 ? -14.07 -43.438 0.454 1 36.75 4 GLN B O 1
ATOM 2271 N N . PHE B 1 5 ? -12.227 -42.594 0.72 1 37.97 5 PHE B N 1
ATOM 2272 C CA . PHE B 1 5 ? -12.758 -41.281 1.06 1 37.97 5 PHE B CA 1
ATOM 2273 C C . PHE B 1 5 ? -13.547 -40.688 -0.106 1 37.97 5 PHE B C 1
ATOM 2275 O O . PHE B 1 5 ? -13.016 -40.562 -1.211 1 37.97 5 PHE B O 1
ATOM 2282 N N . ALA B 1 6 ? -14.742 -40.969 -0.157 1 43.94 6 ALA B N 1
ATOM 2283 C CA . ALA B 1 6 ? -15.75 -40.406 -1.043 1 43.94 6 ALA B CA 1
ATOM 2284 C C . ALA B 1 6 ? -15.477 -38.906 -1.315 1 43.94 6 ALA B C 1
ATOM 2286 O O . ALA B 1 6 ? -15.656 -38.062 -0.436 1 43.94 6 ALA B O 1
ATOM 2287 N N . THR B 1 7 ? -14.266 -38.531 -2.068 1 44.66 7 THR B N 1
ATOM 2288 C CA . THR B 1 7 ? -13.969 -37.125 -2.406 1 44.66 7 THR B CA 1
ATOM 2289 C C . THR B 1 7 ? -15.227 -36.438 -2.885 1 44.66 7 THR B C 1
ATOM 2291 O O . THR B 1 7 ? -15.859 -36.844 -3.861 1 44.66 7 THR B O 1
ATOM 2294 N N . GLU B 1 8 ? -16.094 -35.938 -2.164 1 48.5 8 GLU B N 1
ATOM 2295 C CA . GLU B 1 8 ? -17.219 -35.094 -2.576 1 48.5 8 GLU B CA 1
ATOM 2296 C C . GLU B 1 8 ? -16.844 -34.25 -3.789 1 48.5 8 GLU B C 1
ATOM 2298 O O . GLU B 1 8 ? -15.719 -33.75 -3.885 1 48.5 8 GLU B O 1
ATOM 2303 N N . PRO B 1 9 ? -17.656 -34.438 -4.887 1 55.62 9 PRO B N 1
ATOM 2304 C CA . PRO B 1 9 ? -17.375 -33.625 -6.074 1 55.62 9 PRO B CA 1
ATOM 2305 C C . PRO B 1 9 ? -17.156 -32.156 -5.742 1 55.62 9 PRO B C 1
ATOM 2307 O O . PRO B 1 9 ? -17.734 -31.625 -4.781 1 55.62 9 PRO B O 1
ATOM 2310 N N . GLU B 1 10 ? -16.031 -31.609 -6.262 1 63.84 10 GLU B N 1
ATOM 2311 C CA . GLU B 1 10 ? -15.781 -30.188 -6.098 1 63.84 10 GLU B CA 1
ATOM 2312 C C . GLU B 1 10 ? -17 -29.359 -6.488 1 63.84 10 GLU B C 1
ATOM 2314 O O . GLU B 1 10 ? -17.703 -29.672 -7.453 1 63.84 10 GLU B O 1
ATOM 2319 N N . PRO B 1 11 ? -17.438 -28.453 -5.59 1 68.75 11 PRO B N 1
ATOM 2320 C CA . PRO B 1 11 ? -18.547 -27.562 -5.969 1 68.75 11 PRO B CA 1
ATOM 2321 C C . PRO B 1 11 ? -18.375 -26.984 -7.371 1 68.75 11 PRO B C 1
ATOM 2323 O O . PRO B 1 11 ? -17.25 -26.781 -7.828 1 68.75 11 PRO B O 1
ATOM 2326 N N . SER B 1 12 ? -19.5 -26.875 -8.031 1 82.5 12 SER B N 1
ATOM 2327 C CA . SER B 1 12 ? -19.531 -26.359 -9.391 1 82.5 12 SER B CA 1
ATOM 2328 C C . SER B 1 12 ? -18.969 -24.938 -9.461 1 82.5 12 SER B C 1
ATOM 2330 O O . SER B 1 12 ? -19.203 -24.125 -8.562 1 82.5 12 SER B O 1
ATOM 2332 N N . GLN B 1 13 ? -18.094 -24.688 -10.422 1 88.62 13 GLN B N 1
ATOM 2333 C CA . GLN B 1 13 ? -17.547 -23.359 -10.703 1 88.62 13 GLN B CA 1
ATOM 2334 C C . GLN B 1 13 ? -18.453 -22.578 -11.648 1 88.62 13 GLN B C 1
ATOM 2336 O O . GLN B 1 13 ? -19.188 -23.172 -12.445 1 88.62 13 GLN B O 1
ATOM 2341 N N . PRO B 1 14 ? -18.562 -21.281 -11.469 1 86.94 14 PRO B N 1
ATOM 2342 C CA . PRO B 1 14 ? -19.344 -20.5 -12.445 1 86.94 14 PRO B CA 1
ATOM 2343 C C . PRO B 1 14 ? -18.812 -20.641 -13.867 1 86.94 14 PRO B C 1
ATOM 2345 O O . PRO B 1 14 ? -17.656 -21.047 -14.062 1 86.94 14 PRO B O 1
ATOM 2348 N N . PRO B 1 15 ? -19.688 -20.344 -14.812 1 86.81 15 PRO B N 1
ATOM 2349 C CA . PRO B 1 15 ? -19.203 -20.422 -16.203 1 86.81 15 PRO B CA 1
ATOM 2350 C C . PRO B 1 15 ? -18.062 -19.453 -16.469 1 86.81 15 PRO B C 1
ATOM 2352 O O . PRO B 1 15 ? -18.016 -18.359 -15.891 1 86.81 15 PRO B O 1
ATOM 2355 N N . LEU B 1 16 ? -17.219 -19.859 -17.375 1 87.62 16 LEU B N 1
ATOM 2356 C CA . LEU B 1 16 ? -16.125 -18.984 -17.766 1 87.62 16 LEU B CA 1
ATOM 2357 C C . LEU B 1 16 ? -16.641 -17.766 -18.531 1 87.62 16 LEU B C 1
ATOM 2359 O O . LEU B 1 16 ? -17.688 -17.828 -19.172 1 87.62 16 LEU B O 1
ATOM 2363 N N . SER B 1 17 ? -15.898 -16.688 -18.469 1 78 17 SER B N 1
ATOM 2364 C CA . SER B 1 17 ? -16.391 -15.367 -18.828 1 78 17 SER B CA 1
ATOM 2365 C C . SER B 1 17 ? -16.359 -15.141 -20.328 1 78 17 SER B C 1
ATOM 2367 O O . SER B 1 17 ? -16.984 -14.211 -20.844 1 78 17 SER B O 1
ATOM 2369 N N . SER B 1 18 ? -15.562 -16.016 -21.094 1 86.56 18 SER B N 1
ATOM 2370 C CA . SER B 1 18 ? -15.391 -15.766 -22.516 1 86.56 18 SER B CA 1
ATOM 2371 C C . SER B 1 18 ? -14.992 -17.031 -23.25 1 86.56 18 SER B C 1
ATOM 2373 O O . SER B 1 18 ? -14.562 -18.016 -22.641 1 86.56 18 SER B O 1
ATOM 2375 N N . ALA B 1 19 ? -15.172 -16.969 -24.516 1 91.69 19 ALA B N 1
ATOM 2376 C CA . ALA B 1 19 ? -14.727 -18.078 -25.375 1 91.69 19 ALA B CA 1
ATOM 2377 C C . ALA B 1 19 ? -13.219 -18.281 -25.25 1 91.69 19 ALA B C 1
ATOM 2379 O O . ALA B 1 19 ? -12.734 -19.422 -25.312 1 91.69 19 ALA B O 1
ATOM 2380 N N . ALA B 1 20 ? -12.516 -17.172 -25.078 1 92.44 20 ALA B N 1
ATOM 2381 C CA . ALA B 1 20 ? -11.062 -17.25 -24.922 1 92.44 20 ALA B CA 1
ATOM 2382 C C . ALA B 1 20 ? -10.688 -17.984 -23.641 1 92.44 20 ALA B C 1
ATOM 2384 O O . ALA B 1 20 ? -9.75 -18.797 -23.641 1 92.44 20 ALA B O 1
ATOM 2385 N N . ALA B 1 21 ? -11.398 -17.766 -22.625 1 92.81 21 ALA B N 1
ATOM 2386 C CA . ALA B 1 21 ? -11.156 -18.453 -21.359 1 92.81 21 ALA B CA 1
ATOM 2387 C C . ALA B 1 21 ? -11.438 -19.938 -21.469 1 92.81 21 ALA B C 1
ATOM 2389 O O . ALA B 1 21 ? -10.695 -20.766 -20.922 1 92.81 21 ALA B O 1
ATOM 2390 N N . VAL B 1 22 ? -12.477 -20.266 -22.172 1 95.06 22 VAL B N 1
ATOM 2391 C CA . VAL B 1 22 ? -12.836 -21.672 -22.375 1 95.06 22 VAL B CA 1
ATOM 2392 C C . VAL B 1 22 ? -11.742 -22.375 -23.188 1 95.06 22 VAL B C 1
ATOM 2394 O O . VAL B 1 22 ? -11.312 -23.469 -22.828 1 95.06 22 VAL B O 1
ATOM 2397 N N . ALA B 1 23 ? -11.367 -21.734 -24.266 1 97.06 23 ALA B N 1
ATOM 2398 C CA . ALA B 1 23 ? -10.312 -22.297 -25.094 1 97.06 23 ALA B CA 1
ATOM 2399 C C . ALA B 1 23 ? -9.016 -22.469 -24.297 1 97.06 23 ALA B C 1
ATOM 2401 O O . ALA B 1 23 ? -8.336 -23.484 -24.422 1 97.06 23 ALA B O 1
ATOM 2402 N N . TYR B 1 24 ? -8.688 -21.5 -23.531 1 97.12 24 TYR B N 1
ATOM 2403 C CA . TYR B 1 24 ? -7.523 -21.531 -22.656 1 97.12 24 TYR B CA 1
ATOM 2404 C C . TYR B 1 24 ? -7.582 -22.734 -21.719 1 97.12 24 TYR B C 1
ATOM 2406 O O . TYR B 1 24 ? -6.633 -23.531 -21.656 1 97.12 24 TYR B O 1
ATOM 2414 N N . GLU B 1 25 ? -8.656 -22.859 -21.062 1 96.94 25 GLU B N 1
ATOM 2415 C CA . GLU B 1 25 ? -8.812 -23.953 -20.094 1 96.94 25 GLU B CA 1
ATOM 2416 C C . GLU B 1 25 ? -8.68 -25.312 -20.766 1 96.94 25 GLU B C 1
ATOM 2418 O O . GLU B 1 25 ? -7.973 -26.188 -20.266 1 96.94 25 GLU B O 1
ATOM 2423 N N . ARG B 1 26 ? -9.367 -25.438 -21.844 1 97.12 26 ARG B N 1
ATOM 2424 C CA . ARG B 1 26 ? -9.297 -26.703 -22.578 1 97.12 26 ARG B CA 1
ATOM 2425 C C . ARG B 1 26 ? -7.855 -27.047 -22.953 1 97.12 26 ARG B C 1
ATOM 2427 O O . ARG B 1 26 ? -7.43 -28.188 -22.812 1 97.12 26 ARG B O 1
ATOM 2434 N N . THR B 1 27 ? -7.133 -26.047 -23.375 1 97.88 27 THR B N 1
ATOM 2435 C CA . THR B 1 27 ? -5.75 -26.234 -23.812 1 97.88 27 THR B CA 1
ATOM 2436 C C . THR B 1 27 ? -4.879 -26.703 -22.656 1 97.88 27 THR B C 1
ATOM 2438 O O . THR B 1 27 ? -4.199 -27.734 -22.766 1 97.88 27 THR B O 1
ATOM 2441 N N . VAL B 1 28 ? -4.934 -26.062 -21.531 1 97.94 28 VAL B N 1
ATOM 2442 C CA . VAL B 1 28 ? -3.994 -26.359 -20.453 1 97.94 28 VAL B CA 1
ATOM 2443 C C . VAL B 1 28 ? -4.422 -27.641 -19.734 1 97.94 28 VAL B C 1
ATOM 2445 O O . VAL B 1 28 ? -3.578 -28.391 -19.234 1 97.94 28 VAL B O 1
ATOM 2448 N N . LEU B 1 29 ? -5.699 -27.953 -19.703 1 97 29 LEU B N 1
ATOM 2449 C CA . LEU B 1 29 ? -6.137 -29.234 -19.141 1 97 29 LEU B CA 1
ATOM 2450 C C . LEU B 1 29 ? -5.699 -30.391 -20.031 1 97 29 LEU B C 1
ATOM 2452 O O . LEU B 1 29 ? -5.352 -31.469 -19.531 1 97 29 LEU B O 1
ATOM 2456 N N . ASP B 1 30 ? -5.781 -30.172 -21.328 1 96.94 30 ASP B N 1
ATOM 2457 C CA . ASP B 1 30 ? -5.285 -31.188 -22.25 1 96.94 30 ASP B CA 1
ATOM 2458 C C . ASP B 1 30 ? -3.795 -31.438 -22.031 1 96.94 30 ASP B C 1
ATOM 2460 O O . ASP B 1 30 ? -3.361 -32.594 -21.984 1 96.94 30 ASP B O 1
ATOM 2464 N N . TRP B 1 31 ? -3.035 -30.359 -21.906 1 97.19 31 TRP B N 1
ATOM 2465 C CA . TRP B 1 31 ? -1.599 -30.484 -21.688 1 97.19 31 TRP B CA 1
ATOM 2466 C C . TRP B 1 31 ? -1.31 -31.25 -20.391 1 97.19 31 TRP B C 1
ATOM 2468 O O . TRP B 1 31 ? -0.317 -31.969 -20.297 1 97.19 31 TRP B O 1
ATOM 2478 N N . ALA B 1 32 ? -2.131 -31.109 -19.359 1 95.69 32 ALA B N 1
ATOM 2479 C CA . ALA B 1 32 ? -1.946 -31.75 -18.062 1 95.69 32 ALA B CA 1
ATOM 2480 C C . ALA B 1 32 ? -2.037 -33.281 -18.172 1 95.69 32 ALA B C 1
ATOM 2482 O O . ALA B 1 32 ? -1.481 -34 -17.359 1 95.69 32 ALA B O 1
ATOM 2483 N N . GLU B 1 33 ? -2.705 -33.75 -19.141 1 93.75 33 GLU B N 1
ATOM 2484 C CA . GLU B 1 33 ? -2.93 -35.188 -19.344 1 93.75 33 GLU B CA 1
ATOM 2485 C C . GLU B 1 33 ? -1.777 -35.812 -20.109 1 93.75 33 GLU B C 1
ATOM 2487 O O . GLU B 1 33 ? -1.692 -37.062 -20.203 1 93.75 33 GLU B O 1
ATOM 2492 N N . HIS B 1 34 ? -0.876 -35.094 -20.625 1 93.19 34 HIS B N 1
ATOM 2493 C CA . HIS B 1 34 ? 0.169 -35.594 -21.5 1 93.19 34 HIS B CA 1
ATOM 2494 C C . HIS B 1 34 ? 1.554 -35.219 -21 1 93.19 34 HIS B C 1
ATOM 2496 O O . HIS B 1 34 ? 2.354 -34.625 -21.734 1 93.19 34 HIS B O 1
ATOM 2502 N N . LEU B 1 35 ? 1.827 -35.531 -19.812 1 95.25 35 LEU B N 1
ATOM 2503 C CA . LEU B 1 35 ? 3.15 -35.25 -19.25 1 95.25 35 LEU B CA 1
ATOM 2504 C C . LEU B 1 35 ? 4.133 -36.375 -19.641 1 95.25 35 LEU B C 1
ATOM 2506 O O . LEU B 1 35 ? 3.756 -37.531 -19.719 1 95.25 35 LEU B O 1
ATOM 2510 N N . PRO B 1 36 ? 5.371 -36 -19.906 1 94.69 36 PRO B N 1
ATOM 2511 C CA . PRO B 1 36 ? 6.375 -37.031 -20.234 1 94.69 36 PRO B CA 1
ATOM 2512 C C . PRO B 1 36 ? 6.598 -38.031 -19.078 1 94.69 36 PRO B C 1
ATOM 2514 O O . PRO B 1 36 ? 6.371 -37.688 -17.922 1 94.69 36 PRO B O 1
ATOM 2517 N N . GLU B 1 37 ? 7.117 -39.156 -19.359 1 92.88 37 GLU B N 1
ATOM 2518 C CA . GLU B 1 37 ? 7.34 -40.25 -18.406 1 92.88 37 GLU B CA 1
ATOM 2519 C C . GLU B 1 37 ? 8.422 -39.875 -17.391 1 92.88 37 GLU B C 1
ATOM 2521 O O . GLU B 1 37 ? 8.461 -40.406 -16.281 1 92.88 37 GLU B O 1
ATOM 2526 N N . SER B 1 38 ? 9.234 -38.969 -17.766 1 93.19 38 SER B N 1
ATOM 2527 C CA . SER B 1 38 ? 10.336 -38.562 -16.906 1 93.19 38 SER B CA 1
ATOM 2528 C C . SER B 1 38 ? 9.836 -37.781 -15.703 1 93.19 38 SER B C 1
ATOM 2530 O O . SER B 1 38 ? 10.57 -37.594 -14.727 1 93.19 38 SER B O 1
ATOM 2532 N N . VAL B 1 39 ? 8.617 -37.281 -15.773 1 97.25 39 VAL B N 1
ATOM 2533 C CA . VAL B 1 39 ? 8.031 -36.531 -14.68 1 97.25 39 VAL B CA 1
ATOM 2534 C C . VAL B 1 39 ? 7.375 -37.469 -13.68 1 97.25 39 VAL B C 1
ATOM 2536 O O . VAL B 1 39 ? 6.527 -38.281 -14.047 1 97.25 39 VAL B O 1
ATOM 2539 N N . VAL B 1 40 ? 7.785 -37.438 -12.43 1 97.62 40 VAL B N 1
ATOM 2540 C CA . VAL B 1 40 ? 7.113 -38.094 -11.328 1 97.62 40 VAL B CA 1
ATOM 2541 C C . VAL B 1 40 ? 6.09 -37.156 -10.695 1 97.62 40 VAL B C 1
ATOM 2543 O O . VAL B 1 40 ? 6.445 -36.094 -10.18 1 97.62 40 VAL B O 1
ATOM 2546 N N . ALA B 1 41 ? 4.859 -37.594 -10.734 1 97.75 41 ALA B N 1
ATOM 2547 C CA . ALA B 1 41 ? 3.783 -36.75 -10.211 1 97.75 41 ALA B CA 1
ATOM 2548 C C . ALA B 1 41 ? 3.143 -37.406 -8.984 1 97.75 41 ALA B C 1
ATOM 2550 O O . ALA B 1 41 ? 2.777 -38.562 -9 1 97.75 41 ALA B O 1
ATOM 2551 N N . VAL B 1 42 ? 3.139 -36.656 -7.891 1 97.81 42 VAL B N 1
ATOM 2552 C CA . VAL B 1 42 ? 2.34 -37 -6.715 1 97.81 42 VAL B CA 1
ATOM 2553 C C . VAL B 1 42 ? 1.134 -36.062 -6.633 1 97.81 42 VAL B C 1
ATOM 2555 O O . VAL B 1 42 ? 1.289 -34.844 -6.461 1 97.81 42 VAL B O 1
ATOM 2558 N N . ARG B 1 43 ? -0.051 -36.656 -6.695 1 97.25 43 ARG B N 1
ATOM 2559 C CA . ARG B 1 43 ? -1.227 -35.812 -6.918 1 97.25 43 ARG B CA 1
ATOM 2560 C C . ARG B 1 43 ? -2.127 -35.781 -5.688 1 97.25 43 ARG B C 1
ATOM 2562 O O . ARG B 1 43 ? -2.121 -36.719 -4.895 1 97.25 43 ARG B O 1
ATOM 2569 N N . ASN B 1 44 ? -2.793 -34.625 -5.539 1 97.5 44 ASN B N 1
ATOM 2570 C CA . ASN B 1 44 ? -3.908 -34.438 -4.617 1 97.5 44 ASN B CA 1
ATOM 2571 C C . ASN B 1 44 ? -3.475 -34.594 -3.166 1 97.5 44 ASN B C 1
ATOM 2573 O O . ASN B 1 44 ? -4.195 -35.188 -2.361 1 97.5 44 ASN B O 1
ATOM 2577 N N . LEU B 1 45 ? -2.273 -34.188 -2.926 1 98 45 LEU B N 1
ATOM 2578 C CA . LEU B 1 45 ? -1.872 -34.062 -1.529 1 98 45 LEU B CA 1
ATOM 2579 C C . LEU B 1 45 ? -2.719 -33 -0.817 1 98 45 LEU B C 1
ATOM 2581 O O . LEU B 1 45 ? -3.166 -32.031 -1.436 1 98 45 LEU B O 1
ATOM 2585 N N . THR B 1 46 ? -2.955 -33.188 0.466 1 97.75 46 THR B N 1
ATOM 2586 C CA . THR B 1 46 ? -3.812 -32.281 1.218 1 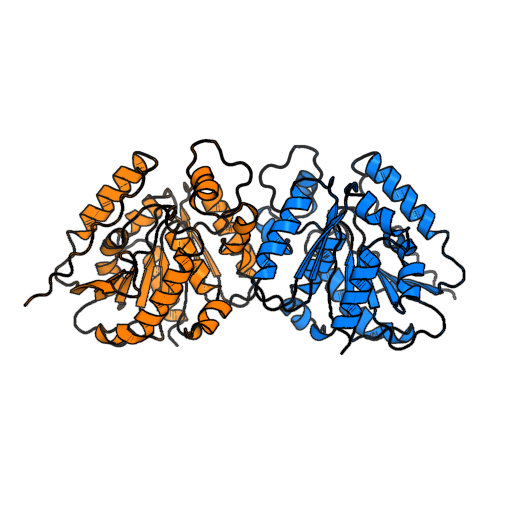97.75 46 THR B CA 1
ATOM 2587 C C . THR B 1 46 ? -2.977 -31.297 2.053 1 97.75 46 THR B C 1
ATOM 2589 O O . THR B 1 46 ? -1.966 -31.703 2.641 1 97.75 46 THR B O 1
ATOM 2592 N N . TYR B 1 47 ? -3.322 -30.047 2.125 1 97.44 47 TYR B N 1
ATOM 2593 C CA . TYR B 1 47 ? -2.654 -29.109 3.021 1 97.44 47 TYR B CA 1
ATOM 2594 C C . TYR B 1 47 ? -3.648 -28.469 3.98 1 97.44 47 TYR B C 1
ATOM 2596 O O . TYR B 1 47 ? -3.279 -27.609 4.785 1 97.44 47 TYR B O 1
ATOM 2604 N N . GLY B 1 48 ? -4.891 -28.812 3.92 1 96.75 48 GLY B N 1
ATOM 2605 C CA . GLY B 1 48 ? -5.953 -28.312 4.785 1 96.75 48 GLY B CA 1
ATOM 2606 C C . GLY B 1 48 ? -7.184 -29.203 4.781 1 96.75 48 GLY B C 1
ATOM 2607 O O . GLY B 1 48 ? -7.152 -30.312 4.234 1 96.75 48 GLY B O 1
ATOM 2608 N N . THR B 1 49 ? -8.297 -28.75 5.352 1 95.88 49 THR B N 1
ATOM 2609 C CA . THR B 1 49 ? -9.469 -29.594 5.582 1 95.88 49 THR B CA 1
ATOM 2610 C C . THR B 1 49 ? -10.484 -29.422 4.461 1 95.88 49 THR B C 1
ATOM 2612 O O . THR B 1 49 ? -11.32 -30.312 4.23 1 95.88 49 THR B O 1
ATOM 2615 N N . ASP B 1 50 ? -10.391 -28.344 3.781 1 95.94 50 ASP B N 1
ATOM 2616 C CA . ASP B 1 50 ? -11.328 -28.109 2.68 1 95.94 50 ASP B CA 1
ATOM 2617 C C . ASP B 1 50 ? -10.961 -28.969 1.471 1 95.94 50 ASP B C 1
ATOM 2619 O O . ASP B 1 50 ? -9.781 -29.219 1.203 1 95.94 50 ASP B O 1
ATOM 2623 N N . GLN B 1 51 ? -11.922 -29.344 0.673 1 93.81 51 GLN B N 1
ATOM 2624 C CA . GLN B 1 51 ? -11.719 -30.219 -0.473 1 93.81 51 GLN B CA 1
ATOM 2625 C C . GLN B 1 51 ? -10.812 -29.578 -1.513 1 93.81 51 GLN B C 1
ATOM 2627 O O . GLN B 1 51 ? -10.141 -30.266 -2.279 1 93.81 51 GLN B O 1
ATOM 2632 N N . ARG B 1 52 ? -10.758 -28.266 -1.492 1 96.06 52 ARG B N 1
ATOM 2633 C CA . ARG B 1 52 ? -9.945 -27.578 -2.488 1 96.06 52 ARG B CA 1
ATOM 2634 C C . ARG B 1 52 ? -8.547 -27.281 -1.95 1 96.06 52 ARG B C 1
ATOM 2636 O O . ARG B 1 52 ? -7.711 -26.719 -2.656 1 96.06 52 ARG B O 1
ATOM 2643 N N . GLN B 1 53 ? -8.273 -27.609 -0.804 1 97.69 53 GLN B N 1
ATOM 2644 C CA . GLN B 1 53 ? -6.949 -27.406 -0.235 1 97.69 53 GLN B CA 1
ATOM 2645 C C . GLN B 1 53 ? -6.035 -28.594 -0.515 1 97.69 53 GLN B C 1
ATOM 2647 O O . GLN B 1 53 ? -5.598 -29.281 0.413 1 97.69 53 GLN B O 1
ATOM 2652 N N . ARG B 1 54 ? -5.719 -28.672 -1.813 1 97.88 54 ARG B N 1
ATOM 2653 C CA . ARG B 1 54 ? -4.906 -29.766 -2.348 1 97.88 54 ARG B CA 1
ATOM 2654 C C . ARG B 1 54 ? -3.762 -29.219 -3.199 1 97.88 54 ARG B C 1
ATOM 2656 O O . ARG B 1 54 ? -3.797 -28.062 -3.637 1 97.88 54 ARG B O 1
ATOM 2663 N N . PHE B 1 55 ? -2.768 -30.016 -3.375 1 98.5 55 PHE B N 1
ATOM 2664 C CA . PHE B 1 55 ? -1.682 -29.625 -4.266 1 98.5 55 PHE B CA 1
ATOM 2665 C C . PHE B 1 55 ? -1.017 -30.844 -4.879 1 98.5 55 PHE B C 1
ATOM 2667 O O . PHE B 1 55 ? -1.184 -31.969 -4.383 1 98.5 55 PHE B O 1
ATOM 2674 N N . ASP B 1 56 ? -0.44 -30.688 -5.969 1 98.75 56 ASP B N 1
ATOM 2675 C CA . ASP B 1 56 ? 0.372 -31.688 -6.652 1 98.75 56 ASP B CA 1
ATOM 2676 C C . ASP B 1 56 ? 1.856 -31.344 -6.57 1 98.75 56 ASP B C 1
ATOM 2678 O O . ASP B 1 56 ? 2.223 -30.172 -6.512 1 98.75 56 ASP B O 1
ATOM 2682 N N . VAL B 1 57 ? 2.672 -32.375 -6.562 1 98.88 57 VAL B N 1
ATOM 2683 C CA . VAL B 1 57 ? 4.121 -32.219 -6.637 1 98.88 57 VAL B CA 1
ATOM 2684 C C . VAL B 1 57 ? 4.648 -32.906 -7.887 1 98.88 57 VAL B C 1
ATOM 2686 O O . VAL B 1 57 ? 4.309 -34.094 -8.148 1 98.88 57 VAL B O 1
ATOM 2689 N N . PHE B 1 58 ? 5.375 -32.188 -8.68 1 98.81 58 PHE B N 1
ATOM 2690 C CA . PHE B 1 58 ? 6.062 -32.75 -9.836 1 98.81 58 PHE B CA 1
ATOM 2691 C C . PHE B 1 58 ? 7.574 -32.719 -9.641 1 98.81 58 PHE B C 1
ATOM 2693 O O . PHE B 1 58 ? 8.148 -31.656 -9.383 1 98.81 58 PHE B O 1
ATOM 2700 N N . THR B 1 59 ? 8.18 -33.844 -9.742 1 98.62 59 THR B N 1
ATOM 2701 C CA . THR B 1 59 ? 9.617 -34 -9.508 1 98.62 59 THR B CA 1
ATOM 2702 C C . THR B 1 59 ? 10.219 -35.031 -10.461 1 98.62 59 THR B C 1
ATOM 2704 O O . THR B 1 59 ? 9.602 -35.406 -11.461 1 98.62 59 THR B O 1
ATOM 2707 N N . ALA B 1 60 ? 11.492 -35.25 -10.328 1 97.56 60 ALA B N 1
ATOM 2708 C CA . ALA B 1 60 ? 12.195 -36.312 -11.078 1 97.56 60 ALA B CA 1
ATOM 2709 C C . ALA B 1 60 ? 13.102 -37.125 -10.156 1 97.56 60 ALA B C 1
ATOM 2711 O O . ALA B 1 60 ? 13.469 -36.656 -9.07 1 97.56 60 ALA B O 1
ATOM 2712 N N . ARG B 1 61 ? 13.336 -38.312 -10.703 1 94.06 61 ARG B N 1
ATOM 2713 C CA . ARG B 1 61 ? 14.242 -39.156 -9.945 1 94.06 61 ARG B CA 1
ATOM 2714 C C . ARG B 1 61 ? 15.609 -38.5 -9.781 1 94.06 61 ARG B C 1
ATOM 2716 O O . ARG B 1 61 ? 16.141 -37.906 -10.734 1 94.06 61 ARG B O 1
ATOM 2723 N N . GLY B 1 62 ? 16.078 -38.469 -8.539 1 94.06 62 GLY B N 1
ATOM 2724 C CA . GLY B 1 62 ? 17.438 -38 -8.312 1 94.06 62 GLY B CA 1
ATOM 2725 C C . GLY B 1 62 ? 17.5 -36.594 -7.77 1 94.06 62 GLY B C 1
ATOM 2726 O O . GLY B 1 62 ? 18.547 -36.156 -7.277 1 94.06 62 GLY B O 1
ATOM 2727 N N . LEU B 1 63 ? 16.438 -35.812 -7.949 1 96.75 63 LEU B N 1
ATOM 2728 C CA . LEU B 1 63 ? 16.453 -34.5 -7.375 1 96.75 63 LEU B CA 1
ATOM 2729 C C . LEU B 1 63 ? 16.562 -34.531 -5.855 1 96.75 63 LEU B C 1
ATOM 2731 O O . LEU B 1 63 ? 15.922 -35.375 -5.211 1 96.75 63 LEU B O 1
ATOM 2735 N N . ARG B 1 64 ? 17.484 -33.75 -5.355 1 97 64 ARG B N 1
ATOM 2736 C CA . ARG B 1 64 ? 17.719 -33.656 -3.922 1 97 64 ARG B CA 1
ATOM 2737 C C . ARG B 1 64 ? 17.984 -32.188 -3.523 1 97 64 ARG B C 1
ATOM 2739 O O . ARG B 1 64 ? 18.766 -31.5 -4.184 1 97 64 ARG B O 1
ATOM 2746 N N . ASP B 1 65 ? 17.344 -31.828 -2.482 1 97.69 65 ASP B N 1
ATOM 2747 C CA . ASP B 1 65 ? 17.484 -30.469 -1.946 1 97.69 65 ASP B CA 1
ATOM 2748 C C . ASP B 1 65 ? 17.297 -29.422 -3.041 1 97.69 65 ASP B C 1
ATOM 2750 O O . ASP B 1 65 ? 18.016 -28.422 -3.078 1 97.69 65 ASP B O 1
ATOM 2754 N N . ALA B 1 66 ? 16.406 -29.734 -3.947 1 98.38 66 ALA B N 1
ATOM 2755 C CA . ALA B 1 66 ? 16.188 -28.891 -5.113 1 98.38 66 ALA B CA 1
ATOM 2756 C C . ALA B 1 66 ? 15.328 -27.672 -4.758 1 98.38 66 ALA B C 1
ATOM 2758 O O . ALA B 1 66 ? 14.383 -27.781 -3.971 1 98.38 66 ALA B O 1
ATOM 2759 N N . PRO B 1 67 ? 15.664 -26.484 -5.328 1 98.69 67 PRO B N 1
ATOM 2760 C CA . PRO B 1 67 ? 14.727 -25.375 -5.164 1 98.69 67 PRO B CA 1
ATOM 2761 C C . PRO B 1 67 ? 13.305 -25.734 -5.605 1 98.69 67 PRO B C 1
ATOM 2763 O O . PRO B 1 67 ? 13.125 -26.625 -6.445 1 98.69 67 PRO B O 1
ATOM 2766 N N . VAL B 1 68 ? 12.297 -25.109 -5.047 1 98.88 68 VAL B N 1
ATOM 2767 C CA . VAL B 1 68 ? 10.898 -25.438 -5.277 1 98.88 68 VAL B CA 1
ATOM 2768 C C . VAL B 1 68 ? 10.18 -24.234 -5.895 1 98.88 68 VAL B C 1
ATOM 2770 O O . VAL B 1 68 ? 10.289 -23.109 -5.395 1 98.88 68 VAL B O 1
ATOM 2773 N N . LEU B 1 69 ? 9.539 -24.438 -6.984 1 98.94 69 LEU B N 1
ATOM 2774 C CA . LEU B 1 69 ? 8.625 -23.453 -7.551 1 98.94 69 LEU B CA 1
ATOM 2775 C C . LEU B 1 69 ? 7.184 -23.781 -7.191 1 98.94 69 LEU B C 1
ATOM 2777 O O . LEU B 1 69 ? 6.707 -24.875 -7.469 1 98.94 69 LEU B O 1
ATOM 2781 N N . ILE B 1 70 ? 6.512 -22.906 -6.535 1 98.94 70 ILE B N 1
ATOM 2782 C CA . ILE B 1 70 ? 5.074 -23.016 -6.309 1 98.94 70 ILE B CA 1
ATOM 2783 C C . ILE B 1 70 ? 4.328 -22.109 -7.289 1 98.94 70 ILE B C 1
ATOM 2785 O O . ILE B 1 70 ? 4.594 -20.906 -7.363 1 98.94 70 ILE B O 1
ATOM 2789 N N . PHE B 1 71 ? 3.406 -22.688 -8.047 1 98.94 71 PHE B N 1
ATOM 2790 C CA . PHE B 1 71 ? 2.719 -21.938 -9.094 1 98.94 71 PHE B CA 1
ATOM 2791 C C . PHE B 1 71 ? 1.209 -22.016 -8.914 1 98.94 71 PHE B C 1
ATOM 2793 O O . PHE B 1 71 ? 0.601 -23.062 -9.133 1 98.94 71 PHE B O 1
ATOM 2800 N N . TRP B 1 72 ? 0.588 -20.891 -8.523 1 98.94 72 TRP B N 1
ATOM 2801 C CA . TRP B 1 72 ? -0.861 -20.844 -8.359 1 98.94 72 TRP B CA 1
ATOM 2802 C C . TRP B 1 72 ? -1.55 -20.562 -9.688 1 98.94 72 TRP B C 1
ATOM 2804 O O . TRP B 1 72 ? -1.107 -19.703 -10.461 1 98.94 72 TRP B O 1
ATOM 2814 N N . HIS B 1 73 ? -2.586 -21.297 -9.914 1 98.44 73 HIS B N 1
ATOM 2815 C CA . HIS B 1 73 ? -3.357 -21.125 -11.141 1 98.44 73 HIS B CA 1
ATOM 2816 C C . HIS B 1 73 ? -4.203 -19.859 -11.086 1 98.44 73 HIS B C 1
ATOM 2818 O O . HIS B 1 73 ? -4.523 -19.359 -10.008 1 98.44 73 HIS B O 1
ATOM 2824 N N . GLY B 1 74 ? -4.516 -19.391 -12.328 1 96.69 74 GLY B N 1
ATOM 2825 C CA . GLY B 1 74 ? -5.438 -18.281 -12.445 1 96.69 74 GLY B CA 1
ATOM 2826 C C . GLY B 1 74 ? -6.895 -18.703 -12.383 1 96.69 74 GLY B C 1
ATOM 2827 O O . GLY B 1 74 ? -7.211 -19.781 -11.883 1 96.69 74 GLY B O 1
ATOM 2828 N N . GLY B 1 75 ? -7.738 -17.766 -12.805 1 93.19 75 GLY B N 1
ATOM 2829 C CA . GLY B 1 75 ? -9.172 -18.031 -12.805 1 93.19 75 GLY B CA 1
ATOM 2830 C C . GLY B 1 75 ? -9.969 -16.984 -12.031 1 93.19 75 GLY B C 1
ATOM 2831 O O . GLY B 1 75 ? -11.102 -17.25 -11.625 1 93.19 75 GLY B O 1
ATOM 2832 N N . GLY B 1 76 ? -9.383 -15.867 -11.773 1 92.19 76 GLY B N 1
ATOM 2833 C CA . GLY B 1 76 ? -10.078 -14.75 -11.156 1 92.19 76 GLY B CA 1
ATOM 2834 C C . GLY B 1 76 ? -10.578 -15.055 -9.758 1 92.19 76 GLY B C 1
ATOM 2835 O O . GLY B 1 76 ? -11.625 -14.547 -9.344 1 92.19 76 GLY B O 1
ATOM 2836 N N . TRP B 1 77 ? -10.039 -16 -9.086 1 95 77 TRP B N 1
ATOM 2837 C CA . TRP B 1 77 ? -10.359 -16.453 -7.738 1 95 77 TRP B CA 1
ATOM 2838 C C . TRP B 1 77 ? -11.711 -17.172 -7.707 1 95 77 TRP B C 1
ATOM 2840 O O . TRP B 1 77 ? -12.172 -17.594 -6.648 1 95 77 TRP B O 1
ATOM 2850 N N . THR B 1 78 ? -12.352 -17.328 -8.867 1 92.56 78 THR B N 1
ATOM 2851 C CA . THR B 1 78 ? -13.672 -17.953 -8.891 1 92.56 78 THR B CA 1
ATOM 2852 C C . THR B 1 78 ? -13.633 -19.266 -9.672 1 92.56 78 THR B C 1
ATOM 2854 O O . THR B 1 78 ? -14.578 -20.047 -9.609 1 92.56 78 THR B O 1
ATOM 2857 N N . ASN B 1 79 ? -12.586 -19.438 -10.406 1 92.94 79 ASN B N 1
ATOM 2858 C CA . ASN B 1 79 ? -12.43 -20.625 -11.25 1 92.94 79 ASN B CA 1
ATOM 2859 C C . ASN B 1 79 ? -11 -21.156 -11.195 1 92.94 79 ASN B C 1
ATOM 2861 O O . ASN B 1 79 ? -10.109 -20.516 -10.641 1 92.94 79 ASN B O 1
ATOM 2865 N N . GLY B 1 80 ? -10.867 -22.375 -11.758 1 95.19 80 GLY B N 1
ATOM 2866 C CA . GLY B 1 80 ? -9.531 -22.875 -12.055 1 95.19 80 GLY B CA 1
ATOM 2867 C C . GLY B 1 80 ? -9.227 -24.188 -11.367 1 95.19 80 GLY B C 1
ATOM 2868 O O . GLY B 1 80 ? -9.969 -24.625 -10.484 1 95.19 80 GLY B O 1
ATOM 2869 N N . TYR B 1 81 ? -8.188 -24.766 -11.82 1 96.31 81 TYR B N 1
ATOM 2870 C CA . TYR B 1 81 ? -7.707 -26.062 -11.359 1 96.31 81 TYR B CA 1
ATOM 2871 C C . TYR B 1 81 ? -6.188 -26.062 -11.242 1 96.31 81 TYR B C 1
ATOM 2873 O O . TYR B 1 81 ? -5.5 -25.375 -12 1 96.31 81 TYR B O 1
ATOM 2881 N N . LYS B 1 82 ? -5.707 -26.906 -10.289 1 97.44 82 LYS B N 1
ATOM 2882 C CA . LYS B 1 82 ? -4.262 -27.016 -10.141 1 97.44 82 LYS B CA 1
ATOM 2883 C C . LYS B 1 82 ? -3.623 -27.609 -11.391 1 97.44 82 LYS B C 1
ATOM 2885 O O . LYS B 1 82 ? -2.449 -27.359 -11.672 1 97.44 82 LYS B O 1
ATOM 2890 N N . GLU B 1 83 ? -4.395 -28.328 -12.188 1 97.81 83 GLU B N 1
ATOM 2891 C CA . GLU B 1 83 ? -3.916 -28.969 -13.414 1 97.81 83 GLU B CA 1
ATOM 2892 C C . GLU B 1 83 ? -3.48 -27.922 -14.438 1 97.81 83 GLU B C 1
ATOM 2894 O O . GLU B 1 83 ? -2.748 -28.234 -15.375 1 97.81 83 GLU B O 1
ATOM 2899 N N . TYR B 1 84 ? -3.912 -26.594 -14.266 1 98.06 84 TYR B N 1
ATOM 2900 C CA . TYR B 1 84 ? -3.502 -25.516 -15.18 1 98.06 84 TYR B CA 1
ATOM 2901 C C . TYR B 1 84 ? -1.987 -25.359 -15.18 1 98.06 84 TYR B C 1
ATOM 2903 O O . TYR B 1 84 ? -1.409 -24.891 -16.156 1 98.06 84 TYR B O 1
ATOM 2911 N N . ALA B 1 85 ? -1.311 -25.797 -14.133 1 98.25 85 ALA B N 1
ATOM 2912 C CA . ALA B 1 85 ? 0.111 -25.5 -13.977 1 98.25 85 ALA B CA 1
ATOM 2913 C C . ALA B 1 85 ? 0.968 -26.719 -14.352 1 98.25 85 ALA B C 1
ATOM 2915 O O . ALA B 1 85 ? 2.193 -26.609 -14.445 1 98.25 85 ALA B O 1
ATOM 2916 N N . SER B 1 86 ? 0.38 -27.891 -14.633 1 98 86 SER B N 1
ATOM 2917 C CA . SER B 1 86 ? 1.09 -29.156 -14.75 1 98 86 SER B CA 1
ATOM 2918 C C . SER B 1 86 ? 2.064 -29.141 -15.922 1 98 86 SER B C 1
ATOM 2920 O O . SER B 1 86 ? 3.139 -29.734 -15.852 1 98 86 SER B O 1
ATOM 2922 N N . PHE B 1 87 ? 1.633 -28.469 -16.969 1 98.25 87 PHE B N 1
ATOM 2923 C CA . PHE B 1 87 ? 2.406 -28.531 -18.203 1 98.25 87 PHE B CA 1
ATOM 2924 C C . PHE B 1 87 ? 3.752 -27.844 -18.031 1 98.25 87 PHE B C 1
ATOM 2926 O O . PHE B 1 87 ? 4.645 -27.984 -18.859 1 98.25 87 PHE B O 1
ATOM 2933 N N . LEU B 1 88 ? 3.943 -27.078 -16.969 1 98.62 88 LEU B N 1
ATOM 2934 C CA . LEU B 1 88 ? 5.207 -26.406 -16.672 1 98.62 88 LEU B CA 1
ATOM 2935 C C . LEU B 1 88 ? 6.246 -27.391 -16.156 1 98.62 88 LEU B C 1
ATOM 2937 O O . LEU B 1 88 ? 7.441 -27.094 -16.156 1 98.62 88 LEU B O 1
ATOM 2941 N N . ALA B 1 89 ? 5.863 -28.578 -15.688 1 98.69 89 ALA B N 1
ATOM 2942 C CA . ALA B 1 89 ? 6.66 -29.5 -14.898 1 98.69 89 ALA B CA 1
ATOM 2943 C C . ALA B 1 89 ? 7.934 -29.906 -15.641 1 98.69 89 ALA B C 1
ATOM 2945 O O . ALA B 1 89 ? 9.031 -29.828 -15.094 1 98.69 89 ALA B O 1
ATOM 2946 N N . PRO B 1 90 ? 7.809 -30.297 -16.922 1 98.06 90 PRO B N 1
ATOM 2947 C CA . PRO B 1 90 ? 9.023 -30.766 -17.594 1 98.06 90 PRO B CA 1
ATOM 2948 C C . PRO B 1 90 ? 10.133 -29.703 -17.609 1 98.06 90 PRO B C 1
ATOM 2950 O O . PRO B 1 90 ? 11.281 -30.016 -17.312 1 98.06 90 PRO B O 1
ATOM 2953 N N . MET B 1 91 ? 9.766 -28.422 -17.922 1 97.94 91 MET B N 1
ATOM 2954 C CA . MET B 1 91 ? 10.797 -27.391 -18 1 97.94 91 MET B CA 1
ATOM 2955 C C . MET B 1 91 ? 11.305 -27.031 -16.609 1 97.94 91 MET B C 1
ATOM 2957 O O . MET B 1 91 ? 12.508 -26.844 -16.406 1 97.94 91 MET B O 1
ATOM 2961 N N . VAL B 1 92 ? 10.461 -26.938 -15.617 1 98.69 92 VAL B N 1
ATOM 2962 C CA . VAL B 1 92 ? 10.852 -26.609 -14.25 1 98.69 92 VAL B CA 1
ATOM 2963 C C . VAL B 1 92 ? 11.82 -27.656 -13.727 1 98.69 92 VAL B C 1
ATOM 2965 O O . VAL B 1 92 ? 12.852 -27.328 -13.133 1 98.69 92 VAL B O 1
ATOM 2968 N N . ILE B 1 93 ? 11.555 -28.922 -13.984 1 98.38 93 ILE B N 1
ATOM 2969 C CA . ILE B 1 93 ? 12.391 -30.031 -13.562 1 98.38 93 ILE B CA 1
ATOM 2970 C C . ILE B 1 93 ? 13.734 -29.984 -14.289 1 98.38 93 ILE B C 1
ATOM 2972 O O . ILE B 1 93 ? 14.781 -30.25 -13.703 1 98.38 93 ILE B O 1
ATOM 2976 N N . SER B 1 94 ? 13.703 -29.594 -15.57 1 97.5 94 SER B N 1
ATOM 2977 C CA . SER B 1 94 ? 14.938 -29.5 -16.344 1 97.5 94 SER B CA 1
ATOM 2978 C C . SER B 1 94 ? 15.852 -28.422 -15.766 1 97.5 94 SER B C 1
ATOM 2980 O O . SER B 1 94 ? 17.062 -28.453 -15.969 1 97.5 94 SER B O 1
ATOM 2982 N N . LEU B 1 95 ? 15.336 -27.453 -15.031 1 97.81 95 LEU B N 1
ATOM 2983 C CA . LEU B 1 95 ? 16.109 -26.406 -14.367 1 97.81 95 LEU B CA 1
ATOM 2984 C C . LEU B 1 95 ? 16.641 -26.891 -13.016 1 97.81 95 LEU B C 1
ATOM 2986 O O . LEU B 1 95 ? 17.266 -26.125 -12.281 1 97.81 95 LEU B O 1
ATOM 2990 N N . GLY B 1 96 ? 16.328 -28.156 -12.711 1 97.81 96 GLY B N 1
ATOM 2991 C CA . GLY B 1 96 ? 16.75 -28.719 -11.438 1 97.81 96 GLY B CA 1
ATOM 2992 C C . GLY B 1 96 ? 15.852 -28.328 -10.281 1 97.81 96 GLY B C 1
ATOM 2993 O O . GLY B 1 96 ? 16.297 -28.234 -9.141 1 97.81 96 GLY B O 1
ATOM 2994 N N . MET B 1 97 ? 14.547 -28.094 -10.57 1 98.62 97 MET B N 1
ATOM 2995 C CA . MET B 1 97 ? 13.609 -27.656 -9.547 1 98.62 97 MET B CA 1
ATOM 2996 C C . MET B 1 97 ? 12.453 -28.625 -9.398 1 98.62 97 MET B C 1
ATOM 2998 O O . MET B 1 97 ? 12.211 -29.453 -10.289 1 98.62 97 MET B O 1
ATOM 3002 N N . VAL B 1 98 ? 11.766 -28.562 -8.281 1 98.88 98 VAL B N 1
ATOM 3003 C CA . VAL B 1 98 ? 10.492 -29.234 -8.039 1 98.88 98 VAL B CA 1
ATOM 3004 C C . VAL B 1 98 ? 9.336 -28.266 -8.242 1 98.88 98 VAL B C 1
ATOM 3006 O O . VAL B 1 98 ? 9.414 -27.109 -7.832 1 98.88 98 VAL B O 1
ATOM 3009 N N . LEU B 1 99 ? 8.305 -28.703 -8.906 1 98.94 99 LEU B N 1
ATOM 3010 C CA . LEU B 1 99 ? 7.117 -27.875 -9.094 1 98.94 99 LEU B CA 1
ATOM 3011 C C . LEU B 1 99 ? 6.008 -28.297 -8.133 1 98.94 99 LEU B C 1
ATOM 3013 O O . LEU B 1 99 ? 5.703 -29.484 -8.008 1 98.94 99 LEU B O 1
ATOM 3017 N N . VAL B 1 100 ? 5.449 -27.359 -7.453 1 98.94 100 VAL B N 1
ATOM 3018 C CA . VAL B 1 100 ? 4.254 -27.547 -6.633 1 98.94 100 VAL B CA 1
ATOM 3019 C C . VAL B 1 100 ? 3.094 -26.75 -7.227 1 98.94 100 VAL B C 1
ATOM 3021 O O . VAL B 1 100 ? 3.225 -25.547 -7.488 1 98.94 100 VAL B O 1
ATOM 3024 N N . ALA B 1 101 ? 1.991 -27.406 -7.5 1 98.88 101 ALA B N 1
ATOM 3025 C CA . ALA B 1 101 ? 0.8 -26.781 -8.07 1 98.88 101 ALA B CA 1
ATOM 3026 C C . ALA B 1 101 ? -0.404 -26.953 -7.148 1 98.88 101 ALA B C 1
ATOM 3028 O O . ALA B 1 101 ? -0.972 -28.031 -7.051 1 98.88 101 ALA B O 1
ATOM 3029 N N . PRO B 1 102 ? -0.85 -25.859 -6.527 1 98.75 102 PRO B N 1
ATOM 3030 C CA . PRO B 1 102 ? -1.979 -25.953 -5.598 1 98.75 102 PRO B CA 1
ATOM 3031 C C . PRO B 1 102 ? -3.295 -25.484 -6.219 1 98.75 102 PRO B C 1
ATOM 3033 O O . PRO B 1 102 ? -3.289 -24.703 -7.172 1 98.75 102 PRO B O 1
ATOM 3036 N N . THR B 1 103 ? -4.332 -26.062 -5.715 1 97.75 103 THR B N 1
ATOM 3037 C CA . THR B 1 103 ? -5.617 -25.375 -5.77 1 97.75 103 THR B CA 1
ATOM 3038 C C . THR B 1 103 ? -5.824 -24.516 -4.531 1 97.75 103 THR B C 1
ATOM 3040 O O . THR B 1 103 ? -4.996 -24.516 -3.617 1 97.75 103 THR B O 1
ATOM 3043 N N . TYR B 1 104 ? -6.723 -23.656 -4.543 1 98 104 TYR B N 1
ATOM 3044 C CA . TYR B 1 104 ? -7.137 -22.812 -3.424 1 98 104 TYR B CA 1
ATOM 3045 C C . TYR B 1 104 ? -8.648 -22.641 -3.402 1 98 104 TYR B C 1
ATOM 3047 O O . TYR B 1 104 ? -9.328 -22.906 -4.398 1 98 104 TYR B O 1
ATOM 3055 N N . ARG B 1 105 ? -9.242 -22.359 -2.297 1 97 105 ARG B N 1
ATOM 3056 C CA . ARG B 1 105 ? -10.688 -22.156 -2.176 1 97 105 ARG B CA 1
ATOM 3057 C C . ARG B 1 105 ? -11.148 -21 -3.057 1 97 105 ARG B C 1
ATOM 3059 O O . ARG B 1 105 ? -10.469 -19.984 -3.15 1 97 105 ARG B O 1
ATOM 3066 N N . LEU B 1 106 ? -12.344 -21.125 -3.617 1 95.62 106 LEU B N 1
ATOM 3067 C CA . LEU B 1 106 ? -12.812 -20.172 -4.629 1 95.62 106 LEU B CA 1
ATOM 3068 C C . LEU B 1 106 ? -13.984 -19.359 -4.109 1 95.62 106 LEU B C 1
ATOM 3070 O O . LEU B 1 106 ? -14.797 -19.859 -3.32 1 95.62 106 LEU B O 1
ATOM 3074 N N . ALA B 1 107 ? -14.016 -18.188 -4.551 1 93.69 107 ALA B N 1
ATOM 3075 C CA . ALA B 1 107 ? -15.203 -17.359 -4.391 1 93.69 107 ALA B CA 1
ATOM 3076 C C . ALA B 1 107 ? -16.297 -17.766 -5.379 1 93.69 107 ALA B C 1
ATOM 3078 O O . ALA B 1 107 ? -16.016 -18.375 -6.414 1 93.69 107 ALA B O 1
ATOM 3079 N N . PRO B 1 108 ? -17.609 -17.547 -4.98 1 91.88 108 PRO B N 1
ATOM 3080 C CA . PRO B 1 108 ? -18.078 -16.734 -3.859 1 91.88 108 PRO B CA 1
ATOM 3081 C C . PRO B 1 108 ? -18.188 -17.531 -2.559 1 91.88 108 PRO B C 1
ATOM 3083 O O . PRO B 1 108 ? -18.391 -16.938 -1.491 1 91.88 108 PRO B O 1
ATOM 3086 N N . ALA B 1 109 ? -18.031 -18.781 -2.637 1 93.38 109 ALA B N 1
ATOM 3087 C CA . ALA B 1 109 ? -18.156 -19.578 -1.414 1 93.38 109 ALA B CA 1
ATOM 3088 C C . ALA B 1 109 ? -17.094 -19.188 -0.399 1 93.38 109 ALA B C 1
ATOM 3090 O O . ALA B 1 109 ? -17.328 -19.203 0.81 1 93.38 109 ALA B O 1
ATOM 3091 N N . HIS B 1 110 ? -15.93 -18.875 -0.826 1 95.56 110 HIS B N 1
ATOM 3092 C CA . HIS B 1 110 ? -14.82 -18.422 -0.001 1 95.56 110 HIS B CA 1
ATOM 3093 C C . HIS B 1 110 ? -14.234 -17.109 -0.532 1 95.56 110 HIS B C 1
ATOM 3095 O O . HIS B 1 110 ? -13.383 -17.125 -1.421 1 95.56 110 HIS B O 1
ATOM 3101 N N . ARG B 1 111 ? -14.594 -16.062 0.056 1 95.31 111 ARG B N 1
ATOM 3102 C CA . ARG B 1 111 ? -14.156 -14.727 -0.345 1 95.31 111 ARG B CA 1
ATOM 3103 C C . ARG B 1 111 ? -12.75 -14.438 0.169 1 95.31 111 ARG B C 1
ATOM 3105 O O . ARG B 1 111 ? -12.219 -15.172 1.002 1 95.31 111 ARG B O 1
ATOM 3112 N N . LEU B 1 112 ? -12.062 -13.43 -0.423 1 92.5 112 LEU B N 1
ATOM 3113 C CA . LEU B 1 112 ? -10.781 -13 0.126 1 92.5 112 LEU B CA 1
ATOM 3114 C C . LEU B 1 112 ? -10.93 -12.578 1.582 1 92.5 112 LEU B C 1
ATOM 3116 O O . LEU B 1 112 ? -11.961 -12.023 1.97 1 92.5 112 LEU B O 1
ATOM 3120 N N . PRO B 1 113 ? -9.945 -13.031 2.42 1 94.88 113 PRO B N 1
ATOM 3121 C CA . PRO B 1 113 ? -8.586 -13.43 2.043 1 94.88 113 PRO B CA 1
ATOM 3122 C C . PRO B 1 113 ? -8.398 -14.945 2.031 1 94.88 113 PRO B C 1
ATOM 3124 O O . PRO B 1 113 ? -7.312 -15.438 2.35 1 94.88 113 PRO B O 1
ATOM 3127 N N . ALA B 1 114 ? -9.406 -15.742 1.694 1 96.38 114 ALA B N 1
ATOM 3128 C CA . ALA B 1 114 ? -9.32 -17.203 1.764 1 96.38 114 ALA B CA 1
ATOM 3129 C C . ALA B 1 114 ? -8.156 -17.719 0.927 1 96.38 114 ALA B C 1
ATOM 3131 O O . ALA B 1 114 ? -7.445 -18.641 1.348 1 96.38 114 ALA B O 1
ATOM 3132 N N . ALA B 1 115 ? -8.031 -17.188 -0.244 1 96.94 115 ALA B N 1
ATOM 3133 C CA . ALA B 1 115 ? -6.957 -17.641 -1.13 1 96.94 115 ALA B CA 1
ATOM 3134 C C . ALA B 1 115 ? -5.586 -17.391 -0.504 1 96.94 115 ALA B C 1
ATOM 3136 O O . ALA B 1 115 ? -4.684 -18.219 -0.633 1 96.94 115 ALA B O 1
ATOM 3137 N N . PHE B 1 116 ? -5.402 -16.25 0.173 1 96.25 116 PHE B N 1
ATOM 3138 C CA . PHE B 1 116 ? -4.156 -15.977 0.881 1 96.25 116 PHE B CA 1
ATOM 3139 C C . PHE B 1 116 ? -3.975 -16.938 2.045 1 96.25 116 PHE B C 1
ATOM 3141 O O . PHE B 1 116 ? -2.877 -17.453 2.268 1 96.25 116 PHE B O 1
ATOM 3148 N N . ASP B 1 117 ? -5.027 -17.125 2.791 1 96.25 117 ASP B N 1
ATOM 3149 C CA . ASP B 1 117 ? -4.961 -18.078 3.9 1 96.25 117 ASP B CA 1
ATOM 3150 C C . ASP B 1 117 ? -4.539 -19.453 3.42 1 96.25 117 ASP B C 1
ATOM 3152 O O . ASP B 1 117 ? -3.744 -20.141 4.074 1 96.25 117 ASP B O 1
ATOM 3156 N N . ASP B 1 118 ? -5.098 -19.797 2.307 1 98 118 ASP B N 1
ATOM 3157 C CA . ASP B 1 118 ? -4.734 -21.094 1.723 1 98 118 ASP B CA 1
ATOM 3158 C C . ASP B 1 118 ? -3.26 -21.109 1.322 1 98 118 ASP B C 1
ATOM 3160 O O . ASP B 1 118 ? -2.576 -22.125 1.517 1 98 118 ASP B O 1
ATOM 3164 N N . ALA B 1 119 ? -2.76 -20.031 0.74 1 98.19 119 ALA B N 1
ATOM 3165 C CA . ALA B 1 119 ? -1.346 -19.953 0.379 1 98.19 119 ALA B CA 1
ATOM 3166 C C . ALA B 1 119 ? -0.456 -20.125 1.608 1 98.19 119 ALA B C 1
ATOM 3168 O O . ALA B 1 119 ? 0.555 -20.828 1.562 1 98.19 119 ALA B O 1
ATOM 3169 N N . ALA B 1 120 ? -0.817 -19.469 2.697 1 96.75 120 ALA B N 1
ATOM 3170 C CA . ALA B 1 120 ? -0.059 -19.578 3.939 1 96.75 120 ALA B CA 1
ATOM 3171 C C . ALA B 1 120 ? -0.039 -21.016 4.449 1 96.75 120 ALA B C 1
ATOM 3173 O O . ALA B 1 120 ? 1.019 -21.547 4.805 1 96.75 120 ALA B O 1
ATOM 3174 N N . LEU B 1 121 ? -1.213 -21.625 4.418 1 96.75 121 LEU B N 1
ATOM 3175 C CA . LEU B 1 121 ? -1.316 -23.016 4.859 1 96.75 121 LEU B CA 1
ATOM 3176 C C . LEU B 1 121 ? -0.481 -23.938 3.973 1 96.75 121 LEU B C 1
ATOM 3178 O O . LEU B 1 121 ? 0.205 -24.828 4.469 1 96.75 121 LEU B O 1
ATOM 3182 N N . LEU B 1 122 ? -0.58 -23.703 2.717 1 98.25 122 LEU B N 1
ATOM 3183 C CA . LEU B 1 122 ? 0.185 -24.484 1.758 1 98.25 122 LEU B CA 1
ATOM 3184 C C . LEU B 1 122 ? 1.682 -24.359 2.021 1 98.25 122 LEU B C 1
ATOM 3186 O O . LEU B 1 122 ? 2.408 -25.359 1.999 1 98.25 122 LEU B O 1
ATOM 3190 N N . LEU B 1 123 ? 2.16 -23.141 2.217 1 98.19 123 LEU B N 1
ATOM 3191 C CA . LEU B 1 123 ? 3.578 -22.906 2.477 1 98.19 123 LEU B CA 1
ATOM 3192 C C . LEU B 1 123 ? 4.043 -23.703 3.695 1 98.19 123 LEU B C 1
ATOM 3194 O O . LEU B 1 123 ? 5.117 -24.312 3.674 1 98.19 123 LEU B O 1
ATOM 3198 N N . GLY B 1 124 ? 3.262 -23.703 4.734 1 97.12 124 GLY B N 1
ATOM 3199 C CA . GLY B 1 124 ? 3.586 -24.516 5.895 1 97.12 124 GLY B CA 1
ATOM 3200 C C . GLY B 1 124 ? 3.701 -25.984 5.578 1 97.12 124 GLY B C 1
ATOM 3201 O O . GLY B 1 124 ? 4.656 -26.641 6 1 97.12 124 GLY B O 1
ATOM 3202 N N . SER B 1 125 ? 2.725 -26.5 4.836 1 97.5 125 SER B N 1
ATOM 3203 C CA . SER B 1 125 ? 2.713 -27.922 4.457 1 97.5 125 SER B CA 1
ATOM 3204 C C . SER B 1 125 ? 3.922 -28.266 3.596 1 97.5 125 SER B C 1
ATOM 3206 O O . SER B 1 125 ? 4.551 -29.312 3.797 1 97.5 125 SER B O 1
ATOM 3208 N N . VAL B 1 126 ? 4.23 -27.391 2.676 1 98.19 126 VAL B N 1
ATOM 3209 C CA . VAL B 1 126 ? 5.355 -27.609 1.775 1 98.19 126 VAL B CA 1
ATOM 3210 C C . VAL B 1 126 ? 6.66 -27.609 2.57 1 98.19 126 VAL B C 1
ATOM 3212 O O . VAL B 1 126 ? 7.5 -28.5 2.395 1 98.19 126 VAL B O 1
ATOM 3215 N N . GLN B 1 127 ? 6.875 -26.672 3.426 1 97.44 127 GLN B N 1
ATOM 3216 C CA . GLN B 1 127 ? 8.094 -26.594 4.227 1 97.44 127 GLN B CA 1
ATOM 3217 C C . GLN B 1 127 ? 8.289 -27.844 5.07 1 97.44 127 GLN B C 1
ATOM 3219 O O . GLN B 1 127 ? 9.414 -28.297 5.289 1 97.44 127 GLN B O 1
ATOM 3224 N N . LYS B 1 128 ? 7.195 -28.484 5.43 1 96.56 128 LYS B N 1
ATOM 3225 C CA . LYS B 1 128 ? 7.25 -29.656 6.301 1 96.56 128 LYS B CA 1
ATOM 3226 C C . LYS B 1 128 ? 7.527 -30.922 5.5 1 96.56 128 LYS B C 1
ATOM 3228 O O . LYS B 1 128 ? 8.141 -31.875 6.012 1 96.56 128 LYS B O 1
ATOM 3233 N N . SER B 1 129 ? 7.16 -30.938 4.219 1 97.69 129 SER B N 1
ATOM 3234 C CA . SER B 1 129 ? 7.07 -32.25 3.609 1 97.69 129 SER B CA 1
ATOM 3235 C C . SER B 1 129 ? 7.84 -32.312 2.295 1 97.69 129 SER B C 1
ATOM 3237 O O . SER B 1 129 ? 8.094 -33.406 1.766 1 97.69 129 SER B O 1
ATOM 3239 N N . ILE B 1 130 ? 8.234 -31.203 1.726 1 98.44 130 ILE B N 1
ATOM 3240 C CA . ILE B 1 130 ? 8.664 -31.156 0.332 1 98.44 130 ILE B CA 1
ATOM 3241 C C . ILE B 1 130 ? 9.961 -31.953 0.163 1 98.44 130 ILE B C 1
ATOM 3243 O O . ILE B 1 130 ? 10.281 -32.406 -0.938 1 98.44 130 ILE B O 1
ATOM 3247 N N . ALA B 1 131 ? 10.703 -32.125 1.238 1 98.19 131 ALA B N 1
ATOM 3248 C CA . ALA B 1 131 ? 11.953 -32.906 1.19 1 98.19 131 ALA B CA 1
ATOM 3249 C C . ALA B 1 131 ? 11.703 -34.344 0.774 1 98.19 131 ALA B C 1
ATOM 3251 O O . ALA B 1 131 ? 12.555 -34.969 0.139 1 98.19 131 ALA B O 1
ATOM 3252 N N . THR B 1 132 ? 10.516 -34.844 1.104 1 97.75 132 THR B N 1
ATOM 3253 C CA . THR B 1 132 ? 10.125 -36.219 0.744 1 97.75 132 THR B CA 1
ATOM 3254 C C . THR B 1 132 ? 10.164 -36.406 -0.77 1 97.75 132 THR B C 1
ATOM 3256 O O . THR B 1 132 ? 10.406 -37.5 -1.256 1 97.75 132 THR B O 1
ATOM 3259 N N . TRP B 1 133 ? 10.078 -35.312 -1.445 1 98.06 133 TRP B N 1
ATOM 3260 C CA . TRP B 1 133 ? 10.023 -35.406 -2.9 1 98.06 133 TRP B CA 1
ATOM 3261 C C . TRP B 1 133 ? 11.211 -34.688 -3.537 1 98.06 133 TRP B C 1
ATOM 3263 O O . TRP B 1 133 ? 11.148 -34.312 -4.703 1 98.06 133 TRP B O 1
ATOM 3273 N N . GLY B 1 134 ? 12.234 -34.438 -2.711 1 98.38 134 GLY B N 1
ATOM 3274 C CA . GLY B 1 134 ? 13.508 -33.938 -3.223 1 98.38 134 GLY B CA 1
ATOM 3275 C C . GLY B 1 134 ? 13.617 -32.438 -3.195 1 98.38 134 GLY B C 1
ATOM 3276 O O . GLY B 1 134 ? 14.625 -31.859 -3.621 1 98.38 134 GLY B O 1
ATOM 3277 N N . GLY B 1 135 ? 12.625 -31.766 -2.725 1 98.5 135 GLY B N 1
ATOM 3278 C CA . GLY B 1 135 ? 12.648 -30.312 -2.666 1 98.5 135 GLY B CA 1
ATOM 3279 C C . GLY B 1 135 ? 13.305 -29.781 -1.408 1 98.5 135 GLY B C 1
ATOM 3280 O O . GLY B 1 135 ? 13.312 -30.453 -0.373 1 98.5 135 GLY B O 1
ATOM 3281 N N . SER B 1 136 ? 13.844 -28.609 -1.473 1 98.38 136 SER B N 1
ATOM 3282 C CA . SER B 1 136 ? 14.391 -27.891 -0.321 1 98.38 136 SER B CA 1
ATOM 3283 C C . SER B 1 136 ? 13.328 -27.031 0.355 1 98.38 136 SER B C 1
ATOM 3285 O O . SER B 1 136 ? 12.758 -26.141 -0.27 1 98.38 136 SER B O 1
ATOM 3287 N N . PRO B 1 137 ? 13.086 -27.219 1.601 1 97.69 137 PRO B N 1
ATOM 3288 C CA . PRO B 1 137 ? 12.094 -26.406 2.299 1 97.69 137 PRO B CA 1
ATOM 3289 C C . PRO B 1 137 ? 12.547 -24.969 2.506 1 97.69 137 PRO B C 1
ATOM 3291 O O . PRO B 1 137 ? 11.75 -24.109 2.9 1 97.69 137 PRO B O 1
ATOM 3294 N N . SER B 1 138 ? 13.805 -24.656 2.244 1 97.19 138 SER B N 1
ATOM 3295 C CA . SER B 1 138 ? 14.352 -23.328 2.535 1 97.19 138 SER B CA 1
ATOM 3296 C C . SER B 1 138 ? 14.586 -22.531 1.254 1 97.19 138 SER B C 1
ATOM 3298 O O . SER B 1 138 ? 15.047 -21.391 1.301 1 97.19 138 SER B O 1
ATOM 3300 N N . HIS B 1 139 ? 14.289 -23.109 0.098 1 98.06 139 HIS B N 1
ATOM 3301 C CA . HIS B 1 139 ? 14.469 -22.453 -1.192 1 98.06 139 HIS B CA 1
ATOM 3302 C C . HIS B 1 139 ? 13.18 -22.484 -2.012 1 98.06 139 HIS B C 1
ATOM 3304 O O . HIS B 1 139 ? 13.102 -23.188 -3.02 1 98.06 139 HIS B O 1
ATOM 3310 N N . LEU B 1 140 ? 12.25 -21.641 -1.605 1 98.5 140 LEU B N 1
ATOM 3311 C CA . LEU B 1 140 ? 10.938 -21.578 -2.236 1 98.5 140 LEU B CA 1
ATOM 3312 C C . LEU B 1 140 ? 10.82 -20.359 -3.143 1 98.5 140 LEU B C 1
ATOM 3314 O O . LEU B 1 140 ? 11.203 -19.25 -2.752 1 98.5 140 LEU B O 1
ATOM 3318 N N . TYR B 1 141 ? 10.43 -20.562 -4.316 1 98.88 141 TYR B N 1
ATOM 3319 C CA . TYR B 1 141 ? 10.102 -19.531 -5.293 1 98.88 141 TYR B CA 1
ATOM 3320 C C . TYR B 1 141 ? 8.617 -19.547 -5.629 1 98.88 141 TYR B C 1
ATOM 3322 O O . TYR B 1 141 ? 8.062 -20.594 -5.969 1 98.88 141 TYR B O 1
ATOM 3330 N N . LEU B 1 142 ? 7.949 -18.406 -5.473 1 98.88 142 LEU B N 1
ATOM 3331 C CA . LEU B 1 142 ? 6.504 -18.297 -5.652 1 98.88 142 LEU B CA 1
ATOM 3332 C C . LEU B 1 142 ? 6.164 -17.703 -7.012 1 98.88 142 LEU B C 1
ATOM 3334 O O . LEU B 1 142 ? 6.84 -16.781 -7.477 1 98.88 142 LEU B O 1
ATOM 3338 N N . SER B 1 143 ? 5.16 -18.266 -7.645 1 98.94 143 SER B N 1
ATOM 3339 C CA . SER B 1 143 ? 4.672 -17.75 -8.922 1 98.94 143 SER B CA 1
ATOM 3340 C C . SER B 1 143 ? 3.207 -18.109 -9.141 1 98.94 143 SER B C 1
ATOM 3342 O O . SER B 1 143 ? 2.58 -18.719 -8.281 1 98.94 143 SER B O 1
ATOM 3344 N N . GLY B 1 144 ? 2.664 -17.672 -10.211 1 98.88 144 GLY B N 1
ATOM 3345 C CA . GLY B 1 144 ? 1.289 -17.906 -10.617 1 98.88 144 GLY B CA 1
ATOM 3346 C C . GLY B 1 144 ? 0.846 -17.031 -11.766 1 98.88 144 GLY B C 1
ATOM 3347 O O . GLY B 1 144 ? 1.576 -16.125 -12.18 1 98.88 144 GLY B O 1
ATOM 3348 N N . HIS B 1 145 ? -0.275 -17.359 -12.305 1 98.75 145 HIS B N 1
ATOM 3349 C CA . HIS B 1 145 ? -0.837 -16.625 -13.43 1 98.75 145 HIS B CA 1
ATOM 3350 C C . HIS B 1 145 ? -2.131 -15.922 -13.039 1 98.75 145 HIS B C 1
ATOM 3352 O O . HIS B 1 145 ? -3 -16.516 -12.398 1 98.75 145 HIS B O 1
ATOM 3358 N N . SER B 1 146 ? -2.227 -14.609 -13.477 1 97.06 146 SER B N 1
ATOM 3359 C CA . SER B 1 146 ? -3.457 -13.859 -13.258 1 97.06 146 SER B CA 1
ATOM 3360 C C . SER B 1 146 ? -3.783 -13.758 -11.773 1 97.06 146 SER B C 1
ATOM 3362 O O . SER B 1 146 ? -2.979 -13.25 -10.984 1 97.06 146 SER B O 1
ATOM 3364 N N . ALA B 1 147 ? -4.941 -14.391 -11.32 1 96.25 147 ALA B N 1
ATOM 3365 C CA . ALA B 1 147 ? -5.285 -14.422 -9.898 1 96.25 147 ALA B CA 1
ATOM 3366 C C . ALA B 1 147 ? -4.219 -15.164 -9.094 1 96.25 147 ALA B C 1
ATOM 3368 O O . ALA B 1 147 ? -3.887 -14.758 -7.977 1 96.25 147 ALA B O 1
ATOM 3369 N N . GLY B 1 148 ? -3.631 -16.156 -9.703 1 98.44 148 GLY B N 1
ATOM 3370 C CA . GLY B 1 148 ? -2.57 -16.906 -9.047 1 98.44 148 GLY B CA 1
ATOM 3371 C C . GLY B 1 148 ? -1.31 -16.094 -8.828 1 98.44 148 GLY B C 1
ATOM 3372 O O . GLY B 1 148 ? -0.604 -16.281 -7.836 1 98.44 148 GLY B O 1
ATOM 3373 N N . GLY B 1 149 ? -0.998 -15.211 -9.844 1 98.81 149 GLY B N 1
ATOM 3374 C CA . GLY B 1 149 ? 0.098 -14.281 -9.648 1 98.81 149 GLY B CA 1
ATOM 3375 C C . GLY B 1 149 ? -0.124 -13.328 -8.484 1 98.81 149 GLY B C 1
ATOM 3376 O O . GLY B 1 149 ? 0.814 -13.008 -7.758 1 98.81 149 GLY B O 1
ATOM 3377 N N . GLY B 1 150 ? -1.384 -12.922 -8.328 1 98.19 150 GLY B N 1
ATOM 3378 C CA . GLY B 1 150 ? -1.739 -12.109 -7.18 1 98.19 150 GLY B CA 1
ATOM 3379 C C . GLY B 1 150 ? -1.561 -12.836 -5.859 1 98.19 150 GLY B C 1
ATOM 3380 O O . GLY B 1 150 ? -1.06 -12.258 -4.891 1 98.19 150 GLY B O 1
ATOM 3381 N N . ILE B 1 151 ? -1.948 -14.109 -5.809 1 98.44 151 ILE B N 1
ATOM 3382 C CA . ILE B 1 151 ? -1.812 -14.93 -4.609 1 98.44 151 ILE B CA 1
ATOM 3383 C C . ILE B 1 151 ? -0.335 -15.07 -4.242 1 98.44 151 ILE B C 1
ATOM 3385 O O . ILE B 1 151 ? 0.045 -14.883 -3.084 1 98.44 151 ILE B O 1
ATOM 3389 N N . ALA B 1 152 ? 0.496 -15.328 -5.238 1 98.81 152 ALA B N 1
ATOM 3390 C CA . ALA B 1 152 ? 1.933 -15.484 -5.027 1 98.81 152 ALA B CA 1
ATOM 3391 C C . ALA B 1 152 ? 2.549 -14.211 -4.461 1 98.81 152 ALA B C 1
ATOM 3393 O O . ALA B 1 152 ? 3.316 -14.258 -3.496 1 98.81 152 ALA B O 1
ATOM 3394 N N . ALA B 1 153 ? 2.174 -13.086 -5.07 1 98.75 153 ALA B N 1
ATOM 3395 C CA . ALA B 1 153 ? 2.719 -11.797 -4.637 1 98.75 153 ALA B CA 1
ATOM 3396 C C . ALA B 1 153 ? 2.287 -11.477 -3.211 1 98.75 153 ALA B C 1
ATOM 3398 O O . ALA B 1 153 ? 3.098 -11.023 -2.398 1 98.75 153 ALA B O 1
ATOM 3399 N N . MET B 1 154 ? 1.03 -11.742 -2.904 1 97.5 154 MET B N 1
ATOM 3400 C CA . MET B 1 154 ? 0.527 -11.523 -1.553 1 97.5 154 MET B CA 1
ATOM 3401 C C . MET B 1 154 ? 1.278 -12.383 -0.543 1 97.5 154 MET B C 1
ATOM 3403 O O . MET B 1 154 ? 1.699 -11.891 0.506 1 97.5 154 MET B O 1
ATOM 3407 N N . ALA B 1 155 ? 1.45 -13.625 -0.888 1 97.31 155 ALA B N 1
ATOM 3408 C CA . ALA B 1 155 ? 2.148 -14.555 -0.002 1 97.31 155 ALA B CA 1
ATOM 3409 C C . ALA B 1 155 ? 3.598 -14.125 0.21 1 97.31 155 ALA B C 1
ATOM 3411 O O . ALA B 1 155 ? 4.137 -14.258 1.311 1 97.31 155 ALA B O 1
ATOM 3412 N N . ALA B 1 156 ? 4.215 -13.57 -0.785 1 97.75 156 ALA B N 1
ATOM 3413 C CA . ALA B 1 156 ? 5.609 -13.148 -0.707 1 97.75 156 ALA B CA 1
ATOM 3414 C C . ALA B 1 156 ? 5.758 -11.898 0.158 1 97.75 156 ALA B C 1
ATOM 3416 O O . ALA B 1 156 ? 6.727 -11.766 0.908 1 97.75 156 ALA B O 1
ATOM 3417 N N . MET B 1 157 ? 4.746 -11.039 0.097 1 96.25 157 MET B N 1
ATOM 3418 C CA . MET B 1 157 ? 4.957 -9.703 0.658 1 96.25 157 MET B CA 1
ATOM 3419 C C . MET B 1 157 ? 4.293 -9.578 2.025 1 96.25 157 MET B C 1
ATOM 3421 O O . MET B 1 157 ? 4.629 -8.688 2.805 1 96.25 157 MET B O 1
ATOM 3425 N N . ARG B 1 158 ? 3.303 -10.43 2.377 1 93.5 158 ARG B N 1
ATOM 3426 C CA . ARG B 1 158 ? 2.625 -10.367 3.666 1 93.5 158 ARG B CA 1
ATOM 3427 C C . ARG B 1 158 ? 3.375 -11.164 4.723 1 93.5 158 ARG B C 1
ATOM 3429 O O . ARG B 1 158 ? 2.781 -11.992 5.422 1 93.5 158 ARG B O 1
ATOM 3436 N N . LYS B 1 159 ? 4.582 -10.836 5.02 1 84 159 LYS B N 1
ATOM 3437 C CA . LYS B 1 159 ? 5.496 -11.641 5.828 1 84 159 LYS B CA 1
ATOM 3438 C C . LYS B 1 159 ? 5.062 -11.648 7.293 1 84 159 LYS B C 1
ATOM 3440 O O . LYS B 1 159 ? 5.074 -12.703 7.938 1 84 159 LYS B O 1
ATOM 3445 N N . PRO B 1 160 ? 4.562 -10.57 7.832 1 79.5 160 PRO B N 1
ATOM 3446 C CA . PRO B 1 160 ? 4.18 -10.617 9.242 1 79.5 160 PRO B CA 1
ATOM 3447 C C . PRO B 1 160 ? 3.053 -11.617 9.516 1 79.5 160 PRO B C 1
ATOM 3449 O O . PRO B 1 160 ? 3.053 -12.281 10.547 1 79.5 160 PRO B O 1
ATOM 3452 N N . GLN B 1 161 ? 2.244 -11.773 8.555 1 82.44 161 GLN B N 1
ATOM 3453 C CA . GLN B 1 161 ? 1.129 -12.695 8.734 1 82.44 161 GLN B CA 1
ATOM 3454 C C . GLN B 1 161 ? 1.588 -14.148 8.609 1 82.44 161 GLN B C 1
ATOM 3456 O O . GLN B 1 161 ? 1.082 -15.031 9.305 1 82.44 161 GLN B O 1
ATOM 3461 N N . LEU B 1 162 ? 2.537 -14.328 7.73 1 89.25 162 LEU B N 1
ATOM 3462 C CA . LEU B 1 162 ? 3.107 -15.664 7.594 1 89.25 162 LEU B CA 1
ATOM 3463 C C . LEU B 1 162 ? 3.863 -16.062 8.859 1 89.25 162 LEU B C 1
ATOM 3465 O O . LEU B 1 162 ? 3.713 -17.188 9.344 1 89.25 162 LEU B O 1
ATOM 3469 N N . ARG B 1 163 ? 4.562 -15.094 9.375 1 86.38 163 ARG B N 1
ATOM 3470 C CA . ARG B 1 163 ? 5.309 -15.352 10.602 1 86.38 163 ARG B CA 1
ATOM 3471 C C . ARG B 1 163 ? 4.371 -15.688 11.758 1 86.38 163 ARG B C 1
ATOM 3473 O O . ARG B 1 163 ? 4.66 -16.578 12.562 1 86.38 163 ARG B O 1
ATOM 3480 N N . ALA B 1 164 ? 3.334 -15.07 11.758 1 83.56 164 ALA B N 1
ATOM 3481 C CA . ALA B 1 164 ? 2.367 -15.234 12.836 1 83.56 164 ALA B CA 1
ATOM 3482 C C . ALA B 1 164 ? 1.807 -16.656 12.859 1 83.56 164 ALA B C 1
ATOM 3484 O O . ALA B 1 164 ? 1.387 -17.156 13.906 1 83.56 164 ALA B O 1
ATOM 3485 N N . VAL B 1 165 ? 1.941 -17.328 11.695 1 85 165 VAL B N 1
ATOM 3486 C CA . VAL B 1 165 ? 1.375 -18.672 11.648 1 85 165 VAL B CA 1
ATOM 3487 C C . VAL B 1 165 ? 2.498 -19.703 11.555 1 85 165 VAL B C 1
ATOM 3489 O O . VAL B 1 165 ? 2.266 -20.859 11.18 1 85 165 VAL B O 1
ATOM 3492 N N . GLY B 1 166 ? 3.707 -19.266 11.805 1 87.75 166 GLY B N 1
ATOM 3493 C CA . GLY B 1 166 ? 4.82 -20.188 11.992 1 87.75 166 GLY B CA 1
ATOM 3494 C C . GLY B 1 166 ? 5.539 -20.531 10.695 1 87.75 166 GLY B C 1
ATOM 3495 O O . GLY B 1 166 ? 6.332 -21.469 10.656 1 87.75 166 GLY B O 1
ATOM 3496 N N . ILE B 1 167 ? 5.277 -19.75 9.719 1 89.56 167 ILE B N 1
ATOM 3497 C CA . ILE B 1 167 ? 5.934 -20 8.43 1 89.56 167 ILE B CA 1
ATOM 3498 C C . ILE B 1 167 ? 7.27 -19.25 8.391 1 89.56 167 ILE B C 1
ATOM 3500 O O . ILE B 1 167 ? 7.355 -18.094 8.789 1 89.56 167 ILE B O 1
ATOM 3504 N N . ASP B 1 168 ? 8.305 -19.969 8.008 1 90.94 168 ASP B N 1
ATOM 3505 C CA . ASP B 1 168 ? 9.602 -19.328 7.816 1 90.94 168 ASP B CA 1
ATOM 3506 C C . ASP B 1 168 ? 9.625 -18.484 6.555 1 90.94 168 ASP B C 1
ATOM 3508 O O . ASP B 1 168 ? 9.844 -18.984 5.453 1 90.94 168 ASP B O 1
ATOM 3512 N N . GLN B 1 169 ? 9.539 -17.219 6.719 1 89.62 169 GLN B N 1
ATOM 3513 C CA . GLN B 1 169 ? 9.453 -16.312 5.582 1 89.62 169 GLN B CA 1
ATOM 3514 C C . GLN B 1 169 ? 10.797 -16.188 4.867 1 89.62 169 GLN B C 1
ATOM 3516 O O . GLN B 1 169 ? 10.852 -15.781 3.705 1 89.62 169 GLN B O 1
ATOM 3521 N N . GLN B 1 170 ? 11.836 -16.578 5.527 1 92.88 170 GLN B N 1
ATOM 3522 C CA . GLN B 1 170 ? 13.156 -16.5 4.91 1 92.88 170 GLN B CA 1
ATOM 3523 C C . GLN B 1 170 ? 13.32 -17.594 3.846 1 92.88 170 GLN B C 1
ATOM 3525 O O . GLN B 1 170 ? 14.227 -17.516 3.016 1 92.88 170 GLN B O 1
ATOM 3530 N N . ALA B 1 171 ? 12.406 -18.609 3.967 1 95.94 171 ALA B N 1
ATOM 3531 C CA . ALA B 1 171 ? 12.445 -19.688 2.982 1 95.94 171 ALA B CA 1
ATOM 3532 C C . ALA B 1 171 ? 12 -19.203 1.61 1 95.94 171 ALA B C 1
ATOM 3534 O O . ALA B 1 171 ? 12.297 -19.828 0.59 1 95.94 171 ALA B O 1
ATOM 3535 N N . ILE B 1 172 ? 11.203 -18.109 1.55 1 97.56 172 ILE B N 1
ATOM 3536 C CA . ILE B 1 172 ? 10.758 -17.531 0.29 1 97.56 172 ILE B CA 1
ATOM 3537 C C . ILE B 1 172 ? 11.883 -16.688 -0.31 1 97.56 172 ILE B C 1
ATOM 3539 O O . ILE B 1 172 ? 12.164 -15.586 0.171 1 97.56 172 ILE B O 1
ATOM 3543 N N . ARG B 1 173 ? 12.453 -17.188 -1.37 1 98.06 173 ARG B N 1
ATOM 3544 C CA . ARG B 1 173 ? 13.688 -16.594 -1.893 1 98.06 173 ARG B CA 1
ATOM 3545 C C . ARG B 1 173 ? 13.391 -15.688 -3.08 1 98.06 173 ARG B C 1
ATOM 3547 O O . ARG B 1 173 ? 14.25 -14.898 -3.488 1 98.06 173 ARG B O 1
ATOM 3554 N N . GLY B 1 174 ? 12.211 -15.766 -3.615 1 98.44 174 GLY B N 1
ATOM 3555 C CA . GLY B 1 174 ? 11.836 -14.945 -4.754 1 98.44 174 GLY B CA 1
ATOM 3556 C C . GLY B 1 174 ? 10.391 -15.148 -5.184 1 98.44 174 GLY B C 1
ATOM 3557 O O . GLY B 1 174 ? 9.742 -16.109 -4.773 1 98.44 174 GLY B O 1
ATOM 3558 N N . CYS B 1 175 ? 9.859 -14.273 -5.945 1 98.81 175 CYS B N 1
ATOM 3559 C CA . CYS B 1 175 ? 8.508 -14.312 -6.496 1 98.81 175 CYS B CA 1
ATOM 3560 C C . CYS B 1 175 ? 8.492 -13.773 -7.926 1 98.81 175 CYS B C 1
ATOM 3562 O O . CYS B 1 175 ? 9.062 -12.727 -8.211 1 98.81 175 CYS B O 1
ATOM 3564 N N . LEU B 1 176 ? 7.875 -14.484 -8.844 1 98.81 176 LEU B N 1
ATOM 3565 C CA . LEU B 1 176 ? 7.875 -14.086 -10.242 1 98.81 176 LEU B CA 1
ATOM 3566 C C . LEU B 1 176 ? 6.5 -14.305 -10.867 1 98.81 176 LEU B C 1
ATOM 3568 O O . LEU B 1 176 ? 6.332 -15.156 -11.742 1 98.81 176 LEU B O 1
ATOM 3572 N N . PRO B 1 177 ? 5.512 -13.539 -10.469 1 98.88 177 PRO B N 1
ATOM 3573 C CA . PRO B 1 177 ? 4.148 -13.648 -10.992 1 98.88 177 PRO B CA 1
ATOM 3574 C C . PRO B 1 177 ? 4.051 -13.258 -12.469 1 98.88 177 PRO B C 1
ATOM 3576 O O . PRO B 1 177 ? 4.883 -12.5 -12.961 1 98.88 177 PRO B O 1
ATOM 3579 N N . ILE B 1 178 ? 3.043 -13.828 -13.133 1 98.81 178 ILE B N 1
ATOM 3580 C CA . ILE B 1 178 ? 2.793 -13.555 -14.539 1 98.81 178 ILE B CA 1
ATOM 3581 C C . ILE B 1 178 ? 1.383 -12.992 -14.719 1 98.81 178 ILE B C 1
ATOM 3583 O O . ILE B 1 178 ? 0.401 -13.641 -14.344 1 98.81 178 ILE B O 1
ATOM 3587 N N . SER B 1 179 ? 1.312 -11.836 -15.344 1 98.62 179 SER B N 1
ATOM 3588 C CA . SER B 1 179 ? 0.028 -11.18 -15.57 1 98.62 179 SER B CA 1
ATOM 3589 C C . SER B 1 179 ? -0.814 -11.148 -14.305 1 98.62 179 SER B C 1
ATOM 3591 O O . SER B 1 179 ? -2.025 -11.375 -14.344 1 98.62 179 SER B O 1
ATOM 3593 N N . GLY B 1 180 ? -0.143 -10.984 -13.148 1 98.25 180 GLY B N 1
ATOM 3594 C CA . GLY B 1 180 ? -0.822 -10.961 -11.859 1 98.25 180 GLY B CA 1
ATOM 3595 C C . GLY B 1 180 ? -1.712 -9.742 -11.68 1 98.25 180 GLY B C 1
ATOM 3596 O O . GLY B 1 180 ? -1.417 -8.672 -12.203 1 98.25 180 GLY B O 1
ATOM 3597 N N . ILE B 1 181 ? -2.781 -9.906 -10.984 1 95.44 181 ILE B N 1
ATOM 3598 C CA . ILE B 1 181 ? -3.613 -8.789 -10.57 1 95.44 181 ILE B CA 1
ATOM 3599 C C . ILE B 1 181 ? -3.078 -8.203 -9.266 1 95.44 181 ILE B C 1
ATOM 3601 O O . ILE B 1 181 ? -3.252 -8.797 -8.195 1 95.44 181 ILE B O 1
ATOM 3605 N N . MET B 1 182 ? -2.453 -7.004 -9.375 1 97.56 182 MET B N 1
ATOM 3606 C CA . MET B 1 182 ? -1.694 -6.488 -8.242 1 97.56 182 MET B CA 1
ATOM 3607 C C . MET B 1 182 ? -2.469 -5.387 -7.523 1 97.56 182 MET B C 1
ATOM 3609 O O . MET B 1 182 ? -2.043 -4.91 -6.469 1 97.56 182 MET B O 1
ATOM 3613 N N . ASN B 1 183 ? -3.529 -4.926 -8.109 1 94.81 183 ASN B N 1
ATOM 3614 C CA . ASN B 1 183 ? -4.457 -3.936 -7.57 1 94.81 183 ASN B CA 1
ATOM 3615 C C . ASN B 1 183 ? -5.902 -4.266 -7.93 1 94.81 183 ASN B C 1
ATOM 3617 O O . ASN B 1 183 ? -6.258 -4.297 -9.109 1 94.81 183 ASN B O 1
ATOM 3621 N N . LEU B 1 184 ? -6.77 -4.488 -6.922 1 92 184 LEU B N 1
ATOM 3622 C CA . LEU B 1 184 ? -8.156 -4.891 -7.164 1 92 184 LEU B CA 1
ATOM 3623 C C . LEU B 1 184 ? -9.062 -3.668 -7.273 1 92 184 LEU B C 1
ATOM 3625 O O . LEU B 1 184 ? -10.234 -3.791 -7.641 1 92 184 LEU B O 1
ATOM 3629 N N . HIS B 1 185 ? -8.508 -2.498 -6.988 1 87.81 185 HIS B N 1
ATOM 3630 C CA . HIS B 1 185 ? -9.312 -1.284 -6.965 1 87.81 185 HIS B CA 1
ATOM 3631 C C . HIS B 1 185 ? -9.914 -0.993 -8.336 1 87.81 185 HIS B C 1
ATOM 3633 O O . HIS B 1 185 ? -9.18 -0.766 -9.305 1 87.81 185 HIS B O 1
ATOM 3639 N N . HIS B 1 186 ? -11.234 -1.024 -8.391 1 78.94 186 HIS B N 1
ATOM 3640 C CA . HIS B 1 186 ? -11.977 -0.674 -9.586 1 78.94 186 HIS B CA 1
ATOM 3641 C C . HIS B 1 186 ? -13.336 -0.074 -9.234 1 78.94 186 HIS B C 1
ATOM 3643 O O . HIS B 1 186 ? -14.367 -0.746 -9.344 1 78.94 186 HIS B O 1
ATOM 3649 N N . PRO B 1 187 ? -13.375 1.139 -8.859 1 68.88 187 PRO B N 1
ATOM 3650 C CA . PRO B 1 187 ? -14.602 1.697 -8.273 1 68.88 187 PRO B CA 1
ATOM 3651 C C . PRO B 1 187 ? -15.766 1.734 -9.266 1 68.88 187 PRO B C 1
ATOM 3653 O O . PRO B 1 187 ? -16.922 1.775 -8.852 1 68.88 187 PRO B O 1
ATOM 3656 N N . ASN B 1 188 ? -15.562 1.697 -10.547 1 75.25 188 ASN B N 1
ATOM 3657 C CA . ASN B 1 188 ? -16.688 1.701 -11.484 1 75.25 188 ASN B CA 1
ATOM 3658 C C . ASN B 1 188 ? -16.516 0.632 -12.555 1 75.25 188 ASN B C 1
ATOM 3660 O O . ASN B 1 188 ? -16.406 0.949 -13.742 1 75.25 188 ASN B O 1
ATOM 3664 N N . PRO B 1 189 ? -16.625 -0.63 -12.055 1 76.56 189 PRO B N 1
ATOM 3665 C CA . PRO B 1 189 ? -16.469 -1.672 -13.07 1 76.56 189 PRO B CA 1
ATOM 3666 C C . PRO B 1 189 ? -17.672 -1.775 -14.008 1 76.56 189 PRO B C 1
ATOM 3668 O O . PRO B 1 189 ? -18.812 -1.558 -13.578 1 76.56 189 PRO B O 1
ATOM 3671 N N . ALA B 1 190 ? -17.391 -2.021 -15.289 1 77.38 190 ALA B N 1
ATOM 3672 C CA . ALA B 1 190 ? -18.484 -2.176 -16.25 1 77.38 190 ALA B CA 1
ATOM 3673 C C . ALA B 1 190 ? -19.406 -3.316 -15.844 1 77.38 190 ALA B C 1
ATOM 3675 O O . ALA B 1 190 ? -18.953 -4.375 -15.406 1 77.38 190 ALA B O 1
ATOM 3676 N N . PRO B 1 191 ? -20.719 -3.076 -15.992 1 78.5 191 PRO B N 1
ATOM 3677 C CA . PRO B 1 191 ? -21.672 -4.137 -15.648 1 78.5 191 PRO B CA 1
ATOM 3678 C C . PRO B 1 191 ? -21.422 -5.43 -16.406 1 78.5 191 PRO B C 1
ATOM 3680 O O . PRO B 1 191 ? -21.156 -5.398 -17.625 1 78.5 191 PRO B O 1
ATOM 3683 N N . GLY B 1 192 ? -21.422 -6.527 -15.719 1 73 192 GLY B N 1
ATOM 3684 C CA . GLY B 1 192 ? -21.25 -7.832 -16.344 1 73 192 GLY B CA 1
ATOM 3685 C C . GLY B 1 192 ? -19.797 -8.203 -16.562 1 73 192 GLY B C 1
ATOM 3686 O O . GLY B 1 192 ? -19.5 -9.297 -17.031 1 73 192 GLY B O 1
ATOM 3687 N N . SER B 1 193 ? -18.922 -7.262 -16.156 1 73.25 193 SER B N 1
ATOM 3688 C CA . SER B 1 193 ? -17.5 -7.508 -16.375 1 73.25 193 SER B CA 1
ATOM 3689 C C . SER B 1 193 ? -16.922 -8.406 -15.297 1 73.25 193 SER B C 1
ATOM 3691 O O . SER B 1 193 ? -17.531 -8.602 -14.25 1 73.25 193 SER B O 1
ATOM 3693 N N . LEU B 1 194 ? -15.797 -9.094 -15.648 1 71.62 194 LEU B N 1
ATOM 3694 C CA . LEU B 1 194 ? -15.055 -9.859 -14.648 1 71.62 194 LEU B CA 1
ATOM 3695 C C . LEU B 1 194 ? -14.68 -8.977 -13.461 1 71.62 194 LEU B C 1
ATOM 3697 O O . LEU B 1 194 ? -14.688 -9.445 -12.32 1 71.62 194 LEU B O 1
ATOM 3701 N N . GLU B 1 195 ? -14.484 -7.738 -13.727 1 75.31 195 GLU B N 1
ATOM 3702 C CA . GLU B 1 195 ? -14.109 -6.809 -12.664 1 75.31 195 GLU B CA 1
ATOM 3703 C C . GLU B 1 195 ? -15.266 -6.602 -11.68 1 75.31 195 GLU B C 1
ATOM 3705 O O . GLU B 1 195 ? -15.055 -6.531 -10.469 1 75.31 195 GLU B O 1
ATOM 3710 N N . GLU B 1 196 ? -16.406 -6.492 -12.258 1 80.56 196 GLU B N 1
ATOM 3711 C CA . GLU B 1 196 ? -17.562 -6.383 -11.383 1 80.56 196 GLU B CA 1
ATOM 3712 C C . GLU B 1 196 ? -17.719 -7.625 -10.508 1 80.56 196 GLU B C 1
ATOM 3714 O O . GLU B 1 196 ? -18.031 -7.523 -9.328 1 80.56 196 GLU B O 1
ATOM 3719 N N . ARG B 1 197 ? -17.469 -8.789 -11.102 1 77.5 197 ARG B N 1
ATOM 3720 C CA . ARG B 1 197 ? -17.562 -10.047 -10.367 1 77.5 197 ARG B CA 1
ATOM 3721 C C . ARG B 1 197 ? -16.609 -10.062 -9.18 1 77.5 197 ARG B C 1
ATOM 3723 O O . ARG B 1 197 ? -16.953 -10.57 -8.109 1 77.5 197 ARG B O 1
ATOM 3730 N N . VAL B 1 198 ? -15.469 -9.523 -9.352 1 73.94 198 VAL B N 1
ATOM 3731 C CA . VAL B 1 198 ? -14.492 -9.438 -8.273 1 73.94 198 VAL B CA 1
ATOM 3732 C C . VAL B 1 198 ? -15.094 -8.703 -7.082 1 73.94 198 VAL B C 1
ATOM 3734 O O . VAL B 1 198 ? -15.062 -9.195 -5.953 1 73.94 198 VAL B O 1
ATOM 3737 N N . TYR B 1 199 ? -15.695 -7.551 -7.254 1 78.31 199 TYR B N 1
ATOM 3738 C CA . TYR B 1 199 ? -16.219 -6.727 -6.172 1 78.31 199 TYR B CA 1
ATOM 3739 C C . TYR B 1 199 ? -17.453 -7.359 -5.559 1 78.31 199 TYR B C 1
ATOM 3741 O O . TYR B 1 199 ? -17.672 -7.27 -4.348 1 78.31 199 TYR B O 1
ATOM 3749 N N . THR B 1 200 ? -18.172 -8.141 -6.34 1 83.94 200 THR B N 1
ATOM 3750 C CA . THR B 1 200 ? -19.422 -8.688 -5.816 1 83.94 200 THR B CA 1
ATOM 3751 C C . THR B 1 200 ? -19.203 -10.086 -5.25 1 83.94 200 THR B C 1
ATOM 3753 O O . THR B 1 200 ? -19.812 -10.453 -4.242 1 83.94 200 THR B O 1
ATOM 3756 N N . ALA B 1 201 ? -18.281 -10.812 -5.832 1 87.12 201 ALA B N 1
ATOM 3757 C CA . ALA B 1 201 ? -18.125 -12.211 -5.441 1 87.12 201 ALA B CA 1
ATOM 3758 C C . ALA B 1 201 ? -16.906 -12.383 -4.527 1 87.12 201 ALA B C 1
ATOM 3760 O O . ALA B 1 201 ? -16.875 -13.305 -3.705 1 87.12 201 ALA B O 1
ATOM 3761 N N . LEU B 1 202 ? -15.969 -11.484 -4.656 1 91.38 202 LEU B N 1
ATOM 3762 C CA . LEU B 1 202 ? -14.664 -11.719 -4.055 1 91.38 202 LEU B CA 1
ATOM 3763 C C . LEU B 1 202 ? -14.531 -10.969 -2.732 1 91.38 202 LEU B C 1
ATOM 3765 O O . LEU B 1 202 ? -13.977 -11.5 -1.768 1 91.38 202 LEU B O 1
ATOM 3769 N N . LEU B 1 203 ? -15.062 -9.773 -2.719 1 92.44 203 LEU B N 1
ATOM 3770 C CA . LEU B 1 203 ? -14.828 -8.906 -1.567 1 92.44 203 LEU B CA 1
ATOM 3771 C C . LEU B 1 203 ? -16.078 -8.828 -0.692 1 92.44 203 LEU B C 1
ATOM 3773 O O . LEU B 1 203 ? -17.203 -8.766 -1.203 1 92.44 203 LEU B O 1
ATOM 3777 N N . ASP B 1 204 ? -15.891 -8.789 0.616 1 91.75 204 ASP B N 1
ATOM 3778 C CA . ASP B 1 204 ? -17 -8.602 1.539 1 91.75 204 ASP B CA 1
ATOM 3779 C C . ASP B 1 204 ? -17.531 -7.164 1.487 1 91.75 204 ASP B C 1
ATOM 3781 O O . ASP B 1 204 ? -18.703 -6.918 1.717 1 91.75 204 ASP B O 1
ATOM 3785 N N . SER B 1 205 ? -16.641 -6.281 1.257 1 90.19 205 SER B N 1
ATOM 3786 C CA . SER B 1 205 ? -16.969 -4.871 1.087 1 90.19 205 SER B CA 1
ATOM 3787 C C . SER B 1 205 ? -15.984 -4.18 0.151 1 90.19 205 SER B C 1
ATOM 3789 O O . SER B 1 205 ? -14.852 -4.637 -0.018 1 90.19 205 SER B O 1
ATOM 3791 N N . GLN B 1 206 ? -16.406 -3.09 -0.418 1 87.38 206 GLN B N 1
ATOM 3792 C CA . GLN B 1 206 ? -15.586 -2.379 -1.388 1 87.38 206 GLN B CA 1
ATOM 3793 C C . GLN B 1 206 ? -14.328 -1.815 -0.731 1 87.38 206 GLN B C 1
ATOM 3795 O O . GLN B 1 206 ? -13.281 -1.703 -1.374 1 87.38 206 GLN B O 1
ATOM 3800 N N . GLU B 1 207 ? -14.352 -1.562 0.549 1 90.25 207 GLU B N 1
ATOM 3801 C CA . GLU B 1 207 ? -13.234 -0.934 1.256 1 90.25 207 GLU B CA 1
ATOM 3802 C C . GLU B 1 207 ? -12.086 -1.916 1.46 1 90.25 207 GLU B C 1
ATOM 3804 O O . GLU B 1 207 ? -10.977 -1.515 1.805 1 90.25 207 GLU B O 1
ATOM 3809 N N . LEU B 1 208 ? -12.336 -3.176 1.137 1 93.12 208 LEU B N 1
ATOM 3810 C CA . LEU B 1 208 ? -11.312 -4.188 1.375 1 93.12 208 LEU B CA 1
ATOM 3811 C C . LEU B 1 208 ? -10.469 -4.406 0.127 1 93.12 208 LEU B C 1
ATOM 3813 O O . LEU B 1 208 ? -9.492 -5.16 0.158 1 93.12 208 LEU B O 1
ATOM 3817 N N . ASP B 1 209 ? -10.742 -3.705 -0.974 1 92.19 209 ASP B N 1
ATOM 3818 C CA . ASP B 1 209 ? -10.039 -3.957 -2.227 1 92.19 209 ASP B CA 1
ATOM 3819 C C . ASP B 1 209 ? -8.547 -3.666 -2.084 1 92.19 209 ASP B C 1
ATOM 3821 O O . ASP B 1 209 ? -7.711 -4.391 -2.635 1 92.19 209 ASP B O 1
ATOM 3825 N N . ALA B 1 210 ? -8.219 -2.67 -1.255 1 93.69 210 ALA B N 1
ATOM 3826 C CA . ALA B 1 210 ? -6.805 -2.354 -1.058 1 93.69 210 ALA B CA 1
ATOM 3827 C C . ALA B 1 210 ? -6.117 -3.422 -0.212 1 93.69 210 ALA B C 1
ATOM 3829 O O . ALA B 1 210 ? -5.043 -3.912 -0.573 1 93.69 210 ALA B O 1
ATOM 3830 N N . ALA B 1 211 ? -6.758 -3.803 0.863 1 93.25 211 ALA B N 1
ATOM 3831 C CA . ALA B 1 211 ? -6.18 -4.793 1.77 1 93.25 211 ALA B CA 1
ATOM 3832 C C . ALA B 1 211 ? -6.02 -6.141 1.077 1 93.25 211 ALA B C 1
ATOM 3834 O O . ALA B 1 211 ? -5.199 -6.965 1.492 1 93.25 211 ALA B O 1
ATOM 3835 N N . MET B 1 212 ? -6.785 -6.312 0.035 1 94.31 212 MET B N 1
ATOM 3836 C CA . MET B 1 212 ? -6.734 -7.578 -0.689 1 94.31 212 MET B CA 1
ATOM 3837 C C . MET B 1 212 ? -5.895 -7.449 -1.956 1 94.31 212 MET B C 1
ATOM 3839 O O . MET B 1 212 ? -5.977 -8.289 -2.85 1 94.31 212 MET B O 1
ATOM 3843 N N . SER B 1 213 ? -5.129 -6.371 -2.086 1 96.5 213 SER B N 1
ATOM 3844 C CA . SER B 1 213 ? -4.25 -6.125 -3.229 1 96.5 213 SER B CA 1
ATOM 3845 C C . SER B 1 213 ? -2.783 -6.254 -2.836 1 96.5 213 SER B C 1
ATOM 3847 O O . SER B 1 213 ? -2.34 -5.641 -1.864 1 96.5 213 SER B O 1
ATOM 3849 N N . PRO B 1 214 ? -1.969 -7 -3.648 1 97.81 214 PRO B N 1
ATOM 3850 C CA . PRO B 1 214 ? -0.529 -7.074 -3.385 1 97.81 214 PRO B CA 1
ATOM 3851 C C . PRO B 1 214 ? 0.125 -5.699 -3.289 1 97.81 214 PRO B C 1
ATOM 3853 O O . PRO B 1 214 ? 1.019 -5.492 -2.463 1 97.81 214 PRO B O 1
ATOM 3856 N N . LEU B 1 215 ? -0.321 -4.762 -4.055 1 97.94 215 LEU B N 1
ATOM 3857 C CA . LEU B 1 215 ? 0.256 -3.424 -4.141 1 97.94 215 LEU B CA 1
ATOM 3858 C C . LEU B 1 215 ? 0.352 -2.787 -2.758 1 97.94 215 LEU B C 1
ATOM 3860 O O . LEU B 1 215 ? 1.372 -2.182 -2.418 1 97.94 215 LEU B O 1
ATOM 3864 N N . THR B 1 216 ? -0.64 -2.93 -1.877 1 97.06 216 THR B N 1
ATOM 3865 C CA . THR B 1 216 ? -0.712 -2.225 -0.602 1 97.06 216 THR B CA 1
ATOM 3866 C C . THR B 1 216 ? 0.136 -2.928 0.453 1 97.06 216 THR B C 1
ATOM 3868 O O . THR B 1 216 ? 0.317 -2.41 1.558 1 97.06 216 THR B O 1
ATOM 3871 N N . TRP B 1 217 ? 0.759 -4.07 0.158 1 96.75 217 TRP B N 1
ATOM 3872 C CA . TRP B 1 217 ? 1.599 -4.816 1.089 1 96.75 217 TRP B CA 1
ATOM 3873 C C . TRP B 1 217 ? 3.07 -4.711 0.701 1 96.75 217 TRP B C 1
ATOM 3875 O O . TRP B 1 217 ? 3.922 -5.387 1.28 1 96.75 217 TRP B O 1
ATOM 3885 N N . SER B 1 218 ? 3.371 -3.814 -0.242 1 96.81 218 SER B N 1
ATOM 3886 C CA . SER B 1 218 ? 4.695 -3.781 -0.853 1 96.81 218 SER B CA 1
ATOM 3887 C C . SER B 1 218 ? 5.68 -2.992 0.003 1 96.81 218 SER B C 1
ATOM 3889 O O . SER B 1 218 ? 6.895 -3.072 -0.202 1 96.81 218 SER B O 1
ATOM 3891 N N . ALA B 1 219 ? 5.195 -2.152 0.926 1 95.62 219 ALA B N 1
ATOM 3892 C CA . ALA B 1 219 ? 6.098 -1.364 1.76 1 95.62 219 ALA B CA 1
ATOM 3893 C C . ALA B 1 219 ? 6.98 -2.266 2.617 1 95.62 219 ALA B C 1
ATOM 3895 O O . ALA B 1 219 ? 6.48 -3.158 3.309 1 95.62 219 ALA B O 1
ATOM 3896 N N . GLY B 1 220 ? 8.328 -2.121 2.527 1 92.69 220 GLY B N 1
ATOM 3897 C CA . GLY B 1 220 ? 9.273 -2.887 3.326 1 92.69 220 GLY B CA 1
ATOM 3898 C C . GLY B 1 220 ? 9.602 -4.238 2.727 1 92.69 220 GLY B C 1
ATOM 3899 O O . GLY B 1 220 ? 10.305 -5.043 3.342 1 92.69 220 GLY B O 1
ATOM 3900 N N . ASN B 1 221 ? 9.18 -4.52 1.505 1 95.69 221 ASN B N 1
ATOM 3901 C CA . ASN B 1 221 ? 9.398 -5.82 0.88 1 95.69 221 ASN B CA 1
ATOM 3902 C C . ASN B 1 221 ? 10.883 -6.168 0.816 1 95.69 221 ASN B C 1
ATOM 3904 O O . ASN B 1 221 ? 11.695 -5.359 0.369 1 95.69 221 ASN B O 1
ATOM 3908 N N . THR B 1 222 ? 11.18 -7.391 1.232 1 94.81 222 THR B N 1
ATOM 3909 C CA . THR B 1 222 ? 12.562 -7.863 1.209 1 94.81 222 THR B CA 1
ATOM 3910 C C . THR B 1 222 ? 12.703 -9.078 0.292 1 94.81 222 THR B C 1
ATOM 3912 O O . THR B 1 222 ? 13.742 -9.734 0.282 1 94.81 222 THR B O 1
ATOM 3915 N N . VAL B 1 223 ? 11.688 -9.438 -0.451 1 97.31 223 VAL B N 1
ATOM 3916 C CA . VAL B 1 223 ? 11.711 -10.586 -1.356 1 97.31 223 VAL B CA 1
ATOM 3917 C C . VAL B 1 223 ? 12 -10.109 -2.779 1 97.31 223 VAL B C 1
ATOM 3919 O O . VAL B 1 223 ? 11.281 -9.258 -3.312 1 97.31 223 VAL B O 1
ATOM 3922 N N . PRO B 1 224 ? 13.078 -10.68 -3.42 1 98.56 224 PRO B N 1
ATOM 3923 C CA . PRO B 1 224 ? 13.281 -10.359 -4.836 1 98.56 224 PRO B CA 1
ATOM 3924 C C . PRO B 1 224 ? 12.055 -10.688 -5.691 1 98.56 224 PRO B C 1
ATOM 3926 O O . PRO B 1 224 ? 11.461 -11.758 -5.539 1 98.56 224 PRO B O 1
ATOM 3929 N N . MET B 1 225 ? 11.672 -9.742 -6.508 1 98.62 225 MET B N 1
ATOM 3930 C CA . MET B 1 225 ? 10.469 -9.875 -7.328 1 98.62 225 MET B CA 1
ATOM 3931 C C . MET B 1 225 ? 10.797 -9.719 -8.812 1 98.62 225 MET B C 1
ATOM 3933 O O . MET B 1 225 ? 11.594 -8.859 -9.188 1 98.62 225 MET B O 1
ATOM 3937 N N . VAL B 1 226 ? 10.234 -10.547 -9.664 1 98.88 226 VAL B N 1
ATOM 3938 C CA . VAL B 1 226 ? 10.312 -10.422 -11.117 1 98.88 226 VAL B CA 1
ATOM 3939 C C . VAL B 1 226 ? 8.898 -10.398 -11.703 1 98.88 226 VAL B C 1
ATOM 3941 O O . VAL B 1 226 ? 8.312 -11.453 -11.961 1 98.88 226 VAL B O 1
ATOM 3944 N N . LEU B 1 227 ? 8.398 -9.195 -11.953 1 98.88 227 LEU B N 1
ATOM 3945 C CA . LEU B 1 227 ? 7.055 -9.039 -12.484 1 98.88 227 LEU B CA 1
ATOM 3946 C C . LEU B 1 227 ? 7.051 -9.188 -14.008 1 98.88 227 LEU B C 1
ATOM 3948 O O . LEU B 1 227 ? 8.047 -8.891 -14.664 1 98.88 227 LEU B O 1
ATOM 3952 N N . SER B 1 228 ? 5.918 -9.664 -14.562 1 98.88 228 SER B N 1
ATOM 3953 C CA . SER B 1 228 ? 5.758 -9.695 -16.016 1 98.88 228 SER B CA 1
ATOM 3954 C C . SER B 1 228 ? 4.285 -9.602 -16.406 1 98.88 228 SER B C 1
ATOM 3956 O O . SER B 1 228 ? 3.404 -9.961 -15.617 1 98.88 228 SER B O 1
ATOM 3958 N N . TYR B 1 229 ? 4.047 -9.07 -17.516 1 98.75 229 TYR B N 1
ATOM 3959 C CA . TYR B 1 229 ? 2.725 -8.945 -18.109 1 98.75 229 TYR B CA 1
ATOM 3960 C C . TYR B 1 229 ? 2.809 -8.992 -19.625 1 98.75 229 TYR B C 1
ATOM 3962 O O . TYR B 1 229 ? 3.902 -8.945 -20.203 1 98.75 229 TYR B O 1
ATOM 3970 N N . GLY B 1 230 ? 1.673 -9.266 -20.281 1 98.75 230 GLY B N 1
ATOM 3971 C CA . GLY B 1 230 ? 1.632 -9.289 -21.75 1 98.75 230 GLY B CA 1
ATOM 3972 C C . GLY B 1 230 ? 1.379 -7.922 -22.359 1 98.75 230 GLY B C 1
ATOM 3973 O O . GLY B 1 230 ? 0.639 -7.113 -21.797 1 98.75 230 GLY B O 1
ATOM 3974 N N . GLU B 1 231 ? 1.917 -7.688 -23.531 1 98.56 231 GLU B N 1
ATOM 3975 C CA . GLU B 1 231 ? 1.685 -6.461 -24.281 1 98.56 231 GLU B CA 1
ATOM 3976 C C . GLU B 1 231 ? 0.193 -6.215 -24.5 1 98.56 231 GLU B C 1
ATOM 3978 O O . GLU B 1 231 ? -0.26 -5.066 -24.484 1 98.56 231 GLU B O 1
ATOM 3983 N N . HIS B 1 232 ? -0.533 -7.25 -24.641 1 98.06 232 HIS B N 1
ATOM 3984 C CA . HIS B 1 232 ? -1.957 -7.137 -24.938 1 98.06 232 HIS B CA 1
ATOM 3985 C C . HIS B 1 232 ? -2.801 -7.602 -23.75 1 98.06 232 HIS B C 1
ATOM 3987 O O . HIS B 1 232 ? -3.922 -8.078 -23.938 1 98.06 232 HIS B O 1
ATOM 3993 N N . ASP B 1 233 ? -2.227 -7.609 -22.5 1 97.12 233 ASP B N 1
ATOM 3994 C CA . ASP B 1 233 ? -3.037 -7.727 -21.297 1 97.12 233 ASP B CA 1
ATOM 3995 C C . ASP B 1 233 ? -4.02 -6.562 -21.172 1 97.12 233 ASP B C 1
ATOM 3997 O O . ASP B 1 233 ? -3.93 -5.59 -21.922 1 97.12 233 ASP B O 1
ATOM 4001 N N . SER B 1 234 ? -5.031 -6.758 -20.359 1 91.81 234 SER B N 1
ATOM 4002 C CA . SER B 1 234 ? -5.914 -5.621 -20.094 1 91.81 234 SER B CA 1
ATOM 4003 C C . SER B 1 234 ? -5.137 -4.449 -19.5 1 91.81 234 SER B C 1
ATOM 4005 O O . SER B 1 234 ? -4.098 -4.637 -18.875 1 91.81 234 SER B O 1
ATOM 4007 N N . GLU B 1 235 ? -5.605 -3.262 -19.688 1 90.19 235 GLU B N 1
ATOM 4008 C CA . GLU B 1 235 ? -4.98 -2.061 -19.156 1 90.19 235 GLU B CA 1
ATOM 4009 C C . GLU B 1 235 ? -4.828 -2.154 -17.641 1 90.19 235 GLU B C 1
ATOM 4011 O O . GLU B 1 235 ? -3.822 -1.712 -17.078 1 90.19 235 GLU B O 1
ATOM 4016 N N . ARG B 1 236 ? -5.738 -2.717 -17 1 89.25 236 ARG B N 1
ATOM 4017 C CA . ARG B 1 236 ? -5.723 -2.84 -15.555 1 89.25 236 ARG B CA 1
ATOM 4018 C C . ARG B 1 236 ? -4.578 -3.734 -15.094 1 89.25 236 ARG B C 1
ATOM 4020 O O . ARG B 1 236 ? -3.875 -3.41 -14.133 1 89.25 236 ARG B O 1
ATOM 4027 N N . VAL B 1 237 ? -4.422 -4.844 -15.758 1 94.69 237 VAL B N 1
ATOM 4028 C CA . VAL B 1 237 ? -3.34 -5.762 -15.414 1 94.69 237 VAL B CA 1
ATOM 4029 C C . VAL B 1 237 ? -1.993 -5.086 -15.656 1 94.69 237 VAL B C 1
ATOM 4031 O O . VAL B 1 237 ? -1.124 -5.086 -14.789 1 94.69 237 VAL B O 1
ATOM 4034 N N . ILE B 1 238 ? -1.885 -4.449 -16.812 1 96.5 238 ILE B N 1
ATOM 4035 C CA . ILE B 1 238 ? -0.639 -3.773 -17.156 1 96.5 238 ILE B CA 1
ATOM 4036 C C . ILE B 1 238 ? -0.333 -2.693 -16.125 1 96.5 238 ILE B C 1
ATOM 4038 O O . ILE B 1 238 ? 0.751 -2.678 -15.531 1 96.5 238 ILE B O 1
ATOM 4042 N N . ARG B 1 239 ? -1.275 -1.881 -15.82 1 93.5 239 ARG B N 1
ATOM 4043 C CA . ARG B 1 239 ? -1.075 -0.763 -14.906 1 93.5 239 ARG B CA 1
ATOM 4044 C C . ARG B 1 239 ? -0.76 -1.259 -13.5 1 93.5 239 ARG B C 1
ATOM 4046 O O . ARG B 1 239 ? 0.089 -0.688 -12.812 1 93.5 239 ARG B O 1
ATOM 4053 N N . SER B 1 240 ? -1.498 -2.221 -13.055 1 95.31 240 SER B N 1
ATOM 4054 C CA . SER B 1 240 ? -1.279 -2.699 -11.695 1 95.31 240 SER B CA 1
ATOM 4055 C C . SER B 1 240 ? 0.122 -3.275 -11.531 1 95.31 240 SER B C 1
ATOM 4057 O O . SER B 1 240 ? 0.736 -3.137 -10.469 1 95.31 240 SER B O 1
ATOM 4059 N N . ASN B 1 241 ? 0.687 -3.959 -12.57 1 98.31 241 ASN B N 1
ATOM 4060 C CA . ASN B 1 241 ? 2.057 -4.457 -12.5 1 98.31 241 ASN B CA 1
ATOM 4061 C C . ASN B 1 241 ? 3.068 -3.314 -12.531 1 98.31 241 ASN B C 1
ATOM 4063 O O . ASN B 1 241 ? 4.035 -3.318 -11.766 1 98.31 241 ASN B O 1
ATOM 4067 N N . LEU B 1 242 ? 2.807 -2.309 -13.359 1 97.62 242 LEU B N 1
ATOM 4068 C CA . LEU B 1 242 ? 3.73 -1.186 -13.484 1 97.62 242 LEU B CA 1
ATOM 4069 C C . LEU B 1 242 ? 3.732 -0.345 -12.211 1 97.62 242 LEU B C 1
ATOM 4071 O O . LEU B 1 242 ? 4.785 0.13 -11.781 1 97.62 242 LEU B O 1
ATOM 4075 N N . THR B 1 243 ? 2.605 -0.142 -11.625 1 96.88 243 THR B N 1
ATOM 4076 C CA . THR B 1 243 ? 2.516 0.624 -10.391 1 96.88 243 THR B CA 1
ATOM 4077 C C . THR B 1 243 ? 3.18 -0.128 -9.242 1 96.88 243 THR B C 1
ATOM 4079 O O . THR B 1 243 ? 3.879 0.472 -8.422 1 96.88 243 THR B O 1
ATOM 4082 N N . LEU B 1 244 ? 2.975 -1.435 -9.18 1 98.56 244 LEU B N 1
ATOM 4083 C CA . LEU B 1 244 ? 3.674 -2.227 -8.172 1 98.56 244 LEU B CA 1
ATOM 4084 C C . LEU B 1 244 ? 5.184 -2.17 -8.391 1 98.56 244 LEU B C 1
ATOM 4086 O O . LEU B 1 244 ? 5.945 -2.037 -7.43 1 98.56 244 LEU B O 1
ATOM 4090 N N . TYR B 1 245 ? 5.594 -2.232 -9.664 1 98.75 245 TYR B N 1
ATOM 4091 C CA . TYR B 1 245 ? 7.012 -2.133 -9.992 1 98.75 245 TYR B CA 1
ATOM 4092 C C . TYR B 1 245 ? 7.594 -0.818 -9.484 1 98.75 245 TYR B C 1
ATOM 4094 O O . TYR B 1 245 ? 8.648 -0.806 -8.852 1 98.75 245 TYR B O 1
ATOM 4102 N N . ALA B 1 246 ? 6.91 0.25 -9.711 1 97.69 246 ALA B N 1
ATOM 4103 C CA . ALA B 1 246 ? 7.363 1.567 -9.273 1 97.69 246 ALA B CA 1
ATOM 4104 C C . ALA B 1 246 ? 7.516 1.615 -7.754 1 97.69 246 ALA B C 1
ATOM 4106 O O . ALA B 1 246 ? 8.5 2.158 -7.242 1 97.69 246 ALA B O 1
ATOM 4107 N N . MET B 1 247 ? 6.578 1.052 -7.023 1 97.06 247 MET B N 1
ATOM 4108 C CA . MET B 1 247 ? 6.633 1.035 -5.566 1 97.06 247 MET B CA 1
ATOM 4109 C C . MET B 1 247 ? 7.773 0.146 -5.074 1 97.06 247 MET B C 1
ATOM 4111 O O . MET B 1 247 ? 8.523 0.529 -4.176 1 97.06 247 MET B O 1
ATOM 4115 N N . LEU B 1 248 ? 7.949 -1.028 -5.711 1 98 248 LEU B N 1
ATOM 4116 C CA . LEU B 1 248 ? 8.938 -2 -5.262 1 98 248 LEU B CA 1
ATOM 4117 C C . LEU B 1 248 ? 10.352 -1.488 -5.516 1 98 248 LEU B C 1
ATOM 4119 O O . LEU B 1 248 ? 11.281 -1.832 -4.785 1 98 248 LEU B O 1
ATOM 4123 N N . ARG B 1 249 ? 10.523 -0.638 -6.504 1 96.88 249 ARG B N 1
ATOM 4124 C CA . ARG B 1 249 ? 11.82 -0.031 -6.773 1 96.88 249 ARG B CA 1
ATOM 4125 C C . ARG B 1 249 ? 12.281 0.828 -5.602 1 96.88 249 ARG B C 1
ATOM 4127 O O . ARG B 1 249 ? 13.469 1.109 -5.457 1 96.88 249 ARG B O 1
ATOM 4134 N N . MET B 1 250 ? 11.336 1.231 -4.789 1 93.69 250 MET B N 1
ATOM 4135 C CA . MET B 1 250 ? 11.648 2.082 -3.646 1 93.69 250 MET B CA 1
ATOM 4136 C C . MET B 1 250 ? 11.852 1.249 -2.387 1 93.69 250 MET B C 1
ATOM 4138 O O . MET B 1 250 ? 11.977 1.795 -1.289 1 93.69 250 MET B O 1
ATOM 4142 N N . GLN B 1 251 ? 11.82 -0.067 -2.5 1 94.81 251 GLN B N 1
ATOM 4143 C CA . GLN B 1 251 ? 11.984 -0.977 -1.371 1 94.81 251 GLN B CA 1
ATOM 4144 C C . GLN B 1 251 ? 13.352 -1.657 -1.407 1 94.81 251 GLN B C 1
ATOM 4146 O O . GLN B 1 251 ? 14.062 -1.58 -2.41 1 94.81 251 GLN B O 1
ATOM 4151 N N . PRO B 1 252 ? 13.781 -2.361 -0.368 1 92.81 252 PRO B N 1
ATOM 4152 C CA . PRO B 1 252 ? 15.148 -2.865 -0.233 1 92.81 252 PRO B CA 1
ATOM 4153 C C . PRO B 1 252 ? 15.469 -3.979 -1.228 1 92.81 252 PRO B C 1
ATOM 4155 O O . PRO B 1 252 ? 16.609 -4.086 -1.698 1 92.81 252 PRO B O 1
ATOM 4158 N N . ALA B 1 253 ? 14.539 -4.805 -1.601 1 96.19 253 ALA B N 1
ATOM 4159 C CA . ALA B 1 253 ? 14.805 -5.977 -2.434 1 96.19 253 ALA B CA 1
ATOM 4160 C C . ALA B 1 253 ? 14.836 -5.602 -3.912 1 96.19 253 ALA B C 1
ATOM 4162 O O . ALA B 1 253 ? 14.133 -4.684 -4.34 1 96.19 253 ALA B O 1
ATOM 4163 N N . PRO B 1 254 ? 15.633 -6.355 -4.719 1 97.69 254 PRO B N 1
ATOM 4164 C CA . PRO B 1 254 ? 15.625 -6.113 -6.164 1 97.69 254 PRO B CA 1
ATOM 4165 C C . PRO B 1 254 ? 14.281 -6.453 -6.809 1 97.69 254 PRO B C 1
ATOM 4167 O O . PRO B 1 254 ? 13.57 -7.336 -6.324 1 97.69 254 PRO B O 1
ATOM 4170 N N . VAL B 1 255 ? 13.984 -5.707 -7.844 1 98.5 255 VAL B N 1
ATOM 4171 C CA . VAL B 1 255 ? 12.758 -5.957 -8.594 1 98.5 255 VAL B CA 1
ATOM 4172 C C . VAL B 1 255 ? 13 -5.715 -10.086 1 98.5 255 VAL B C 1
ATOM 4174 O O . VAL B 1 255 ? 13.734 -4.797 -10.453 1 98.5 255 VAL B O 1
ATOM 4177 N N . ASP B 1 256 ? 12.469 -6.555 -10.922 1 98.69 256 ASP B N 1
ATOM 4178 C CA . ASP B 1 256 ? 12.414 -6.379 -12.375 1 98.69 256 ASP B CA 1
ATOM 4179 C C . ASP B 1 256 ? 10.977 -6.5 -12.883 1 98.69 256 ASP B C 1
ATOM 4181 O O . ASP B 1 256 ? 10.109 -7.023 -12.188 1 98.69 256 ASP B O 1
ATOM 4185 N N . CYS B 1 257 ? 10.75 -5.961 -14.023 1 98.75 257 CYS B N 1
ATOM 4186 C CA . CYS B 1 257 ? 9.445 -6.02 -14.664 1 98.75 257 CYS B CA 1
ATOM 4187 C C . CYS B 1 257 ? 9.586 -6.145 -16.172 1 98.75 257 CYS B C 1
ATOM 4189 O O . CYS B 1 257 ? 10.281 -5.352 -16.812 1 98.75 257 CYS B O 1
ATOM 4191 N N . TYR B 1 258 ? 8.906 -7.121 -16.734 1 98.81 258 TYR B N 1
ATOM 4192 C CA . TYR B 1 258 ? 9.078 -7.395 -18.156 1 98.81 258 TYR B CA 1
ATOM 4193 C C . TYR B 1 258 ? 7.727 -7.438 -18.875 1 98.81 258 TYR B C 1
ATOM 4195 O O . TYR B 1 258 ? 6.758 -7.988 -18.344 1 98.81 258 TYR B O 1
ATOM 4203 N N . MET B 1 259 ? 7.656 -6.855 -20.016 1 98.69 259 MET B N 1
ATOM 4204 C CA . MET B 1 259 ? 6.523 -7 -20.922 1 98.69 259 MET B CA 1
ATOM 4205 C C . MET B 1 259 ? 6.777 -8.109 -21.938 1 98.69 259 MET B C 1
ATOM 4207 O O . MET B 1 259 ? 7.812 -8.109 -22.609 1 98.69 259 MET B O 1
ATOM 4211 N N . HIS B 1 260 ? 5.957 -9.07 -22.031 1 98.38 260 HIS B N 1
ATOM 4212 C CA . HIS B 1 260 ? 6.047 -10.094 -23.078 1 98.38 260 HIS B CA 1
ATOM 4213 C C . HIS B 1 260 ? 5.379 -9.633 -24.359 1 98.38 260 HIS B C 1
ATOM 4215 O O . HIS B 1 260 ? 4.148 -9.57 -24.438 1 98.38 260 HIS B O 1
ATOM 4221 N N . ALA B 1 261 ? 6.188 -9.43 -25.391 1 97.81 261 ALA B N 1
ATOM 4222 C CA . ALA B 1 261 ? 5.742 -8.852 -26.656 1 97.81 261 ALA B CA 1
ATOM 4223 C C . ALA B 1 261 ? 4.758 -9.781 -27.359 1 97.81 261 ALA B C 1
ATOM 4225 O O . ALA B 1 261 ? 5 -10.984 -27.469 1 97.81 261 ALA B O 1
ATOM 4226 N N . GLY B 1 262 ? 3.652 -9.195 -27.766 1 98 262 GLY B N 1
ATOM 4227 C CA . GLY B 1 262 ? 2.691 -9.898 -28.594 1 98 262 GLY B CA 1
ATOM 4228 C C . GLY B 1 262 ? 1.767 -10.812 -27.797 1 98 262 GLY B C 1
ATOM 4229 O O . GLY B 1 262 ? 0.858 -11.422 -28.375 1 98 262 GLY B O 1
ATOM 4230 N N . GLU B 1 263 ? 1.897 -10.938 -26.531 1 98.31 263 GLU B N 1
ATOM 4231 C CA . GLU B 1 263 ? 1.115 -11.883 -25.75 1 98.31 263 GLU B CA 1
ATOM 4232 C C . GLU B 1 263 ? -0.062 -11.195 -25.062 1 98.31 263 GLU B C 1
ATOM 4234 O O . GLU B 1 263 ? 0.062 -10.07 -24.594 1 98.31 263 GLU B O 1
ATOM 4239 N N . ASP B 1 264 ? -1.198 -11.844 -25.109 1 97.81 264 ASP B N 1
ATOM 4240 C CA . ASP B 1 264 ? -2.346 -11.406 -24.328 1 97.81 264 ASP B CA 1
ATOM 4241 C C . ASP B 1 264 ? -2.408 -12.133 -22.984 1 97.81 264 ASP B C 1
ATOM 4243 O O . ASP B 1 264 ? -1.473 -12.844 -22.625 1 97.81 264 ASP B O 1
ATOM 4247 N N . HIS B 1 265 ? -3.488 -11.93 -22.25 1 96.88 265 HIS B N 1
ATOM 4248 C CA . HIS B 1 265 ? -3.594 -12.406 -20.875 1 96.88 265 HIS B CA 1
ATOM 4249 C C . HIS B 1 265 ? -3.422 -13.922 -20.797 1 96.88 265 HIS B C 1
ATOM 4251 O O . HIS B 1 265 ? -2.758 -14.43 -19.891 1 96.88 265 HIS B O 1
ATOM 4257 N N . PHE B 1 266 ? -3.961 -14.672 -21.719 1 97.88 266 PHE B N 1
ATOM 4258 C CA . PHE B 1 266 ? -3.906 -16.125 -21.672 1 97.88 266 PHE B CA 1
ATOM 4259 C C . PHE B 1 266 ? -2.6 -16.641 -22.281 1 97.88 266 PHE B C 1
ATOM 4261 O O . PHE B 1 266 ? -2.016 -17.594 -21.781 1 97.88 266 PHE B O 1
ATOM 4268 N N . ARG B 1 267 ? -2.148 -15.93 -23.25 1 98.12 267 ARG B N 1
ATOM 4269 C CA . ARG B 1 267 ? -0.925 -16.359 -23.922 1 98.12 267 ARG B CA 1
ATOM 4270 C C . ARG B 1 267 ? 0.286 -16.188 -23.016 1 98.12 267 ARG B C 1
ATOM 4272 O O . ARG B 1 267 ? 1.254 -16.953 -23.125 1 98.12 267 ARG B O 1
ATOM 4279 N N . THR B 1 268 ? 0.26 -15.258 -22.078 1 98.69 268 THR B N 1
ATOM 4280 C CA . THR B 1 268 ? 1.377 -15.094 -21.156 1 98.69 268 THR B CA 1
ATOM 4281 C C . THR B 1 268 ? 1.594 -16.375 -20.328 1 98.69 268 THR B C 1
ATOM 4283 O O . THR B 1 268 ? 2.689 -16.609 -19.828 1 98.69 268 THR B O 1
ATOM 4286 N N . HIS B 1 269 ? 0.561 -17.156 -20.234 1 98.75 269 HIS B N 1
ATOM 4287 C CA . HIS B 1 269 ? 0.674 -18.438 -19.547 1 98.75 269 HIS B CA 1
ATOM 4288 C C . HIS B 1 269 ? 0.94 -19.578 -20.531 1 98.75 269 HIS B C 1
ATOM 4290 O O . HIS B 1 269 ? 1.913 -20.312 -20.375 1 98.75 269 HIS B O 1
ATOM 4296 N N . THR B 1 270 ? 0.161 -19.688 -21.594 1 98.62 270 THR B N 1
ATOM 4297 C CA . THR B 1 270 ? 0.25 -20.828 -22.5 1 98.62 270 THR B CA 1
ATOM 4298 C C . THR B 1 270 ? 1.572 -20.812 -23.266 1 98.62 270 THR B C 1
ATOM 4300 O O . THR B 1 270 ? 2.086 -21.859 -23.656 1 98.62 270 THR B O 1
ATOM 4303 N N . ALA B 1 271 ? 2.176 -19.641 -23.453 1 98.56 271 ALA B N 1
ATOM 4304 C CA . ALA B 1 271 ? 3.455 -19.531 -24.141 1 98.56 271 ALA B CA 1
ATOM 4305 C C . ALA B 1 271 ? 4.57 -20.203 -23.344 1 98.56 271 ALA B C 1
ATOM 4307 O O . ALA B 1 271 ? 5.648 -20.469 -23.875 1 98.56 271 ALA B O 1
ATOM 4308 N N . LEU B 1 272 ? 4.336 -20.516 -22.125 1 98.56 272 LEU B N 1
ATOM 4309 C CA . LEU B 1 272 ? 5.324 -21.172 -21.297 1 98.56 272 LEU B CA 1
ATOM 4310 C C . LEU B 1 272 ? 5.48 -22.641 -21.688 1 98.56 272 LEU B C 1
ATOM 4312 O O . LEU B 1 272 ? 6.383 -23.328 -21.203 1 98.56 272 LEU B O 1
ATOM 4316 N N . SER B 1 273 ? 4.602 -23.141 -22.516 1 97.94 273 SER B N 1
ATOM 4317 C CA . SER B 1 273 ? 4.797 -24.484 -23.062 1 97.94 273 SER B CA 1
ATOM 4318 C C . SER B 1 273 ? 6.078 -24.547 -23.891 1 97.94 273 SER B C 1
ATOM 4320 O O . SER B 1 273 ? 6.582 -25.641 -24.172 1 97.94 273 SER B O 1
ATOM 4322 N N . ASP B 1 274 ? 6.535 -23.375 -24.344 1 97.62 274 ASP B N 1
ATOM 4323 C CA . ASP B 1 274 ? 7.812 -23.266 -25.047 1 97.62 274 ASP B CA 1
ATOM 4324 C C . ASP B 1 274 ? 8.969 -23.172 -24.047 1 97.62 274 ASP B C 1
ATOM 4326 O O . ASP B 1 274 ? 9.102 -22.172 -23.344 1 97.62 274 ASP B O 1
ATOM 4330 N N . PRO B 1 275 ? 9.891 -24.188 -24.047 1 95.94 275 PRO B N 1
ATOM 4331 C CA . PRO B 1 275 ? 11 -24.172 -23.094 1 95.94 275 PRO B CA 1
ATOM 4332 C C . PRO B 1 275 ? 11.93 -22.969 -23.297 1 95.94 275 PRO B C 1
ATOM 4334 O O . PRO B 1 275 ? 12.703 -22.641 -22.391 1 95.94 275 PRO B O 1
ATOM 4337 N N . SER B 1 276 ? 11.836 -22.312 -24.391 1 97.31 276 SER B N 1
ATOM 4338 C CA . SER B 1 276 ? 12.719 -21.188 -24.688 1 97.31 276 SER B CA 1
ATOM 4339 C C . SER B 1 276 ? 12.094 -19.875 -24.219 1 97.31 276 SER B C 1
ATOM 4341 O O . SER B 1 276 ? 12.719 -18.812 -24.344 1 97.31 276 SER B O 1
ATOM 4343 N N . HIS B 1 277 ? 10.859 -19.922 -23.75 1 98.12 277 HIS B N 1
ATOM 4344 C CA . HIS B 1 277 ? 10.234 -18.688 -23.266 1 98.12 277 HIS B CA 1
ATOM 4345 C C . HIS B 1 277 ? 11.117 -17.984 -22.234 1 98.12 277 HIS B C 1
ATOM 4347 O O . HIS B 1 277 ? 11.648 -18.625 -21.328 1 98.12 277 HIS B O 1
ATOM 4353 N N . PRO B 1 278 ? 11.234 -16.641 -22.297 1 98.06 278 PRO B N 1
ATOM 4354 C CA . PRO B 1 278 ? 12.188 -15.906 -21.453 1 98.06 278 PRO B CA 1
ATOM 4355 C C . PRO B 1 278 ? 11.867 -16.016 -19.969 1 98.06 278 PRO B C 1
ATOM 4357 O O . PRO B 1 278 ? 12.742 -15.805 -19.125 1 98.06 278 PRO B O 1
ATOM 4360 N N . TRP B 1 279 ? 10.656 -16.312 -19.625 1 98.31 279 TRP B N 1
ATOM 4361 C CA . TRP B 1 279 ? 10.258 -16.453 -18.234 1 98.31 279 TRP B CA 1
ATOM 4362 C C . TRP B 1 279 ? 11.117 -17.484 -17.516 1 98.31 279 TRP B C 1
ATOM 4364 O O . TRP B 1 279 ? 11.516 -17.297 -16.359 1 98.31 279 TRP B O 1
ATOM 4374 N N . TYR B 1 280 ? 11.5 -18.578 -18.188 1 98.69 280 TYR B N 1
ATOM 4375 C CA . TYR B 1 280 ? 12.281 -19.641 -17.562 1 98.69 280 TYR B CA 1
ATOM 4376 C C . TYR B 1 280 ? 13.711 -19.188 -17.312 1 98.69 280 TYR B C 1
ATOM 4378 O O . TYR B 1 280 ? 14.32 -19.547 -16.297 1 98.69 280 TYR B O 1
ATOM 4386 N N . ALA B 1 281 ? 14.273 -18.438 -18.219 1 98.44 281 ALA B N 1
ATOM 4387 C CA . ALA B 1 281 ? 15.609 -17.891 -18 1 98.44 281 ALA B CA 1
ATOM 4388 C C . ALA B 1 281 ? 15.625 -16.938 -16.797 1 98.44 281 ALA B C 1
ATOM 4390 O O . ALA B 1 281 ? 16.594 -16.906 -16.031 1 98.44 281 ALA B O 1
ATOM 4391 N N . ARG B 1 282 ? 14.594 -16.156 -16.641 1 98.56 282 ARG B N 1
ATOM 4392 C CA . ARG B 1 282 ? 14.469 -15.25 -15.516 1 98.56 282 ARG B CA 1
ATOM 4393 C C . ARG B 1 282 ? 14.336 -16.016 -14.203 1 98.56 282 ARG B C 1
ATOM 4395 O O . ARG B 1 282 ? 14.922 -15.625 -13.188 1 98.56 282 ARG B O 1
ATOM 4402 N N . LEU B 1 283 ? 13.562 -17.094 -14.242 1 98.62 283 LEU B N 1
ATOM 4403 C CA . LEU B 1 283 ? 13.477 -17.969 -13.07 1 98.62 283 LEU B CA 1
ATOM 4404 C C . LEU B 1 283 ? 14.844 -18.547 -12.703 1 98.62 283 LEU B C 1
ATOM 4406 O O . LEU B 1 283 ? 15.25 -18.469 -11.547 1 98.62 283 LEU B O 1
ATOM 4410 N N . ALA B 1 284 ? 15.531 -19.047 -13.688 1 98.5 284 ALA B N 1
ATOM 4411 C CA . ALA B 1 284 ? 16.859 -19.625 -13.461 1 98.5 284 ALA B CA 1
ATOM 4412 C C . ALA B 1 284 ? 17.812 -18.578 -12.875 1 98.5 284 ALA B C 1
ATOM 4414 O O . ALA B 1 284 ? 18.578 -18.875 -11.961 1 98.5 284 ALA B O 1
ATOM 4415 N N . GLN B 1 285 ? 17.766 -17.391 -13.422 1 98.25 285 GLN B N 1
ATOM 4416 C CA . GLN B 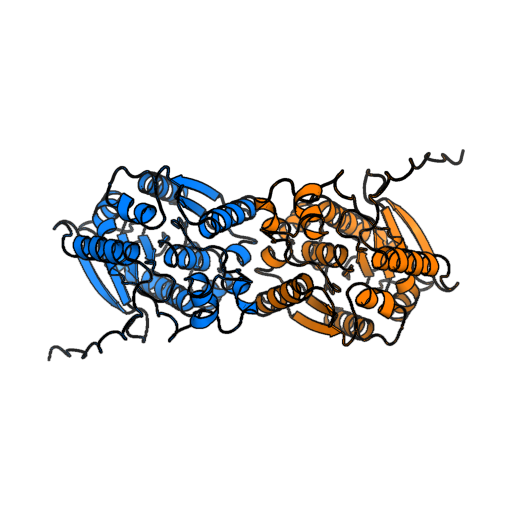1 285 ? 18.609 -16.297 -12.938 1 98.25 285 GLN B CA 1
ATOM 4417 C C . GLN B 1 285 ? 18.281 -15.953 -11.484 1 98.25 285 GLN B C 1
ATOM 4419 O O . GLN B 1 285 ? 19.188 -15.742 -10.672 1 98.25 285 GLN B O 1
ATOM 4424 N N . LEU B 1 286 ? 16.984 -15.875 -11.219 1 98.19 286 LEU B N 1
ATOM 4425 C CA . LEU B 1 286 ? 16.547 -15.586 -9.859 1 98.19 286 LEU B CA 1
ATOM 4426 C C . LEU B 1 286 ? 17.062 -16.641 -8.883 1 98.19 286 LEU B C 1
ATOM 4428 O O . LEU B 1 286 ? 17.547 -16.297 -7.805 1 98.19 286 LEU B O 1
ATOM 4432 N N . VAL B 1 287 ? 16.969 -17.891 -9.258 1 98.19 287 VAL B N 1
ATOM 4433 C CA . VAL B 1 287 ? 17.438 -18.984 -8.43 1 98.19 287 VAL B CA 1
ATOM 4434 C C . VAL B 1 287 ? 18.938 -18.875 -8.211 1 98.19 287 VAL B C 1
ATOM 4436 O O . VAL B 1 287 ? 19.438 -19.016 -7.086 1 98.19 287 VAL B O 1
ATOM 4439 N N . LYS B 1 288 ? 19.672 -18.562 -9.227 1 97.06 288 LYS B N 1
ATOM 4440 C CA . LYS B 1 288 ? 21.125 -18.438 -9.141 1 97.06 288 LYS B CA 1
ATOM 4441 C C . LYS B 1 288 ? 21.516 -17.297 -8.195 1 97.06 288 LYS B C 1
ATOM 4443 O O . LYS B 1 288 ? 22.453 -17.453 -7.406 1 97.06 288 LYS B O 1
ATOM 4448 N N . GLU B 1 289 ? 20.781 -16.266 -8.211 1 96.38 289 GLU B N 1
ATOM 4449 C CA . GLU B 1 289 ? 21.141 -15.055 -7.457 1 96.38 289 GLU B CA 1
ATOM 4450 C C . GLU B 1 289 ? 20.75 -15.195 -5.988 1 96.38 289 GLU B C 1
ATOM 4452 O O . GLU B 1 289 ? 21.25 -14.445 -5.141 1 96.38 289 GLU B O 1
ATOM 4457 N N . THR B 1 290 ? 19.828 -16.094 -5.719 1 93.69 290 THR B N 1
ATOM 4458 C CA . THR B 1 290 ? 19.25 -16.109 -4.371 1 93.69 290 THR B CA 1
ATOM 4459 C C . THR B 1 290 ? 19.562 -17.438 -3.672 1 93.69 290 THR B C 1
ATOM 4461 O O . THR B 1 290 ? 19.125 -17.656 -2.545 1 93.69 290 THR B O 1
ATOM 4464 N N . SER B 1 291 ? 20.281 -18.391 -4.273 1 83.12 291 SER B N 1
ATOM 4465 C CA . SER B 1 291 ? 20.562 -19.719 -3.727 1 83.12 291 SER B CA 1
ATOM 4466 C C . SER B 1 291 ? 21.688 -19.656 -2.693 1 83.12 291 SER B C 1
ATOM 4468 O O . SER B 1 291 ? 21.938 -20.641 -1.985 1 83.12 291 SER B O 1
ATOM 4470 N N . GLN B 1 292 ? 22.422 -18.609 -2.477 1 68.75 292 GLN B N 1
ATOM 4471 C CA . GLN B 1 292 ? 23.516 -18.625 -1.51 1 68.75 292 GLN B CA 1
ATOM 4472 C C . GLN B 1 292 ? 23 -18.391 -0.093 1 68.75 292 GLN B C 1
ATOM 4474 O O . GLN B 1 292 ? 21.953 -17.766 0.098 1 68.75 292 GLN B O 1
#